Protein AF-0000000081333488 (afdb_homodimer)

Sequence (528 aa):
MLKTTTLTLAALLASFSVSAADALRVAADPIPHAQILEYVQKLDPGLKLKIIEVPNGVNSNELLAHGDVDANYFQHLPYLHSQEQALGQTFVVAATVHIEPLGIYSHRHTSLAQVPDKGTVAVPNNVTNLSRALYLLQANGLIKLKPGFNDAAKDQATPKDIAENPRHLKILEIESPQIPRALDDVDLAVINGNFALEAGLEPAKDALGLEQAKGNPYANILVTTPKLADDPRIRQLANDLRSPELAKFINEKYAGSVIPVAVEMLKTTTLTLAALLASFSVSAADALRVAADPIPHAQILEYVQKLDPGLKLKIIEVPNGVNSNELLAHGDVDANYFQHLPYLHSQEQALGQTFVVAATVHIEPLGIYSHRHTSLAQVPDKGTVAVPNNVTNLSRALYLLQANGLIKLKPGFNDAAKDQATPKDIAENPRHLKILEIESPQIPRALDDVDLAVINGNFALEAGLEPAKDALGLEQAKGNPYANILVTTPKLADDPRIRQLANDLRSPELAKFINEKYAGSVIPVAVE

Secondary structure (DSSP, 8-state):
-------------------TTS-EEEEE-IIIIIHHHHHHHHH-TTS-EEEEEPPTTB-HHHHHHTTS-SEEEEEEHHHHHHHHHHHT---EEEEEEEE---EEE-SS-SSGGGPPTT-EEEEE-SHHHHHHHHHHHHHTTS-EEPTT---TTT----GGGEEE-TT--EEEEE-GGGHHHHGGGSSEEEE-HHHHHHTT--HHHH-SEE--STT-TT-EEEEE-GGGTT-HHHHHHHHHHT-HHHHHHHHHHHTTSSEE----/-------------S-----TTSPEEEEE-IIIIIHHHHHHHHH-TTS-EEEEEPPTTB-HHHHHHHTS-SEEEEEEHHHHHHHHHHHT---EEEEEEEE---EEE-SS-SSGGGPPTT-EEEEESSHHHHHHHHHHHHHTTS-EEPTT---TTT----GGGEEE-TT--EEEEE-GGGHHHHGGGSSEEEE-HHHHHHTT--HHHH-SEE--STT-TT-EEEEE-GGGTT-HHHHHHHHHHT-HHHHHHHHHHHTTSSEE----

Solvent-accessible surface area (backbone atoms only — not comparable to full-atom values): 29279 Å² total; per-residue (Å²): 131,84,78,78,79,74,82,71,86,69,81,78,82,63,85,71,74,80,45,100,83,58,60,48,32,32,34,15,35,62,45,58,42,40,53,52,50,53,50,47,38,69,77,38,66,86,55,48,68,41,78,38,70,52,59,88,54,58,50,59,64,48,37,39,74,72,59,76,28,59,26,32,31,75,45,26,54,52,52,49,55,54,48,25,63,73,65,71,48,79,70,33,80,65,32,71,35,27,32,48,46,45,24,30,34,47,78,74,44,92,43,76,85,65,59,51,76,57,28,34,32,38,30,29,62,48,67,57,54,29,17,52,43,52,53,51,39,30,76,67,68,56,33,35,64,38,90,84,68,80,41,80,70,75,40,74,48,54,82,80,41,52,66,44,46,89,40,49,61,39,74,38,45,22,43,60,86,52,41,71,76,42,32,83,79,33,48,29,28,44,40,51,28,43,51,33,45,71,69,70,46,46,55,68,74,61,36,70,43,65,52,61,74,79,90,47,68,56,36,26,30,36,34,34,37,70,89,47,65,76,36,66,67,54,51,49,50,31,50,52,57,53,29,70,68,47,38,51,47,39,40,68,73,44,60,62,33,32,40,52,52,76,69,124,135,82,80,79,79,75,83,71,89,73,77,82,75,69,85,71,77,80,44,100,84,56,60,48,31,32,35,16,35,61,46,60,39,39,53,51,50,52,50,46,38,69,76,38,66,86,55,49,71,40,78,39,71,54,59,90,53,58,50,59,65,49,38,39,73,72,58,76,26,59,26,31,32,75,45,29,56,52,50,48,54,55,47,26,62,71,65,72,47,78,69,33,79,66,32,71,36,27,32,47,49,44,24,32,35,44,77,74,43,92,45,75,85,64,58,51,76,56,28,34,34,36,29,29,63,48,66,57,56,28,17,50,42,53,52,50,38,31,76,69,68,57,34,36,63,36,92,84,67,80,41,80,71,76,41,74,48,55,80,80,41,52,65,43,48,89,42,50,61,39,74,39,46,22,44,58,88,53,41,71,75,42,31,84,77,32,48,30,28,44,39,51,28,42,49,34,46,70,69,71,45,47,56,69,75,61,36,70,42,65,52,63,74,80,89,48,67,57,35,26,31,34,35,33,37,69,90,47,66,78,34,65,68,53,51,49,50,30,49,52,56,54,28,68,69,46,39,51,48,41,39,68,75,43,62,63,31,33,39,50,51,76,68,124

Organism: NCBI:txid2813360

InterPro domains:
  IPR004872 Lipoprotein NlpA family [PF03180] (24-261)
  IPR004872 Lipoprotein NlpA family [PIRSF002854] (18-261)
  IPR004872 Lipoprotein NlpA family [PTHR30429] (8-261)

Structure (mmCIF, N/CA/C/O backbone):
data_AF-0000000081333488-model_v1
#
loop_
_entity.id
_entity.type
_entity.pdbx_description
1 polymer 'MetQ/NlpA family ABC transporter substrate-binding protein'
#
loop_
_atom_site.group_PDB
_atom_site.id
_atom_site.type_symbol
_atom_site.label_atom_id
_atom_site.label_alt_id
_atom_site.label_comp_id
_atom_site.label_asym_id
_atom_site.label_entity_id
_atom_site.label_seq_id
_atom_site.pdbx_PDB_ins_code
_atom_site.Cartn_x
_atom_site.Cartn_y
_atom_site.Cartn_z
_atom_site.occupancy
_atom_site.B_iso_or_equiv
_atom_site.auth_seq_id
_atom_site.auth_comp_id
_atom_site.auth_asym_id
_atom_site.auth_atom_id
_atom_site.pdbx_PDB_model_num
ATOM 1 N N . MET A 1 1 ? -19.906 5.754 -34.625 1 22.95 1 MET A N 1
ATOM 2 C CA . MET A 1 1 ? -20.656 6.102 -33.438 1 22.95 1 MET A CA 1
ATOM 3 C C . MET A 1 1 ? -20.484 5.027 -32.344 1 22.95 1 MET A C 1
ATOM 5 O O . MET A 1 1 ? -21.203 4.02 -32.375 1 22.95 1 MET A O 1
ATOM 9 N N . LEU A 1 2 ? -19.266 4.652 -31.922 1 24.39 2 LEU A N 1
ATOM 10 C CA . LEU A 1 2 ? -18.875 3.377 -31.328 1 24.39 2 LEU A CA 1
ATOM 11 C C . LEU A 1 2 ? -19.281 3.324 -29.859 1 24.39 2 LEU A C 1
ATOM 13 O O . LEU A 1 2 ? -18.797 4.117 -29.047 1 24.39 2 LEU A O 1
ATOM 17 N N . LYS A 1 3 ? -20.594 2.936 -29.609 1 27.89 3 LYS A N 1
ATOM 18 C CA . LYS A 1 3 ? -21.312 2.898 -28.344 1 27.89 3 LYS A CA 1
ATOM 19 C C . LYS A 1 3 ? -20.516 2.129 -27.281 1 27.89 3 LYS A C 1
ATOM 21 O O . LYS A 1 3 ? -20.172 0.964 -27.5 1 27.89 3 LYS A O 1
ATOM 26 N N . THR A 1 4 ? -19.688 2.826 -26.438 1 30.16 4 THR A N 1
ATOM 27 C CA . THR A 1 4 ? -18.828 2.314 -25.375 1 30.16 4 THR A CA 1
ATOM 28 C C . THR A 1 4 ? -19.656 1.573 -24.328 1 30.16 4 THR A C 1
ATOM 30 O O . THR A 1 4 ? -20.578 2.148 -23.734 1 30.16 4 THR A O 1
ATOM 33 N N . THR A 1 5 ? -19.906 0.282 -24.453 1 32.53 5 THR A N 1
ATOM 34 C CA . THR A 1 5 ? -20.703 -0.63 -23.641 1 32.53 5 THR A CA 1
ATOM 35 C C . THR A 1 5 ? -20.203 -0.638 -22.188 1 32.53 5 THR A C 1
ATOM 37 O O . THR A 1 5 ? -19.047 -0.998 -21.938 1 32.53 5 THR A O 1
ATOM 40 N N . THR A 1 6 ? -20.547 0.365 -21.438 1 31.66 6 THR A N 1
ATOM 41 C CA . THR A 1 6 ? -20.266 0.447 -20 1 31.66 6 THR A CA 1
ATOM 42 C C . THR A 1 6 ? -20.766 -0.796 -19.281 1 31.66 6 THR A C 1
ATOM 44 O O . THR A 1 6 ? -21.969 -1.07 -19.266 1 31.66 6 THR A O 1
ATOM 47 N N . LEU A 1 7 ? -19.875 -1.789 -19.062 1 30.03 7 LEU A N 1
ATOM 48 C CA . LEU A 1 7 ? -20.219 -3.006 -18.344 1 30.03 7 LEU A CA 1
ATOM 49 C C . LEU A 1 7 ? -20.547 -2.695 -16.891 1 30.03 7 LEU A C 1
ATOM 51 O O . LEU A 1 7 ? -19.688 -2.227 -16.141 1 30.03 7 LEU A O 1
ATOM 55 N N . THR A 1 8 ? -21.781 -2.24 -16.656 1 31.36 8 THR A N 1
ATOM 56 C CA . THR A 1 8 ? -22.328 -1.993 -15.328 1 31.36 8 THR A CA 1
ATOM 57 C C . THR A 1 8 ? -22.234 -3.246 -14.461 1 31.36 8 THR A C 1
ATOM 59 O O . THR A 1 8 ? -22.656 -4.328 -14.883 1 31.36 8 THR A O 1
ATOM 62 N N . LEU A 1 9 ? -21.453 -3.264 -13.438 1 30.08 9 LEU A N 1
ATOM 63 C CA . LEU A 1 9 ? -21.297 -4.285 -12.414 1 30.08 9 LEU A CA 1
ATOM 64 C C . LEU A 1 9 ? -22.609 -4.531 -11.688 1 30.08 9 LEU A C 1
ATOM 66 O O . LEU A 1 9 ? -22.844 -3.971 -10.617 1 30.08 9 LEU A O 1
ATOM 70 N N . ALA A 1 10 ? -23.828 -4.582 -12.273 1 30.3 10 ALA A N 1
ATOM 71 C CA . ALA A 1 10 ? -25.062 -4.766 -11.531 1 30.3 10 ALA A CA 1
ATOM 72 C C . ALA A 1 10 ? -25.125 -6.148 -10.883 1 30.3 10 ALA A C 1
ATOM 74 O O . ALA A 1 10 ? -26.094 -6.492 -10.219 1 30.3 10 ALA A O 1
ATOM 75 N N . ALA A 1 11 ? -24.266 -7.18 -11.039 1 27.38 11 ALA A N 1
ATOM 76 C CA . ALA A 1 11 ? -24.844 -8.523 -11.07 1 27.38 11 ALA A CA 1
ATOM 77 C C . ALA A 1 11 ? -25.594 -8.828 -9.781 1 27.38 11 ALA A C 1
ATOM 79 O O . ALA A 1 11 ? -25.5 -8.078 -8.805 1 27.38 11 ALA A O 1
ATOM 80 N N . LEU A 1 12 ? -25.25 -10.133 -9.07 1 27.16 12 LEU A N 1
ATOM 81 C CA . LEU A 1 12 ? -25.75 -11.492 -8.906 1 27.16 12 LEU A CA 1
ATOM 82 C C . LEU A 1 12 ? -26.094 -11.781 -7.445 1 27.16 12 LEU A C 1
ATOM 84 O O . LEU A 1 12 ? -25.188 -12.086 -6.648 1 27.16 12 LEU A O 1
ATOM 88 N N . LEU A 1 13 ? -26.797 -10.906 -6.82 1 30.92 13 LEU A N 1
ATOM 89 C CA . LEU A 1 13 ? -27.125 -11.391 -5.48 1 30.92 13 LEU A CA 1
ATOM 90 C C . LEU A 1 13 ? -27.906 -12.688 -5.543 1 30.92 13 LEU A C 1
ATOM 92 O O . LEU A 1 13 ? -29.109 -12.711 -5.223 1 30.92 13 LEU A O 1
ATOM 96 N N . ALA A 1 14 ? -27.938 -13.555 -6.598 1 33.22 14 ALA A N 1
ATOM 97 C CA . ALA A 1 14 ? -28.781 -14.734 -6.547 1 33.22 14 ALA A CA 1
ATOM 98 C C . ALA A 1 14 ? -28.422 -15.633 -5.375 1 33.22 14 ALA A C 1
ATOM 100 O O . ALA A 1 14 ? -27.25 -15.703 -4.984 1 33.22 14 ALA A O 1
ATOM 101 N N . SER A 1 15 ? -29.188 -16.031 -4.531 1 36.44 15 SER A N 1
ATOM 102 C CA . SER A 1 15 ? -29.141 -17.172 -3.625 1 36.44 15 SER A CA 1
ATOM 103 C C . SER A 1 15 ? -28.516 -18.391 -4.305 1 36.44 15 SER A C 1
ATOM 105 O O . SER A 1 15 ? -29.109 -18.953 -5.234 1 36.44 15 SER A O 1
ATOM 107 N N . PHE A 1 16 ? -27.125 -18.531 -4.457 1 36.44 16 PHE A N 1
ATOM 108 C CA . PHE A 1 16 ? -26.312 -19.391 -5.312 1 36.44 16 PHE A CA 1
ATOM 109 C C . PHE A 1 16 ? -26.531 -20.859 -4.961 1 36.44 16 PHE A C 1
ATOM 111 O O . PHE A 1 16 ? -26.062 -21.328 -3.92 1 36.44 16 PHE A O 1
ATOM 118 N N . SER A 1 17 ? -27.703 -21.375 -5.074 1 35.5 17 SER A N 1
ATOM 119 C CA . SER A 1 17 ? -27.531 -22.797 -5.355 1 35.5 17 SER A CA 1
ATOM 120 C C . SER A 1 17 ? -26.438 -23.047 -6.383 1 35.5 17 SER A C 1
ATOM 122 O O . SER A 1 17 ? -26.562 -22.641 -7.543 1 35.5 17 SER A O 1
ATOM 124 N N . VAL A 1 18 ? -25.141 -23.078 -6 1 41.69 18 VAL A N 1
ATOM 125 C CA . VAL A 1 18 ? -23.969 -23.328 -6.836 1 41.69 18 VAL A CA 1
ATOM 126 C C . VAL A 1 18 ? -24.203 -24.547 -7.715 1 41.69 18 VAL A C 1
ATOM 128 O O . VAL A 1 18 ? -24.312 -25.672 -7.211 1 41.69 18 VAL A O 1
ATOM 131 N N . SER A 1 19 ? -25.109 -24.547 -8.586 1 45.75 19 SER A N 1
ATOM 132 C CA . SER A 1 19 ? -25.219 -25.625 -9.547 1 45.75 19 SER A CA 1
ATOM 133 C C . SER A 1 19 ? -23.984 -25.703 -10.438 1 45.75 19 SER A C 1
ATOM 135 O O . SER A 1 19 ? -23.375 -24.688 -10.742 1 45.75 19 SER A O 1
ATOM 137 N N . ALA A 1 20 ? -23.359 -26.953 -10.68 1 47.94 20 ALA A N 1
ATOM 138 C CA . ALA A 1 20 ? -22.281 -27.266 -11.609 1 47.94 20 ALA A CA 1
ATOM 139 C C . ALA A 1 20 ? -22.391 -26.422 -12.875 1 47.94 20 ALA A C 1
ATOM 141 O O . ALA A 1 20 ? -21.422 -26.297 -13.625 1 47.94 20 ALA A O 1
ATOM 142 N N . ALA A 1 21 ? -23.5 -25.656 -13.039 1 60.44 21 ALA A N 1
ATOM 143 C CA . ALA A 1 21 ? -23.844 -24.922 -14.258 1 60.44 21 ALA A CA 1
ATOM 144 C C . ALA A 1 21 ? -23.453 -23.453 -14.156 1 60.44 21 ALA A C 1
ATOM 146 O O . ALA A 1 21 ? -23.312 -22.766 -15.172 1 60.44 21 ALA A O 1
ATOM 147 N N . ASP A 1 22 ? -22.938 -23.016 -12.883 1 84.44 22 ASP A N 1
ATOM 148 C CA . ASP A 1 22 ? -22.641 -21.578 -12.789 1 84.44 22 ASP A CA 1
ATOM 149 C C . ASP A 1 22 ? -21.156 -21.312 -12.945 1 84.44 22 ASP A C 1
ATOM 151 O O . ASP A 1 22 ? -20.328 -22.141 -12.586 1 84.44 22 ASP A O 1
ATOM 155 N N . ALA A 1 23 ? -20.797 -20.234 -13.57 1 96.94 23 ALA A N 1
ATOM 156 C CA . ALA A 1 23 ? -19.406 -19.844 -13.805 1 96.94 23 ALA A CA 1
ATOM 157 C C . ALA A 1 23 ? -18.656 -19.672 -12.492 1 96.94 23 ALA A C 1
ATOM 159 O O . ALA A 1 23 ? -19.203 -19.156 -11.523 1 96.94 23 ALA A O 1
ATOM 160 N N . LEU A 1 24 ? -17.438 -20.312 -12.406 1 98.69 24 LEU A N 1
ATOM 161 C CA . LEU A 1 24 ? -16.531 -20.109 -11.289 1 98.69 24 LEU A CA 1
ATOM 162 C C . LEU A 1 24 ? -15.898 -18.719 -11.352 1 98.69 24 LEU A C 1
ATOM 164 O O . LEU A 1 24 ? -15.203 -18.391 -12.312 1 98.69 24 LEU A O 1
ATOM 168 N N . ARG A 1 25 ? -16.172 -17.875 -10.383 1 98.62 25 ARG A N 1
ATOM 169 C CA . ARG A 1 25 ? -15.625 -16.531 -10.328 1 98.62 25 ARG A CA 1
ATOM 170 C C . ARG A 1 25 ? -14.227 -16.531 -9.727 1 98.62 25 ARG A C 1
ATOM 172 O O . ARG A 1 25 ? -14.047 -16.844 -8.547 1 98.62 25 ARG A O 1
ATOM 179 N N . VAL A 1 26 ? -13.188 -16.047 -10.57 1 98.94 26 VAL A N 1
ATOM 180 C CA . VAL A 1 26 ? -11.805 -16.094 -10.109 1 98.94 26 VAL A CA 1
ATOM 181 C C . VAL A 1 26 ? -11.195 -14.688 -10.211 1 98.94 26 VAL A C 1
ATOM 183 O O . VAL A 1 26 ? -11.086 -14.133 -11.305 1 98.94 26 VAL A O 1
ATOM 186 N N . ALA A 1 27 ? -10.844 -14.102 -9.008 1 98.62 27 ALA A N 1
ATOM 187 C CA . ALA A 1 27 ? -10.078 -12.852 -8.992 1 98.62 27 ALA A CA 1
ATOM 188 C C . ALA A 1 27 ? -8.609 -13.117 -9.32 1 98.62 27 ALA A C 1
ATOM 190 O O . ALA A 1 27 ? -7.988 -14.008 -8.75 1 98.62 27 ALA A O 1
ATOM 191 N N . ALA A 1 28 ? -8.078 -12.344 -10.281 1 98.62 28 ALA A N 1
ATOM 192 C CA . ALA A 1 28 ? -6.711 -12.586 -10.719 1 98.62 28 ALA A CA 1
ATOM 193 C C . ALA A 1 28 ? -6.016 -11.281 -11.102 1 98.62 28 ALA A C 1
ATOM 195 O O . ALA A 1 28 ? -6.66 -10.344 -11.578 1 98.62 28 ALA A O 1
ATOM 196 N N . ASP A 1 29 ? -4.66 -11.219 -10.797 1 97.12 29 ASP A N 1
ATOM 197 C CA . ASP A 1 29 ? -3.873 -10.148 -11.391 1 97.12 29 ASP A CA 1
ATOM 198 C C . ASP A 1 29 ? -3.807 -10.289 -12.914 1 97.12 29 ASP A C 1
ATOM 200 O O . ASP A 1 29 ? -3.898 -11.398 -13.445 1 97.12 29 ASP A O 1
ATOM 204 N N . PRO A 1 30 ? -3.584 -9.203 -13.641 1 96.88 30 PRO A N 1
ATOM 205 C CA . PRO A 1 30 ? -3.67 -9.242 -15.102 1 96.88 30 PRO A CA 1
ATOM 206 C C . PRO A 1 30 ? -2.613 -10.148 -15.727 1 96.88 30 PRO A C 1
ATOM 208 O O . PRO A 1 30 ? -2.939 -10.984 -16.562 1 96.88 30 PRO A O 1
ATOM 211 N N . ILE A 1 31 ? -1.338 -9.969 -15.281 1 97.31 31 ILE A N 1
ATOM 212 C CA . ILE A 1 31 ? -0.23 -10.742 -15.836 1 97.31 31 ILE A CA 1
ATOM 213 C C . ILE A 1 31 ? 0.57 -11.383 -14.703 1 97.31 31 ILE A C 1
ATOM 215 O O . ILE A 1 31 ? 0.982 -10.695 -13.766 1 97.31 31 ILE A O 1
ATOM 219 N N . PRO A 1 32 ? 0.713 -12.648 -14.82 1 98.38 32 PRO A N 1
ATOM 220 C CA . PRO A 1 32 ? 0.281 -13.578 -15.859 1 98.38 32 PRO A CA 1
ATOM 221 C C . PRO A 1 32 ? -1.042 -14.266 -15.523 1 98.38 32 PRO A C 1
ATOM 223 O O . PRO A 1 32 ? -1.544 -15.07 -16.312 1 98.38 32 PRO A O 1
ATOM 226 N N . HIS A 1 33 ? -1.596 -13.945 -14.383 1 98.69 33 HIS A N 1
ATOM 227 C CA . HIS A 1 33 ? -2.625 -14.789 -13.781 1 98.69 33 HIS A CA 1
ATOM 228 C C . HIS A 1 33 ? -3.875 -14.836 -14.656 1 98.69 33 HIS A C 1
ATOM 230 O O . HIS A 1 33 ? -4.34 -15.922 -15.016 1 98.69 33 HIS A O 1
ATOM 236 N N . ALA A 1 34 ? -4.383 -13.734 -15 1 98.75 34 ALA A N 1
ATOM 237 C CA . ALA A 1 34 ? -5.57 -13.711 -15.852 1 98.75 34 ALA A CA 1
ATOM 238 C C . ALA A 1 34 ? -5.281 -14.328 -17.219 1 98.75 34 ALA A C 1
ATOM 240 O O . ALA A 1 34 ? -6.125 -15.039 -17.781 1 98.75 34 ALA A O 1
ATOM 241 N N . GLN A 1 35 ? -4.117 -14.078 -17.734 1 98.62 35 GLN A N 1
ATOM 242 C CA . GLN A 1 35 ? -3.725 -14.664 -19.016 1 98.62 35 GLN A CA 1
ATOM 243 C C . GLN A 1 35 ? -3.686 -16.188 -18.922 1 98.62 35 GLN A C 1
ATOM 245 O O . GLN A 1 35 ? -4.105 -16.875 -19.859 1 98.62 35 GLN A O 1
ATOM 250 N N . ILE A 1 36 ? -3.162 -16.688 -17.875 1 98.75 36 ILE A N 1
ATOM 251 C CA . ILE A 1 36 ? -3.094 -18.125 -17.672 1 98.75 36 ILE A CA 1
ATOM 252 C C . ILE A 1 36 ? -4.508 -18.703 -17.578 1 98.75 36 ILE A C 1
ATOM 254 O O . ILE A 1 36 ? -4.805 -19.734 -18.188 1 98.75 36 ILE A O 1
ATOM 258 N N . LEU A 1 37 ? -5.375 -18 -16.844 1 98.88 37 LEU A N 1
ATOM 259 C CA . LEU A 1 37 ? -6.754 -18.453 -16.734 1 98.88 37 LEU A CA 1
ATOM 260 C C . LEU A 1 37 ? -7.453 -18.438 -18.078 1 98.88 37 LEU A C 1
ATOM 262 O O . LEU A 1 37 ? -8.281 -19.297 -18.375 1 98.88 37 LEU A O 1
ATOM 266 N N . GLU A 1 38 ? -7.168 -17.469 -18.891 1 98.69 38 GLU A N 1
ATOM 267 C CA . GLU A 1 38 ? -7.727 -17.422 -20.234 1 98.69 38 GLU A CA 1
ATOM 268 C C . GLU A 1 38 ? -7.293 -18.625 -21.062 1 98.69 38 GLU A C 1
ATOM 270 O O . GLU A 1 38 ? -8.086 -19.188 -21.812 1 98.69 38 GLU A O 1
ATOM 275 N N . TYR A 1 39 ? -6.094 -18.969 -20.969 1 98.5 39 TYR A N 1
ATOM 276 C CA . TYR A 1 39 ? -5.613 -20.156 -21.656 1 98.5 39 TYR A CA 1
ATOM 277 C C . TYR A 1 39 ? -6.324 -21.406 -21.156 1 98.5 39 TYR A C 1
ATOM 279 O O . TYR A 1 39 ? -6.703 -22.281 -21.938 1 98.5 39 TYR A O 1
ATOM 287 N N . VA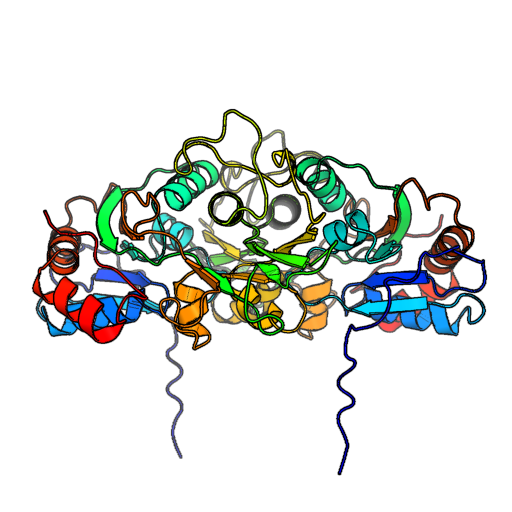L A 1 40 ? -6.484 -21.516 -19.844 1 98.25 40 VAL A N 1
ATOM 288 C CA . VAL A 1 40 ? -7.176 -22.656 -19.234 1 98.25 40 VAL A CA 1
ATOM 289 C C . VAL A 1 40 ? -8.594 -22.75 -19.797 1 98.25 40 VAL A C 1
ATOM 291 O O . VAL A 1 40 ? -9.086 -23.844 -20.078 1 98.25 40 VAL A O 1
ATOM 294 N N . GLN A 1 41 ? -9.219 -21.547 -19.875 1 97.38 41 GLN A N 1
ATOM 295 C CA . GLN A 1 41 ? -10.562 -21.531 -20.438 1 97.38 41 GLN A CA 1
ATOM 296 C C . GLN A 1 41 ? -10.586 -22.109 -21.844 1 97.38 41 GLN A C 1
ATOM 298 O O . GLN A 1 41 ? -11.547 -22.781 -22.234 1 97.38 41 GLN A O 1
ATOM 303 N N . LYS A 1 42 ? -9.609 -21.891 -22.625 1 96.94 42 LYS A N 1
ATOM 304 C CA . LYS A 1 42 ? -9.5 -22.438 -23.969 1 96.94 42 LYS A CA 1
ATOM 305 C C . LYS A 1 42 ? -9.219 -23.938 -23.922 1 96.94 42 LYS A C 1
ATOM 307 O O . LYS A 1 42 ? -9.734 -24.703 -24.75 1 96.94 42 LYS A O 1
ATOM 312 N N . LEU A 1 43 ? -8.406 -24.344 -23.047 1 95.31 43 LEU A N 1
ATOM 313 C CA . LEU A 1 43 ? -8.008 -25.734 -22.891 1 95.31 43 LEU A CA 1
ATOM 314 C C . LEU A 1 43 ? -9.188 -26.578 -22.422 1 95.31 43 LEU A C 1
ATOM 316 O O . LEU A 1 43 ? -9.312 -27.75 -22.812 1 95.31 43 LEU A O 1
ATOM 320 N N . ASP A 1 44 ? -10.008 -25.984 -21.531 1 96.12 44 ASP A N 1
ATOM 321 C CA . ASP A 1 44 ? -11.141 -26.672 -20.906 1 96.12 44 ASP A CA 1
ATOM 322 C C . ASP A 1 44 ? -12.398 -25.812 -20.953 1 96.12 44 ASP A C 1
ATOM 324 O O . ASP A 1 44 ? -12.844 -25.312 -19.906 1 96.12 44 ASP A O 1
ATOM 328 N N . PRO A 1 45 ? -13.062 -25.859 -22.078 1 94.38 45 PRO A N 1
ATOM 329 C CA . PRO A 1 45 ? -14.227 -24.984 -22.219 1 94.38 45 PRO A CA 1
ATOM 330 C C . PRO A 1 45 ? -15.422 -25.438 -21.391 1 94.38 45 PRO A C 1
ATOM 332 O O . PRO A 1 45 ? -16.375 -24.672 -21.188 1 94.38 45 PRO A O 1
ATOM 335 N N . GLY A 1 46 ? -15.422 -26.594 -20.922 1 95.44 46 GLY A N 1
ATOM 336 C CA . GLY A 1 46 ? -16.5 -27.094 -20.094 1 95.44 46 GLY A CA 1
ATOM 337 C C . GLY A 1 46 ? -16.531 -26.469 -18.719 1 95.44 46 GLY A C 1
ATOM 338 O O . GLY A 1 46 ? -17.578 -26.453 -18.062 1 95.44 46 GLY A O 1
ATOM 339 N N . LEU A 1 47 ? -15.398 -26.031 -18.297 1 96.56 47 LEU A N 1
ATOM 340 C CA . LEU A 1 47 ? -15.312 -25.266 -17.062 1 96.56 47 LEU A CA 1
ATOM 341 C C . LEU A 1 47 ? -15.547 -23.781 -17.312 1 96.56 47 LEU A C 1
ATOM 343 O O . LEU A 1 47 ? -14.672 -23.094 -17.859 1 96.56 47 LEU A O 1
ATOM 347 N N . LYS A 1 48 ? -16.672 -23.328 -16.969 1 97 48 LYS A N 1
ATOM 348 C CA . LYS A 1 48 ? -16.969 -21.906 -17.188 1 97 48 LYS A CA 1
ATOM 349 C C . LYS A 1 48 ? -16.312 -21.031 -16.125 1 97 48 LYS A C 1
ATOM 351 O O . LYS A 1 48 ? -16.562 -21.188 -14.93 1 97 48 LYS A O 1
ATOM 356 N N . LEU A 1 49 ? -15.461 -20.125 -16.609 1 98.5 49 LEU A N 1
ATOM 357 C CA . LEU A 1 49 ? -14.773 -19.188 -15.719 1 98.5 49 LEU A CA 1
ATOM 358 C C . LEU A 1 49 ? -15.266 -17.766 -15.945 1 98.5 49 LEU A C 1
ATOM 360 O O . LEU A 1 49 ? -15.508 -17.359 -17.094 1 98.5 49 LEU A O 1
ATOM 364 N N . LYS A 1 50 ? -15.516 -17.094 -14.875 1 98.5 50 LYS A N 1
ATOM 365 C CA . LYS A 1 50 ? -15.586 -15.633 -14.859 1 98.5 50 LYS A CA 1
ATOM 366 C C . LYS A 1 50 ? -14.32 -15.031 -14.258 1 98.5 50 LYS A C 1
ATOM 368 O O . LYS A 1 50 ? -14.18 -14.945 -13.039 1 98.5 50 LYS A O 1
ATOM 373 N N . ILE A 1 51 ? -13.461 -14.625 -15.156 1 98.56 51 ILE A N 1
ATOM 374 C CA . ILE A 1 51 ? -12.172 -14.086 -14.742 1 98.56 51 ILE A CA 1
ATOM 375 C C . ILE A 1 51 ? -12.32 -12.602 -14.398 1 98.56 51 ILE A C 1
ATOM 377 O O . ILE A 1 51 ? -12.703 -11.797 -15.25 1 98.56 51 ILE A O 1
ATOM 381 N N . ILE A 1 52 ? -12.008 -12.273 -13.172 1 97.31 52 ILE A N 1
ATOM 382 C CA . ILE A 1 52 ? -12.102 -10.898 -12.688 1 97.31 52 ILE A CA 1
ATOM 383 C C . ILE A 1 52 ? -10.703 -10.328 -12.477 1 97.31 52 ILE A C 1
ATOM 385 O O . ILE A 1 52 ? -10.047 -10.641 -11.484 1 97.31 52 ILE A O 1
ATOM 389 N N . GLU A 1 53 ? -10.312 -9.461 -13.414 1 96.31 53 GLU A N 1
ATOM 390 C CA . GLU A 1 53 ? -9.039 -8.773 -13.242 1 96.31 53 GLU A CA 1
ATOM 391 C C . GLU A 1 53 ? -9.133 -7.695 -12.156 1 96.31 53 GLU A C 1
ATOM 393 O O . GLU A 1 53 ? -9.93 -6.762 -12.273 1 96.31 53 GLU A O 1
ATOM 398 N N . VAL A 1 54 ? -8.297 -7.855 -11.203 1 92.75 54 VAL A N 1
ATOM 399 C CA . VAL A 1 54 ? -8.391 -6.957 -10.062 1 92.75 54 VAL A CA 1
ATOM 400 C C . VAL A 1 54 ? -7.422 -5.789 -10.242 1 92.75 54 VAL A C 1
ATOM 402 O O . VAL A 1 54 ? -6.242 -5.988 -10.531 1 92.75 54 VAL A O 1
ATOM 405 N N . PRO A 1 55 ? -7.988 -4.59 -10.023 1 85.5 55 PRO A N 1
ATOM 406 C CA . PRO A 1 55 ? -7.105 -3.424 -10.094 1 85.5 55 PRO A CA 1
ATOM 407 C C . PRO A 1 55 ? -6.035 -3.422 -9.008 1 85.5 55 PRO A C 1
ATOM 409 O O . PRO A 1 55 ? -6.254 -3.955 -7.918 1 85.5 55 PRO A O 1
ATOM 412 N N . ASN A 1 56 ? -5 -2.705 -9.367 1 83 56 ASN A N 1
ATOM 413 C CA . ASN A 1 56 ? -3.9 -2.596 -8.414 1 83 56 ASN A CA 1
ATOM 414 C C . ASN A 1 56 ? -4.352 -1.926 -7.117 1 83 56 ASN A C 1
ATOM 416 O O . ASN A 1 56 ? -5.117 -0.962 -7.148 1 83 56 ASN A O 1
ATOM 420 N N . GLY A 1 57 ? -3.99 -2.537 -6.07 1 78.94 57 GLY A N 1
ATOM 421 C CA . GLY A 1 57 ? -4.277 -1.953 -4.77 1 78.94 57 GLY A CA 1
ATOM 422 C C . GLY A 1 57 ? -5.461 -2.598 -4.074 1 78.94 57 GLY A C 1
ATOM 423 O O . GLY A 1 57 ? -5.672 -2.393 -2.877 1 78.94 57 GLY A O 1
ATOM 424 N N . VAL A 1 58 ? -6.195 -3.34 -4.801 1 87 58 VAL A N 1
ATOM 425 C CA . VAL A 1 58 ? -7.312 -4.066 -4.207 1 87 58 VAL A CA 1
ATOM 426 C C . VAL A 1 58 ? -6.832 -5.414 -3.68 1 87 58 VAL A C 1
ATOM 428 O O . VAL A 1 58 ? -6.051 -6.105 -4.34 1 87 58 VAL A O 1
ATOM 431 N N . ASN A 1 59 ? -7.352 -5.77 -2.514 1 90.19 59 ASN A N 1
ATOM 432 C CA . ASN A 1 59 ? -6.961 -7.043 -1.913 1 90.19 59 ASN A CA 1
ATOM 433 C C . ASN A 1 59 ? -7.914 -8.164 -2.314 1 90.19 59 ASN A C 1
ATOM 435 O O . ASN A 1 59 ? -9.016 -8.273 -1.78 1 90.19 59 ASN A O 1
ATOM 439 N N . SER A 1 60 ? -7.461 -9.094 -3.07 1 96.25 60 SER A N 1
ATOM 440 C CA . SER A 1 60 ? -8.289 -10.18 -3.596 1 96.25 60 SER A CA 1
ATOM 441 C C . SER A 1 60 ? -8.695 -11.148 -2.492 1 96.25 60 SER A C 1
ATOM 443 O O . SER A 1 60 ? -9.68 -11.875 -2.633 1 96.25 60 SER A O 1
ATOM 445 N N . ASN A 1 61 ? -7.973 -11.164 -1.386 1 97.38 61 ASN A N 1
ATOM 446 C CA . ASN A 1 61 ? -8.352 -12.023 -0.273 1 97.38 61 ASN A CA 1
ATOM 447 C C . ASN A 1 61 ? -9.602 -11.508 0.437 1 97.38 61 ASN A C 1
ATOM 449 O O . ASN A 1 61 ? -10.406 -12.289 0.94 1 97.38 61 ASN A O 1
ATOM 453 N N . GLU A 1 62 ? -9.742 -10.227 0.458 1 96.06 62 GLU A N 1
ATOM 454 C CA . GLU A 1 62 ? -10.953 -9.656 1.026 1 96.06 62 GLU A CA 1
ATOM 455 C C . GLU A 1 62 ? -12.172 -9.961 0.155 1 96.06 62 GLU A C 1
ATOM 457 O O . GLU A 1 62 ? -13.25 -10.266 0.669 1 96.06 62 GLU A O 1
ATOM 462 N N . LEU A 1 63 ? -11.984 -9.883 -1.167 1 96.38 63 LEU A N 1
ATOM 463 C CA . LEU A 1 63 ? -13.062 -10.25 -2.084 1 96.38 63 LEU A CA 1
ATOM 464 C C . LEU A 1 63 ? -13.5 -11.688 -1.854 1 96.38 63 LEU A C 1
ATOM 466 O O . LEU A 1 63 ? -14.695 -11.992 -1.886 1 96.38 63 LEU A O 1
ATOM 470 N N . LEU A 1 64 ? -12.523 -12.531 -1.672 1 98.31 64 LEU A N 1
ATOM 471 C CA . LEU A 1 64 ? -12.797 -13.938 -1.407 1 98.31 64 LEU A CA 1
ATOM 472 C C . LEU A 1 64 ? -13.523 -14.109 -0.074 1 98.31 64 LEU A C 1
ATOM 474 O O . LEU A 1 64 ? -14.508 -14.836 0.013 1 98.31 64 LEU A O 1
ATOM 478 N N . ALA A 1 65 ? -13.039 -13.422 0.945 1 96.75 65 ALA A N 1
ATOM 479 C CA . ALA A 1 65 ? -13.617 -13.492 2.283 1 96.75 65 ALA A CA 1
ATOM 480 C C . ALA A 1 65 ? -15.07 -13.031 2.277 1 96.75 65 ALA A C 1
ATOM 482 O O . ALA A 1 65 ? -15.906 -13.586 2.988 1 96.75 65 ALA A O 1
ATOM 483 N N . HIS A 1 66 ? -15.383 -12.039 1.419 1 95.62 66 HIS A N 1
ATOM 484 C CA . HIS A 1 66 ? -16.719 -11.445 1.378 1 95.62 66 HIS A CA 1
ATOM 485 C C . HIS A 1 66 ? -17.641 -12.234 0.455 1 95.62 66 HIS A C 1
ATOM 487 O O . HIS A 1 66 ? -18.844 -11.953 0.39 1 95.62 66 HIS A O 1
ATOM 493 N N . GLY A 1 67 ? -17.047 -13.164 -0.253 1 96.12 67 GLY A N 1
ATOM 494 C CA . GLY A 1 67 ? -17.859 -13.992 -1.134 1 96.12 67 GLY A CA 1
ATOM 495 C C . GLY A 1 67 ? -18.109 -13.352 -2.49 1 96.12 67 GLY A C 1
ATOM 496 O O . GLY A 1 67 ? -18.953 -13.812 -3.252 1 96.12 67 GLY A O 1
ATOM 497 N N . ASP A 1 68 ? -17.328 -12.352 -2.773 1 96.25 68 ASP A N 1
ATOM 498 C CA . ASP A 1 68 ? -17.469 -11.672 -4.059 1 96.25 68 ASP A CA 1
ATOM 499 C C . ASP A 1 68 ? -16.875 -12.508 -5.188 1 96.25 68 ASP A C 1
ATOM 501 O O . ASP A 1 68 ? -17.172 -12.281 -6.359 1 96.25 68 ASP A O 1
ATOM 505 N N . VAL A 1 69 ? -16.016 -13.391 -4.871 1 98.19 69 VAL A N 1
ATOM 506 C CA . VAL A 1 69 ? -15.422 -14.359 -5.789 1 98.19 69 VAL A CA 1
ATOM 507 C C . VAL A 1 69 ? -15.359 -15.734 -5.125 1 98.19 69 VAL A C 1
ATOM 509 O O . VAL A 1 69 ? -15.555 -15.852 -3.912 1 98.19 69 VAL A O 1
ATOM 512 N N . ASP A 1 70 ? -15.125 -16.719 -5.977 1 98.75 70 ASP A N 1
ATOM 513 C CA . ASP A 1 70 ? -15.094 -18.094 -5.496 1 98.75 70 ASP A CA 1
ATOM 514 C C . ASP A 1 70 ? -13.656 -18.562 -5.254 1 98.75 70 ASP A C 1
ATOM 516 O O . ASP A 1 70 ? -13.422 -19.5 -4.484 1 98.75 70 ASP A O 1
ATOM 520 N N . ALA A 1 71 ? -12.758 -17.938 -5.934 1 98.94 71 ALA A N 1
ATOM 521 C CA . ALA A 1 71 ? -11.328 -18.219 -5.824 1 98.94 71 ALA A CA 1
ATOM 522 C C . ALA A 1 71 ? -10.5 -17 -6.207 1 98.94 71 ALA A C 1
ATOM 524 O O . ALA A 1 71 ? -11.031 -16.031 -6.766 1 98.94 71 ALA A O 1
ATOM 525 N N . ASN A 1 72 ? -9.266 -17 -5.766 1 98.88 72 ASN A N 1
ATOM 526 C CA . ASN A 1 72 ? -8.336 -16 -6.301 1 98.88 72 ASN A CA 1
ATOM 527 C C . ASN A 1 72 ? -7.012 -16.641 -6.711 1 98.88 72 ASN A C 1
ATOM 529 O O . ASN A 1 72 ? -6.73 -17.797 -6.348 1 98.88 72 ASN A O 1
ATOM 533 N N . TYR A 1 73 ? -6.336 -16.047 -7.598 1 98.81 73 TYR A N 1
ATOM 534 C CA . TYR A 1 73 ? -5.07 -16.453 -8.203 1 98.81 73 TYR A CA 1
ATOM 535 C C . TYR A 1 73 ? -4.172 -15.242 -8.445 1 98.81 73 TYR A C 1
ATOM 537 O O . TYR A 1 73 ? -4.266 -14.594 -9.484 1 98.81 73 TYR A O 1
ATOM 545 N N . PHE A 1 74 ? -3.307 -14.93 -7.359 1 98.31 74 PHE A N 1
ATOM 546 C CA . PHE A 1 74 ? -2.535 -13.695 -7.477 1 98.31 74 PHE A CA 1
ATOM 547 C C . PHE A 1 74 ? -1.359 -13.695 -6.508 1 98.31 74 PHE A C 1
ATOM 549 O O . PHE A 1 74 ? -0.512 -12.805 -6.551 1 98.31 74 PHE A O 1
ATOM 556 N N . GLN A 1 75 ? -1.285 -14.633 -5.598 1 98.12 75 GLN A N 1
ATOM 557 C CA . GLN A 1 75 ? -0.42 -14.477 -4.434 1 98.12 75 GLN A CA 1
ATOM 558 C C . GLN A 1 75 ? 0.394 -15.742 -4.18 1 98.12 75 GLN A C 1
ATOM 560 O O . GLN A 1 75 ? 0.116 -16.797 -4.766 1 98.12 75 GLN A O 1
ATOM 565 N N . HIS A 1 76 ? 1.352 -15.586 -3.289 1 98.44 76 HIS A N 1
ATOM 566 C CA . HIS A 1 76 ? 2.135 -16.719 -2.807 1 98.44 76 HIS A CA 1
ATOM 567 C C . HIS A 1 76 ? 1.755 -17.078 -1.376 1 98.44 76 HIS A C 1
ATOM 569 O O . HIS A 1 76 ? 1.044 -16.328 -0.707 1 98.44 76 HIS A O 1
ATOM 575 N N . LEU A 1 77 ? 2.246 -18.203 -0.926 1 97.81 77 LEU A N 1
ATOM 576 C CA . LEU A 1 77 ? 1.784 -18.797 0.324 1 97.81 77 LEU A CA 1
ATOM 577 C C . LEU A 1 77 ? 2.146 -17.922 1.512 1 97.81 77 LEU A C 1
ATOM 579 O O . LEU A 1 77 ? 1.306 -17.656 2.373 1 97.81 77 LEU A O 1
ATOM 583 N N . PRO A 1 78 ? 3.379 -17.344 1.662 1 97.75 78 PRO A N 1
ATOM 584 C CA . PRO A 1 78 ? 3.672 -16.469 2.795 1 97.75 78 PRO A CA 1
ATOM 585 C C . PRO A 1 78 ? 2.729 -15.273 2.873 1 97.75 78 PRO A C 1
ATOM 587 O O . PRO A 1 78 ? 2.312 -14.883 3.965 1 97.75 78 PRO A O 1
ATOM 590 N N . TYR A 1 79 ? 2.385 -14.695 1.694 1 97.31 79 TYR A N 1
ATOM 591 C CA . TYR A 1 79 ? 1.45 -13.578 1.701 1 97.31 79 TYR A CA 1
ATOM 592 C C . TYR A 1 79 ? 0.075 -14.016 2.188 1 97.31 79 TYR A C 1
ATOM 594 O O . TYR A 1 79 ? -0.571 -13.312 2.967 1 97.31 79 TYR A O 1
ATOM 602 N N . LEU A 1 80 ? -0.362 -15.18 1.759 1 98.25 80 LEU A N 1
ATOM 603 C CA . LEU A 1 80 ? -1.646 -15.711 2.205 1 98.25 80 LEU A CA 1
ATOM 604 C C . LEU A 1 80 ? -1.68 -15.852 3.723 1 98.25 80 LEU A C 1
ATOM 606 O O . LEU A 1 80 ? -2.666 -15.477 4.363 1 98.25 80 LEU A O 1
ATOM 610 N N . HIS A 1 81 ? -0.657 -16.406 4.289 1 97.12 81 HIS A N 1
ATOM 611 C CA . HIS A 1 81 ? -0.607 -16.594 5.734 1 97.12 81 HIS A CA 1
ATOM 612 C C . HIS A 1 81 ? -0.691 -15.25 6.465 1 97.12 81 HIS A C 1
ATOM 614 O O . HIS A 1 81 ? -1.39 -15.133 7.473 1 97.12 81 HIS A O 1
ATOM 620 N N . SER A 1 82 ? 0.054 -14.289 5.941 1 94.31 82 SER A N 1
ATOM 621 C CA . SER A 1 82 ? -0.025 -12.945 6.512 1 94.31 82 SER A CA 1
ATOM 622 C C . SER A 1 82 ? -1.443 -12.391 6.43 1 94.31 82 SER A C 1
ATOM 624 O O . SER A 1 82 ? -1.936 -11.789 7.387 1 94.31 82 SER A O 1
ATOM 626 N N . GLN A 1 83 ? -2.094 -12.625 5.316 1 94.94 83 GLN A N 1
ATOM 627 C CA . GLN A 1 83 ? -3.455 -12.133 5.113 1 94.94 83 GLN A CA 1
ATOM 628 C C . GLN A 1 83 ? -4.441 -12.859 6.02 1 94.94 83 GLN A C 1
ATOM 630 O O . GLN A 1 83 ? -5.379 -12.25 6.543 1 94.94 83 GLN A O 1
ATOM 635 N N . GLU A 1 84 ? -4.25 -14.133 6.18 1 96.75 84 GLU A N 1
ATOM 636 C CA . GLU A 1 84 ? -5.109 -14.898 7.074 1 96.75 84 GLU A CA 1
ATOM 637 C C . GLU A 1 84 ? -5.035 -14.367 8.5 1 96.75 84 GLU A C 1
ATOM 639 O O . GLU A 1 84 ? -6.055 -14.281 9.195 1 96.75 84 GLU A O 1
ATOM 644 N N . GLN A 1 85 ? -3.879 -13.984 8.938 1 92.75 85 GLN A N 1
ATOM 645 C CA . GLN A 1 85 ? -3.709 -13.398 10.258 1 92.75 85 GLN A CA 1
ATOM 646 C C . GLN A 1 85 ? -4.426 -12.055 10.367 1 92.75 85 GLN A C 1
ATOM 648 O O . GLN A 1 85 ? -5.121 -11.789 11.344 1 92.75 85 GLN A O 1
ATOM 653 N N . ALA A 1 86 ? -4.281 -11.266 9.375 1 88.69 86 ALA A N 1
ATOM 654 C CA . ALA A 1 86 ? -4.867 -9.93 9.375 1 88.69 86 ALA A CA 1
ATOM 655 C C . ALA A 1 86 ? -6.391 -10 9.328 1 88.69 86 ALA A C 1
ATOM 657 O O . ALA A 1 86 ? -7.074 -9.211 9.977 1 88.69 86 ALA A O 1
ATOM 658 N N . LEU A 1 87 ? -6.895 -10.906 8.547 1 91.56 87 LEU A N 1
ATOM 659 C CA . LEU A 1 87 ? -8.336 -11.016 8.32 1 91.56 87 LEU A CA 1
ATOM 660 C C . LEU A 1 87 ? -8.992 -11.867 9.398 1 91.56 87 LEU A C 1
ATOM 662 O O . LEU A 1 87 ? -10.219 -11.836 9.555 1 91.56 87 LEU A O 1
ATOM 666 N N . GLY A 1 88 ? -8.242 -12.672 10.133 1 91.94 88 GLY A N 1
ATOM 667 C CA . GLY A 1 88 ? -8.781 -13.562 11.148 1 91.94 88 GLY A CA 1
ATOM 668 C C . GLY A 1 88 ? -9.562 -14.727 10.57 1 91.94 88 GLY A C 1
ATOM 669 O O . GLY A 1 88 ? -10.578 -15.141 11.133 1 91.94 88 GLY A O 1
ATOM 670 N N . GLN A 1 89 ? -9.133 -15.094 9.391 1 94.38 89 GLN A N 1
ATOM 671 C CA . GLN A 1 89 ? -9.781 -16.25 8.781 1 94.38 89 GLN A CA 1
ATOM 672 C C . GLN A 1 89 ? -8.773 -17.078 7.984 1 94.38 89 GLN A C 1
ATOM 674 O O . GLN A 1 89 ? -7.703 -16.594 7.621 1 94.38 89 GLN A O 1
ATOM 679 N N . THR A 1 90 ? -9.148 -18.344 7.766 1 97.56 90 THR A N 1
ATOM 680 C CA . THR A 1 90 ? -8.289 -19.25 7.02 1 97.56 90 THR A CA 1
ATOM 681 C C . THR A 1 90 ? -8.898 -19.578 5.66 1 97.56 90 THR A C 1
ATOM 683 O O . THR A 1 90 ? -10.125 -19.656 5.527 1 97.56 90 THR A O 1
ATOM 686 N N . PHE A 1 91 ? -8.039 -19.719 4.711 1 98.75 91 PHE A N 1
ATOM 687 C CA . PHE A 1 91 ? -8.43 -20.094 3.357 1 98.75 91 PHE A CA 1
ATOM 688 C C . PHE A 1 91 ? -7.844 -21.453 2.988 1 98.75 91 PHE A C 1
ATOM 690 O O . PHE A 1 91 ? -7.309 -22.156 3.848 1 98.75 91 PHE A O 1
ATOM 697 N N . VAL A 1 92 ? -8.156 -21.922 1.753 1 98.88 92 VAL A N 1
ATOM 698 C CA . VAL A 1 92 ? -7.676 -23.219 1.283 1 98.88 92 VAL A CA 1
ATOM 699 C C . VAL A 1 92 ? -6.859 -23.031 0.008 1 98.88 92 VAL A C 1
ATOM 701 O O . VAL A 1 92 ? -7.312 -22.391 -0.94 1 98.88 92 VAL A O 1
ATOM 704 N N . VAL A 1 93 ? -5.648 -23.547 0.048 1 98.88 93 VAL A N 1
ATOM 705 C CA . VAL A 1 93 ? -4.852 -23.609 -1.172 1 98.88 93 VAL A CA 1
ATOM 706 C C . VAL A 1 93 ? -5.309 -24.781 -2.029 1 98.88 93 VAL A C 1
ATOM 708 O O . VAL A 1 93 ? -5.207 -25.938 -1.614 1 98.88 93 VAL A O 1
ATOM 711 N N . ALA A 1 94 ? -5.762 -24.5 -3.215 1 98.69 94 ALA A N 1
ATOM 712 C CA . ALA A 1 94 ? -6.285 -25.547 -4.09 1 98.69 94 ALA A CA 1
ATOM 713 C C . ALA A 1 94 ? -5.207 -26.062 -5.039 1 98.69 94 ALA A C 1
ATOM 715 O O . ALA A 1 94 ? -5.246 -27.219 -5.469 1 98.69 94 ALA A O 1
ATOM 716 N N . ALA A 1 95 ? -4.254 -25.219 -5.391 1 98.31 95 ALA A N 1
ATOM 717 C CA . ALA A 1 95 ? -3.18 -25.594 -6.309 1 98.31 95 ALA A CA 1
ATOM 718 C C . ALA A 1 95 ? -1.98 -24.656 -6.16 1 98.31 95 ALA A C 1
ATOM 720 O O . ALA A 1 95 ? -2.141 -23.469 -5.855 1 98.31 95 ALA A O 1
ATOM 721 N N . THR A 1 96 ? -0.822 -25.141 -6.242 1 98 96 THR A N 1
ATOM 722 C CA . THR A 1 96 ? 0.417 -24.406 -6.449 1 98 96 THR A CA 1
ATOM 723 C C . THR A 1 96 ? 0.827 -24.438 -7.918 1 98 96 THR A C 1
ATOM 725 O O . THR A 1 96 ? 1 -25.516 -8.492 1 98 96 THR A O 1
ATOM 728 N N . VAL A 1 97 ? 1.068 -23.297 -8.555 1 98.25 97 VAL A N 1
ATOM 729 C CA . VAL A 1 97 ? 0.978 -23.281 -10.016 1 98.25 97 VAL A CA 1
ATOM 730 C C . VAL A 1 97 ? 2.332 -22.906 -10.617 1 98.25 97 VAL A C 1
ATOM 732 O O . VAL A 1 97 ? 2.863 -23.625 -11.461 1 98.25 97 VAL A O 1
ATOM 735 N N . HIS A 1 98 ? 2.875 -21.781 -10.227 1 98.44 98 HIS A N 1
ATOM 736 C CA . HIS A 1 98 ? 4.086 -21.281 -10.859 1 98.44 98 HIS A CA 1
ATOM 737 C C . HIS A 1 98 ? 4.848 -20.344 -9.93 1 98.44 98 HIS A C 1
ATOM 739 O O . HIS A 1 98 ? 4.297 -19.875 -8.93 1 98.44 98 HIS A O 1
ATOM 745 N N . ILE A 1 99 ? 6.117 -20.141 -10.328 1 97.94 99 ILE A N 1
ATOM 746 C CA . ILE A 1 99 ? 6.969 -19.156 -9.672 1 97.94 99 ILE A CA 1
ATOM 747 C C . ILE A 1 99 ? 7.164 -17.953 -10.594 1 97.94 99 ILE A C 1
ATOM 749 O O . ILE A 1 99 ? 7.34 -18.109 -11.805 1 97.94 99 ILE A O 1
ATOM 753 N N . GLU A 1 100 ? 6.996 -16.75 -10.094 1 98.44 100 GLU A N 1
ATOM 754 C CA . GLU A 1 100 ? 7.465 -15.5 -10.672 1 98.44 100 GLU A CA 1
ATOM 755 C C . GLU A 1 100 ? 8.711 -14.992 -9.953 1 98.44 100 GLU A C 1
ATOM 757 O O . GLU A 1 100 ? 8.617 -14.281 -8.953 1 98.44 100 GLU A O 1
ATOM 762 N N . PRO A 1 101 ? 9.859 -15.352 -10.539 1 98.25 101 PRO A N 1
ATOM 763 C CA . PRO A 1 101 ? 11.055 -14.93 -9.805 1 98.25 101 PRO A CA 1
ATOM 764 C C . PRO A 1 101 ? 11.094 -13.43 -9.539 1 98.25 101 PRO A C 1
ATOM 766 O O . PRO A 1 101 ? 10.797 -12.633 -10.43 1 98.25 101 PRO A O 1
ATOM 769 N N . LEU A 1 102 ? 11.375 -13.07 -8.242 1 98.81 102 LEU A N 1
ATOM 770 C CA . LEU A 1 102 ? 11.633 -11.672 -7.883 1 98.81 102 LEU A CA 1
ATOM 771 C C . LEU A 1 102 ? 12.953 -11.195 -8.477 1 98.81 102 LEU A C 1
ATOM 773 O O . LEU A 1 102 ? 13.938 -11.938 -8.492 1 98.81 102 LEU A O 1
ATOM 777 N N . GLY A 1 103 ? 12.969 -9.906 -8.984 1 98.88 103 GLY A N 1
ATOM 778 C CA . GLY A 1 103 ? 14.172 -9.438 -9.656 1 98.88 103 GLY A CA 1
ATOM 779 C C . GLY A 1 103 ? 14.617 -8.07 -9.195 1 98.88 103 GLY A C 1
ATOM 780 O O . GLY A 1 103 ? 13.812 -7.281 -8.688 1 98.88 103 GLY A O 1
ATOM 781 N N . ILE A 1 104 ? 15.938 -7.867 -9.305 1 98.94 104 ILE A N 1
ATOM 782 C CA . ILE A 1 104 ? 16.562 -6.559 -9.109 1 98.94 104 ILE A CA 1
ATOM 783 C C . ILE A 1 104 ? 16.781 -5.895 -10.469 1 98.94 104 ILE A C 1
ATOM 785 O O . ILE A 1 104 ? 17.359 -6.496 -11.375 1 98.94 104 ILE A O 1
ATOM 789 N N . TYR A 1 105 ? 16.344 -4.645 -10.609 1 98.94 105 TYR A N 1
ATOM 790 C CA . TYR A 1 105 ? 16.422 -3.918 -11.875 1 98.94 105 TYR A CA 1
ATOM 791 C C . TYR A 1 105 ? 17.062 -2.547 -11.68 1 98.94 105 TYR A C 1
ATOM 793 O O . TYR A 1 105 ? 17.125 -2.041 -10.555 1 98.94 105 TYR A O 1
ATOM 801 N N . SER A 1 106 ? 17.578 -1.975 -12.789 1 98.81 106 SER A N 1
ATOM 802 C CA . SER A 1 106 ? 18.078 -0.607 -12.797 1 98.81 106 SER A CA 1
ATOM 803 C C . SER A 1 106 ? 17.969 0.016 -14.18 1 98.81 106 SER A C 1
ATOM 805 O O . SER A 1 106 ? 18.188 -0.658 -15.188 1 98.81 106 SER A O 1
ATOM 807 N N . HIS A 1 107 ? 17.578 1.239 -14.219 1 98.31 107 HIS A N 1
ATOM 808 C CA . HIS A 1 107 ? 17.719 2.025 -15.438 1 98.31 107 HIS A CA 1
ATOM 809 C C . HIS A 1 107 ? 19.031 2.801 -15.453 1 98.31 107 HIS A C 1
ATOM 811 O O . HIS A 1 107 ? 19.438 3.338 -16.484 1 98.31 107 HIS A O 1
ATOM 817 N N . ARG A 1 108 ? 19.781 2.734 -14.367 1 98.06 108 ARG A N 1
ATOM 818 C CA . ARG A 1 108 ? 20.969 3.582 -14.203 1 98.06 108 ARG A CA 1
ATOM 819 C C . ARG A 1 108 ? 22.25 2.77 -14.344 1 98.06 108 ARG A C 1
ATOM 821 O O . ARG A 1 108 ? 23.281 3.301 -14.75 1 98.06 108 ARG A O 1
ATOM 828 N N . HIS A 1 109 ? 22.125 1.574 -13.961 1 98.44 109 HIS A N 1
ATOM 829 C CA . HIS A 1 109 ? 23.312 0.714 -13.906 1 98.44 109 HIS A CA 1
ATOM 830 C C . HIS A 1 109 ? 23.078 -0.581 -14.68 1 98.44 109 HIS A C 1
ATOM 832 O O . HIS A 1 109 ? 21.953 -1.079 -14.742 1 98.44 109 HIS A O 1
ATOM 838 N N . THR A 1 110 ? 24.156 -1.154 -15.203 1 97.94 110 THR A N 1
ATOM 839 C CA . THR A 1 110 ? 24.047 -2.381 -15.984 1 97.94 110 THR A CA 1
ATOM 840 C C . THR A 1 110 ? 24.531 -3.582 -15.18 1 97.94 110 THR A C 1
ATOM 842 O O . THR A 1 110 ? 24.438 -4.723 -15.625 1 97.94 110 THR A O 1
ATOM 845 N N . SER A 1 111 ? 25.141 -3.256 -14.031 1 98.25 111 SER A N 1
ATOM 846 C CA . SER A 1 111 ? 25.562 -4.312 -13.109 1 98.25 111 SER A CA 1
ATOM 847 C C . SER A 1 111 ? 25.453 -3.855 -11.656 1 98.25 111 SER A C 1
ATOM 849 O O . SER A 1 111 ? 25.469 -2.654 -11.375 1 98.25 111 SER A O 1
ATOM 851 N N . LEU A 1 112 ? 25.312 -4.797 -10.758 1 98.5 112 LEU A N 1
ATOM 852 C CA . LEU A 1 112 ? 25.172 -4.5 -9.336 1 98.5 112 LEU A CA 1
ATOM 853 C C . LEU A 1 112 ? 26.438 -3.863 -8.781 1 98.5 112 LEU A C 1
ATOM 855 O O . LEU A 1 112 ? 26.391 -3.082 -7.828 1 98.5 112 LEU A O 1
ATOM 859 N N . ALA A 1 113 ? 27.547 -4.168 -9.391 1 97.56 113 ALA A N 1
ATOM 860 C CA . ALA A 1 113 ? 28.828 -3.645 -8.945 1 97.56 113 ALA A CA 1
ATOM 861 C C . ALA A 1 113 ? 28.922 -2.135 -9.148 1 97.56 113 ALA A C 1
ATOM 863 O O . ALA A 1 113 ? 29.719 -1.456 -8.508 1 97.56 113 ALA A O 1
ATOM 864 N N . GLN A 1 114 ? 28.062 -1.604 -9.984 1 98.06 114 GLN A N 1
ATOM 865 C CA . GLN A 1 114 ? 28.125 -0.193 -10.352 1 98.06 114 GLN A CA 1
ATOM 866 C C . GLN A 1 114 ? 27.312 0.658 -9.375 1 98.06 114 GLN A C 1
ATOM 868 O O . GLN A 1 114 ? 27.375 1.889 -9.414 1 98.06 114 GLN A O 1
ATOM 873 N N . VAL A 1 115 ? 26.625 0.022 -8.531 1 98.25 115 VAL A N 1
ATOM 874 C CA . VAL A 1 115 ? 25.797 0.783 -7.605 1 98.25 115 VAL A CA 1
ATOM 875 C C . VAL A 1 115 ? 26.688 1.616 -6.684 1 98.25 115 VAL A C 1
ATOM 877 O O . VAL A 1 115 ? 27.625 1.095 -6.078 1 98.25 115 VAL A O 1
ATOM 880 N N . PRO A 1 116 ? 26.438 2.879 -6.57 1 98.31 116 PRO A N 1
ATOM 881 C CA . PRO A 1 116 ? 27.297 3.746 -5.766 1 98.31 116 PRO A CA 1
ATOM 882 C C . PRO A 1 116 ? 27.062 3.574 -4.266 1 98.31 116 PRO A C 1
ATOM 884 O O . PRO A 1 116 ? 26.062 2.979 -3.852 1 98.31 116 PRO A O 1
ATOM 887 N N . ASP A 1 117 ? 28.078 4.066 -3.516 1 98.19 117 ASP A N 1
ATOM 888 C CA . ASP A 1 117 ? 27.859 4.234 -2.082 1 98.19 117 ASP A CA 1
ATOM 889 C C . ASP A 1 117 ? 26.641 5.113 -1.815 1 98.19 117 ASP A C 1
ATOM 891 O O . ASP A 1 117 ? 26.422 6.109 -2.508 1 98.19 117 ASP A O 1
ATOM 895 N N . LYS A 1 118 ? 25.766 4.637 -0.866 1 97.94 118 LYS A N 1
ATOM 896 C CA . LYS A 1 118 ? 24.531 5.324 -0.485 1 97.94 118 LYS A CA 1
ATOM 897 C C . LYS A 1 118 ? 23.5 5.281 -1.614 1 97.94 118 LYS A C 1
ATOM 899 O O . LYS A 1 118 ? 22.641 6.152 -1.705 1 97.94 118 LYS A O 1
ATOM 904 N N . GLY A 1 119 ? 23.656 4.289 -2.535 1 98.31 119 GLY A N 1
ATOM 905 C CA . GLY A 1 119 ? 22.641 4.078 -3.555 1 98.31 119 GLY A CA 1
ATOM 906 C C . GLY A 1 119 ? 21.281 3.76 -2.98 1 98.31 119 GLY A C 1
ATOM 907 O O . GLY A 1 119 ? 21.172 3.164 -1.906 1 98.31 119 GLY A O 1
ATOM 908 N N . THR A 1 120 ? 20.234 4.125 -3.748 1 98 120 THR A N 1
ATOM 909 C CA . THR A 1 120 ? 18.859 3.906 -3.318 1 98 120 THR A CA 1
ATOM 910 C C . THR A 1 120 ? 18.297 2.631 -3.939 1 98 120 THR A C 1
ATOM 912 O O . THR A 1 120 ? 18.469 2.389 -5.137 1 98 120 THR A O 1
ATOM 915 N N . VAL A 1 121 ? 17.641 1.883 -3.09 1 98.69 121 VAL A N 1
ATOM 916 C CA . VAL A 1 121 ? 17 0.653 -3.545 1 98.69 121 VAL A CA 1
ATOM 917 C C . VAL A 1 121 ? 15.516 0.686 -3.197 1 98.69 121 VAL A C 1
ATOM 919 O O . VAL A 1 121 ? 15.141 0.664 -2.021 1 98.69 121 VAL A O 1
ATOM 922 N N . ALA A 1 122 ? 14.641 0.74 -4.238 1 98.12 122 ALA A N 1
ATOM 923 C CA . ALA A 1 122 ? 13.203 0.605 -4.023 1 98.12 122 ALA A CA 1
ATOM 924 C C . ALA A 1 122 ? 12.82 -0.85 -3.77 1 98.12 122 ALA A C 1
ATOM 926 O O . ALA A 1 122 ? 13.25 -1.747 -4.496 1 98.12 122 ALA A O 1
ATOM 927 N N . VAL A 1 123 ? 12.062 -1.065 -2.682 1 98.25 123 VAL A N 1
ATOM 928 C CA . VAL A 1 123 ? 11.594 -2.4 -2.328 1 98.25 123 VAL A CA 1
ATOM 929 C C . VAL A 1 123 ? 10.102 -2.355 -2.01 1 98.25 123 VAL A C 1
ATOM 931 O O . VAL A 1 123 ? 9.555 -1.29 -1.718 1 98.25 123 VAL A O 1
ATOM 934 N N . PRO A 1 124 ? 9.414 -3.506 -2.098 1 96.81 124 PRO A N 1
ATOM 935 C CA . PRO A 1 124 ? 7.996 -3.543 -1.722 1 96.81 124 PRO A CA 1
ATOM 936 C C . PRO A 1 124 ? 7.762 -3.141 -0.267 1 96.81 124 PRO A C 1
ATOM 938 O O . PRO A 1 124 ? 8.609 -3.396 0.592 1 96.81 124 PRO A O 1
ATOM 941 N N . ASN A 1 125 ? 6.527 -2.6 -0.019 1 92.94 125 ASN A N 1
ATOM 942 C CA . ASN A 1 125 ? 6.297 -2.059 1.315 1 92.94 125 ASN A CA 1
ATOM 943 C C . ASN A 1 125 ? 5.371 -2.957 2.131 1 92.94 125 ASN A C 1
ATOM 945 O O . ASN A 1 125 ? 4.816 -2.527 3.145 1 92.94 125 ASN A O 1
ATOM 949 N N . ASN A 1 126 ? 5.066 -4.172 1.713 1 91.19 126 ASN A N 1
ATOM 950 C CA . ASN A 1 126 ? 4.367 -5.105 2.592 1 91.19 126 ASN A CA 1
ATOM 951 C C . ASN A 1 126 ? 5.32 -6.133 3.191 1 91.19 126 ASN A C 1
ATOM 953 O O . ASN A 1 126 ? 6.379 -6.41 2.625 1 91.19 126 ASN A O 1
ATOM 957 N N . VAL A 1 127 ? 4.898 -6.73 4.176 1 92 127 VAL A N 1
ATOM 958 C CA . VAL A 1 127 ? 5.766 -7.465 5.086 1 92 127 VAL A CA 1
ATOM 959 C C . VAL A 1 127 ? 6.465 -8.602 4.336 1 92 127 VAL A C 1
ATOM 961 O O . VAL A 1 127 ? 7.695 -8.695 4.352 1 92 127 VAL A O 1
ATOM 964 N N . THR A 1 128 ? 5.762 -9.445 3.615 1 96.62 128 THR A N 1
ATOM 965 C CA . THR A 1 128 ? 6.324 -10.664 3.045 1 96.62 128 THR A CA 1
ATOM 966 C C . THR A 1 128 ? 7.18 -10.344 1.821 1 96.62 128 THR A C 1
ATOM 968 O O . THR A 1 128 ? 8.234 -10.953 1.616 1 96.62 128 THR A O 1
ATOM 971 N N . ASN A 1 129 ? 6.789 -9.383 1.02 1 97.56 129 ASN A N 1
ATOM 972 C CA . ASN A 1 129 ? 7.555 -9.039 -0.172 1 97.56 129 ASN A CA 1
ATOM 973 C C . ASN A 1 129 ? 8.758 -8.172 0.172 1 97.56 129 ASN A C 1
ATOM 975 O O . ASN A 1 129 ? 9.789 -8.234 -0.503 1 97.56 129 ASN A O 1
ATOM 979 N N . LEU A 1 130 ? 8.609 -7.359 1.25 1 97.06 130 LEU A N 1
ATOM 980 C CA . LEU A 1 130 ? 9.781 -6.664 1.768 1 97.06 130 LEU A CA 1
ATOM 981 C C . LEU A 1 130 ? 10.852 -7.656 2.205 1 97.06 130 LEU A C 1
ATOM 983 O O . LEU A 1 130 ? 12.016 -7.535 1.807 1 97.06 130 LEU A O 1
ATOM 987 N N . SER A 1 131 ? 10.453 -8.602 2.992 1 98.06 131 SER A N 1
ATOM 988 C CA . SER A 1 131 ? 11.375 -9.633 3.461 1 98.06 131 SER A CA 1
ATOM 989 C C . SER A 1 131 ? 12 -10.383 2.295 1 98.06 131 SER A C 1
ATOM 991 O O . SER A 1 131 ? 13.219 -10.594 2.264 1 98.06 131 SER A O 1
ATOM 993 N N . ARG A 1 132 ? 11.156 -10.773 1.346 1 98.44 132 ARG A N 1
ATOM 994 C CA . ARG A 1 132 ? 11.594 -11.453 0.129 1 98.44 132 ARG A CA 1
ATOM 995 C C . ARG A 1 132 ? 12.648 -10.641 -0.607 1 98.44 132 ARG A C 1
ATOM 997 O O . ARG A 1 132 ? 13.656 -11.18 -1.065 1 98.44 132 ARG A O 1
ATOM 1004 N N . ALA A 1 133 ? 12.453 -9.344 -0.664 1 98.75 133 ALA A N 1
ATOM 1005 C CA . ALA A 1 133 ? 13.391 -8.438 -1.323 1 98.75 133 ALA A CA 1
ATOM 1006 C C . ALA A 1 133 ? 14.727 -8.391 -0.586 1 98.75 133 ALA A C 1
ATOM 1008 O O . ALA A 1 133 ? 15.789 -8.406 -1.211 1 98.75 133 ALA A O 1
ATOM 1009 N N . LEU A 1 134 ? 14.664 -8.328 0.728 1 98.62 134 LEU A N 1
ATOM 1010 C CA . LEU A 1 134 ? 15.883 -8.273 1.521 1 98.62 134 LEU A CA 1
ATOM 1011 C C . LEU A 1 134 ? 16.688 -9.562 1.369 1 98.62 134 LEU A C 1
ATOM 1013 O O . LEU A 1 134 ? 17.922 -9.523 1.255 1 98.62 134 LEU A O 1
ATOM 1017 N N . TYR A 1 135 ? 16.016 -10.703 1.321 1 98.44 135 TYR A N 1
ATOM 1018 C CA . TYR A 1 135 ? 16.703 -11.969 1.08 1 98.44 135 TYR A CA 1
ATOM 1019 C C . TYR A 1 135 ? 17.359 -11.977 -0.293 1 98.44 135 TYR A C 1
ATOM 1021 O O . TYR A 1 135 ? 18.469 -12.508 -0.455 1 98.44 135 TYR A O 1
ATOM 1029 N N . LEU A 1 136 ? 16.672 -11.398 -1.284 1 98.62 136 LEU A N 1
ATOM 1030 C CA . LEU A 1 136 ? 17.25 -11.352 -2.623 1 98.62 136 LEU A CA 1
ATOM 1031 C C . LEU A 1 136 ? 18.484 -10.469 -2.65 1 98.62 136 LEU A C 1
ATOM 1033 O O . LEU A 1 136 ? 19.484 -10.805 -3.285 1 98.62 136 LEU A O 1
ATOM 1037 N N . LEU A 1 137 ? 18.391 -9.273 -1.993 1 98.75 137 LEU A N 1
ATOM 1038 C CA . LEU A 1 137 ? 19.547 -8.391 -1.907 1 98.75 137 LEU A CA 1
ATOM 1039 C C . LEU A 1 137 ? 20.719 -9.102 -1.235 1 98.75 137 LEU A C 1
ATOM 1041 O O . LEU A 1 137 ? 21.859 -8.977 -1.682 1 98.75 137 LEU A O 1
ATOM 1045 N N . GLN A 1 138 ? 20.484 -9.867 -0.207 1 98.38 138 GLN A N 1
ATOM 1046 C CA . GLN A 1 138 ? 21.516 -10.648 0.468 1 98.38 138 GLN A CA 1
ATOM 1047 C C . GLN A 1 138 ? 22.109 -11.703 -0.465 1 98.38 138 GLN A C 1
ATOM 1049 O O . GLN A 1 138 ? 23.328 -11.867 -0.531 1 98.38 138 GLN A O 1
ATOM 1054 N N . ALA A 1 139 ? 21.25 -12.422 -1.148 1 97.38 139 ALA A N 1
ATOM 1055 C CA . ALA A 1 139 ? 21.688 -13.484 -2.051 1 97.38 139 ALA A CA 1
ATOM 1056 C C . ALA A 1 139 ? 22.625 -12.93 -3.129 1 97.38 139 ALA A C 1
ATOM 1058 O O . ALA A 1 139 ? 23.422 -13.672 -3.705 1 97.38 139 ALA A O 1
ATOM 1059 N N . ASN A 1 140 ? 22.469 -11.641 -3.412 1 98.44 140 ASN A N 1
ATOM 1060 C CA . ASN A 1 140 ? 23.297 -11.016 -4.438 1 98.44 140 ASN A CA 1
ATOM 1061 C C . ASN A 1 140 ? 24.453 -10.219 -3.826 1 98.44 140 ASN A C 1
ATOM 1063 O O . ASN A 1 140 ? 25.078 -9.414 -4.508 1 98.44 140 ASN A O 1
ATOM 1067 N N . GLY A 1 141 ? 24.656 -10.297 -2.562 1 97.94 141 GLY A N 1
ATOM 1068 C CA . GLY A 1 141 ? 25.844 -9.766 -1.896 1 97.94 141 GLY A CA 1
ATOM 1069 C C . GLY A 1 141 ? 25.75 -8.281 -1.597 1 97.94 141 GLY A C 1
ATOM 1070 O O . GLY A 1 141 ? 26.75 -7.629 -1.329 1 97.94 141 GLY A O 1
ATOM 1071 N N . LEU A 1 142 ? 24.578 -7.719 -1.66 1 98.69 142 LEU A N 1
ATOM 1072 C CA . LEU A 1 142 ? 24.438 -6.281 -1.466 1 98.69 142 LEU A CA 1
ATOM 1073 C C . LEU A 1 142 ? 24.297 -5.945 0.014 1 98.69 142 LEU A C 1
ATOM 1075 O O . LEU A 1 142 ? 24.703 -4.867 0.452 1 98.69 142 LEU A O 1
ATOM 1079 N N . ILE A 1 143 ? 23.641 -6.832 0.722 1 98.75 143 ILE A N 1
ATOM 1080 C CA . ILE A 1 143 ? 23.5 -6.707 2.168 1 98.75 143 ILE A CA 1
ATOM 1081 C C . ILE A 1 143 ? 23.641 -8.078 2.82 1 98.75 143 ILE A C 1
ATOM 1083 O O . ILE A 1 143 ? 23.719 -9.094 2.129 1 98.75 143 ILE A O 1
ATOM 1087 N N . LYS A 1 144 ? 23.781 -8.094 4.141 1 98.62 144 LYS A N 1
ATOM 1088 C CA . LYS A 1 144 ? 23.688 -9.312 4.938 1 98.62 144 LYS A CA 1
ATOM 1089 C C . LYS A 1 144 ? 22.703 -9.133 6.09 1 98.62 144 LYS A C 1
ATOM 1091 O O . LYS A 1 144 ? 22.75 -8.133 6.809 1 98.62 144 LYS A O 1
ATOM 1096 N N . LEU A 1 145 ? 21.859 -10.039 6.254 1 98.5 145 LEU A N 1
ATOM 1097 C CA . LEU A 1 145 ? 20.922 -10.031 7.359 1 98.5 145 LEU A CA 1
ATOM 1098 C C . LEU A 1 145 ? 21.547 -10.602 8.625 1 98.5 145 LEU A C 1
ATOM 1100 O O . LEU A 1 145 ? 22.516 -11.352 8.555 1 98.5 145 LEU A O 1
ATOM 1104 N N . LYS A 1 146 ? 20.984 -10.188 9.695 1 97.88 146 LYS A N 1
ATOM 1105 C CA . LYS A 1 146 ? 21.422 -10.719 10.984 1 97.88 146 LYS A CA 1
ATOM 1106 C C . LYS A 1 146 ? 21.281 -12.234 11.031 1 97.88 146 LYS A C 1
ATOM 1108 O O . LYS A 1 146 ? 20.469 -12.805 10.297 1 97.88 146 LYS A O 1
ATOM 1113 N N . PRO A 1 147 ? 22.062 -12.859 11.945 1 95.88 147 PRO A N 1
ATOM 1114 C CA . PRO A 1 147 ? 21.859 -14.297 12.125 1 95.88 147 PRO A CA 1
ATOM 1115 C C . PRO A 1 147 ? 20.422 -14.656 12.508 1 95.88 147 PRO A C 1
ATOM 1117 O O . PRO A 1 147 ? 19.781 -13.906 13.25 1 95.88 147 PRO A O 1
ATOM 1120 N N . GLY A 1 148 ? 19.922 -15.742 12.023 1 94.69 148 GLY A N 1
ATOM 1121 C CA . GLY A 1 148 ? 18.578 -16.188 12.352 1 94.69 148 GLY A CA 1
ATOM 1122 C C . GLY A 1 148 ? 17.609 -16.062 11.195 1 94.69 148 GLY A C 1
ATOM 1123 O O . GLY A 1 148 ? 16.547 -16.672 11.203 1 94.69 148 GLY A O 1
ATOM 1124 N N . PHE A 1 149 ? 18 -15.227 10.266 1 94.44 149 PHE A N 1
ATOM 1125 C CA . PHE A 1 149 ? 17.188 -15.109 9.062 1 94.44 149 PHE A CA 1
ATOM 1126 C C . PHE A 1 149 ? 17.625 -16.094 7.996 1 94.44 149 PHE A C 1
ATOM 1128 O O . PHE A 1 149 ? 18.281 -15.711 7.02 1 94.44 149 PHE A O 1
ATOM 1135 N N . ASN A 1 150 ? 17.172 -17.375 8.148 1 89.81 150 ASN A N 1
ATOM 1136 C CA . ASN A 1 150 ? 17.672 -18.453 7.301 1 89.81 150 ASN A CA 1
ATOM 1137 C C . ASN A 1 150 ? 16.562 -19.062 6.453 1 89.81 150 ASN A C 1
ATOM 1139 O O . ASN A 1 150 ? 16.828 -19.797 5.496 1 89.81 150 ASN A O 1
ATOM 1143 N N . ASP A 1 151 ? 15.344 -18.766 6.781 1 93.56 151 ASP A N 1
ATOM 1144 C CA . ASP A 1 151 ? 14.188 -19.297 6.078 1 93.56 151 ASP A CA 1
ATOM 1145 C C . ASP A 1 151 ? 13.258 -18.172 5.617 1 93.56 151 ASP A C 1
ATOM 1147 O O . ASP A 1 151 ? 12.398 -17.719 6.379 1 93.56 151 ASP A O 1
ATOM 1151 N N . ALA A 1 152 ? 13.289 -17.891 4.355 1 91.44 152 ALA A N 1
ATOM 1152 C CA . ALA A 1 152 ? 12.539 -16.75 3.807 1 91.44 152 ALA A CA 1
ATOM 1153 C C . ALA A 1 152 ? 11.031 -16.984 3.924 1 91.44 152 ALA A C 1
ATOM 1155 O O . ALA A 1 152 ? 10.25 -16.031 3.953 1 91.44 152 ALA A O 1
ATOM 1156 N N . ALA A 1 153 ? 10.641 -18.234 3.982 1 90 153 ALA A N 1
ATOM 1157 C CA . ALA A 1 153 ? 9.219 -18.562 4.078 1 90 153 ALA A CA 1
ATOM 1158 C C . ALA A 1 153 ? 8.695 -18.312 5.488 1 90 153 ALA A C 1
ATOM 1160 O O . ALA A 1 153 ? 7.492 -18.125 5.688 1 90 153 ALA A O 1
ATOM 1161 N N . LYS A 1 154 ? 9.602 -18.281 6.453 1 91.12 154 LYS A N 1
ATOM 1162 C CA . LYS A 1 154 ? 9.156 -18.25 7.844 1 91.12 154 LYS A CA 1
ATOM 1163 C C . LYS A 1 154 ? 9.664 -17 8.562 1 91.12 154 LYS A C 1
ATOM 1165 O O . LYS A 1 154 ? 8.961 -16.438 9.406 1 91.12 154 LYS A O 1
ATOM 1170 N N . ASP A 1 155 ? 10.867 -16.625 8.258 1 95.25 155 ASP A N 1
ATOM 1171 C CA . ASP A 1 155 ? 11.5 -15.492 8.938 1 95.25 155 ASP A CA 1
ATOM 1172 C C . ASP A 1 155 ? 11.359 -14.211 8.125 1 95.25 155 ASP A C 1
ATOM 1174 O O . ASP A 1 155 ? 12.141 -13.961 7.207 1 95.25 155 ASP A O 1
ATOM 1178 N N . GLN A 1 156 ? 10.461 -13.391 8.586 1 95.38 156 GLN A N 1
ATOM 1179 C CA . GLN A 1 156 ? 10.234 -12.141 7.863 1 95.38 156 GLN A CA 1
ATOM 1180 C C . GLN A 1 156 ? 11.188 -11.055 8.344 1 95.38 156 GLN A C 1
ATOM 1182 O O . GLN A 1 156 ? 11.031 -10.523 9.445 1 95.38 156 GLN A O 1
ATOM 1187 N N . ALA A 1 157 ? 12.094 -10.703 7.496 1 96.88 157 ALA A N 1
ATOM 1188 C CA . ALA A 1 157 ? 13.102 -9.695 7.816 1 96.88 157 ALA A CA 1
ATOM 1189 C C . ALA A 1 157 ? 12.594 -8.289 7.5 1 96.88 157 ALA A C 1
ATOM 1191 O O . ALA A 1 157 ? 11.742 -8.109 6.625 1 96.88 157 ALA A O 1
ATOM 1192 N N . THR A 1 158 ? 13.086 -7.309 8.242 1 94.94 158 THR A N 1
ATOM 1193 C CA . THR A 1 158 ? 12.906 -5.883 7.996 1 94.94 158 THR A CA 1
ATOM 1194 C C . THR A 1 158 ? 14.25 -5.188 7.832 1 94.94 158 THR A C 1
ATOM 1196 O O . THR A 1 158 ? 15.297 -5.797 8.055 1 94.94 158 THR A O 1
ATOM 1199 N N . PRO A 1 159 ? 14.195 -3.932 7.441 1 95.38 159 PRO A N 1
ATOM 1200 C CA . PRO A 1 159 ? 15.469 -3.219 7.285 1 95.38 159 PRO A CA 1
ATOM 1201 C C . PRO A 1 159 ? 16.266 -3.131 8.586 1 95.38 159 PRO A C 1
ATOM 1203 O O . PRO A 1 159 ? 17.484 -3.051 8.562 1 95.38 159 PRO A O 1
ATOM 1206 N N . LYS A 1 160 ? 15.664 -3.221 9.703 1 93.38 160 LYS A N 1
ATOM 1207 C CA . LYS A 1 160 ? 16.344 -3.201 10.992 1 93.38 160 LYS A CA 1
ATOM 1208 C C . LYS A 1 160 ? 17.172 -4.469 11.195 1 93.38 160 LYS A C 1
ATOM 1210 O O . LYS A 1 160 ? 18.047 -4.516 12.07 1 93.38 160 LYS A O 1
ATOM 1215 N N . ASP A 1 161 ? 16.891 -5.449 10.422 1 96.62 161 ASP A N 1
ATOM 1216 C CA . ASP A 1 161 ? 17.547 -6.746 10.578 1 96.62 161 ASP A CA 1
ATOM 1217 C C . ASP A 1 161 ? 18.766 -6.863 9.664 1 96.62 161 ASP A C 1
ATOM 1219 O O . ASP A 1 161 ? 19.344 -7.938 9.539 1 96.62 161 ASP A O 1
ATOM 1223 N N . ILE A 1 162 ? 19.094 -5.793 9 1 97.75 162 ILE A N 1
ATOM 1224 C CA . ILE A 1 162 ? 20.312 -5.766 8.188 1 97.75 162 ILE A CA 1
ATOM 1225 C C . ILE A 1 162 ? 21.531 -5.641 9.094 1 97.75 162 ILE A C 1
ATOM 1227 O O . ILE A 1 162 ? 21.672 -4.664 9.828 1 97.75 162 ILE A O 1
ATOM 1231 N N . ALA A 1 163 ? 22.422 -6.582 9.016 1 98.25 163 ALA A N 1
ATOM 1232 C CA . ALA A 1 163 ? 23.641 -6.602 9.82 1 98.25 163 ALA A CA 1
ATOM 1233 C C . ALA A 1 163 ? 24.781 -5.91 9.094 1 98.25 163 ALA A C 1
ATOM 1235 O O . ALA A 1 163 ? 25.594 -5.211 9.711 1 98.25 163 ALA A O 1
ATOM 1236 N N . GLU A 1 164 ? 24.953 -6.184 7.816 1 98.62 164 GLU A N 1
ATOM 1237 C CA . GLU A 1 164 ? 26 -5.586 6.992 1 98.62 164 GLU A CA 1
ATOM 1238 C C . GLU A 1 164 ? 25.406 -4.91 5.758 1 98.62 164 GLU A C 1
ATOM 1240 O O . GLU A 1 164 ? 24.531 -5.477 5.094 1 98.62 164 GLU A O 1
ATOM 1245 N N . ASN A 1 165 ? 25.734 -3.791 5.516 1 98.5 165 ASN A N 1
ATOM 1246 C CA . ASN A 1 165 ? 25.375 -2.951 4.375 1 98.5 165 ASN A CA 1
ATOM 1247 C C . ASN A 1 165 ? 26.578 -2.139 3.885 1 98.5 165 ASN A C 1
ATOM 1249 O O . ASN A 1 165 ? 26.609 -0.92 4.066 1 98.5 165 ASN A O 1
ATOM 1253 N N . PRO A 1 166 ? 27.5 -2.824 3.268 1 98.31 166 PRO A N 1
ATOM 1254 C CA . PRO A 1 166 ? 28.812 -2.221 3.004 1 98.31 166 PRO A CA 1
ATOM 1255 C C . PRO A 1 166 ? 28.719 -0.988 2.107 1 98.31 166 PRO A C 1
ATOM 1257 O O . PRO A 1 166 ? 29.578 -0.102 2.184 1 98.31 166 PRO A O 1
ATOM 1260 N N . ARG A 1 167 ? 27.703 -0.848 1.262 1 98.19 167 ARG A N 1
ATOM 1261 C CA . ARG A 1 167 ? 27.562 0.318 0.396 1 98.19 167 ARG A CA 1
ATOM 1262 C C . ARG A 1 167 ? 26.578 1.325 0.994 1 98.19 167 ARG A C 1
ATOM 1264 O O . ARG A 1 167 ? 26.188 2.283 0.327 1 98.19 167 ARG A O 1
ATOM 1271 N N . HIS A 1 168 ? 26.141 1.054 2.191 1 97.94 168 HIS A N 1
ATOM 1272 C CA . HIS A 1 168 ? 25.219 1.94 2.891 1 97.94 168 HIS A CA 1
ATOM 1273 C C . HIS A 1 168 ? 23.984 2.229 2.041 1 97.94 168 HIS A C 1
ATOM 1275 O O . HIS A 1 168 ? 23.578 3.383 1.901 1 97.94 168 HIS A O 1
ATOM 1281 N N . LEU A 1 169 ? 23.5 1.185 1.412 1 98.69 169 LEU A N 1
ATOM 1282 C CA . LEU A 1 169 ? 22.328 1.31 0.559 1 98.69 169 LEU A CA 1
ATOM 1283 C C . LEU A 1 169 ? 21.141 1.876 1.342 1 98.69 169 LEU A C 1
ATOM 1285 O O . LEU A 1 169 ? 20.938 1.513 2.5 1 98.69 169 LEU A O 1
ATOM 1289 N N . LYS A 1 170 ? 20.391 2.77 0.709 1 97.81 170 LYS A N 1
ATOM 1290 C CA . LYS A 1 170 ? 19.156 3.336 1.258 1 97.81 170 LYS A CA 1
ATOM 1291 C C . LYS A 1 170 ? 17.938 2.549 0.794 1 97.81 170 LYS A C 1
ATOM 1293 O O . LYS A 1 170 ? 17.594 2.564 -0.39 1 97.81 170 LYS A O 1
ATOM 1298 N N . ILE A 1 171 ? 17.312 1.936 1.779 1 97.56 171 ILE A N 1
ATOM 1299 C CA . ILE A 1 171 ? 16.125 1.135 1.479 1 97.56 171 ILE A CA 1
ATOM 1300 C C . ILE A 1 171 ? 14.891 2.027 1.462 1 97.56 171 ILE A C 1
ATOM 1302 O O . ILE A 1 171 ? 14.586 2.699 2.451 1 97.56 171 ILE A O 1
ATOM 1306 N N . LEU A 1 172 ? 14.227 2.053 0.302 1 96.19 172 LEU A N 1
ATOM 1307 C CA . LEU A 1 172 ? 13.016 2.838 0.135 1 96.19 172 LEU A CA 1
ATOM 1308 C C . LEU A 1 172 ? 11.812 1.933 -0.141 1 96.19 172 LEU A C 1
ATOM 1310 O O . LEU A 1 172 ? 11.75 1.281 -1.187 1 96.19 172 LEU A O 1
ATOM 1314 N N . GLU A 1 173 ? 10.906 1.889 0.837 1 94.44 173 GLU A N 1
ATOM 1315 C CA . GLU A 1 173 ? 9.711 1.06 0.683 1 94.44 173 GLU A CA 1
ATOM 1316 C C . GLU A 1 173 ? 8.656 1.768 -0.155 1 94.44 173 GLU A C 1
ATOM 1318 O O . GLU A 1 173 ? 8.297 2.916 0.123 1 94.44 173 GLU A O 1
ATOM 1323 N N . ILE A 1 174 ? 8.195 1.098 -1.198 1 93.81 174 ILE A N 1
ATOM 1324 C CA . ILE A 1 174 ? 7.219 1.609 -2.152 1 93.81 174 ILE A CA 1
ATOM 1325 C C . ILE A 1 174 ? 6.141 0.556 -2.402 1 93.81 174 ILE A C 1
ATOM 1327 O O . ILE A 1 174 ? 6.426 -0.645 -2.387 1 93.81 174 ILE A O 1
ATOM 1331 N N . GLU A 1 175 ? 4.902 0.993 -2.619 1 92.25 175 GLU A N 1
ATOM 1332 C CA . GLU A 1 175 ? 3.863 0.054 -3.027 1 92.25 175 GLU A CA 1
ATOM 1333 C C . GLU A 1 175 ? 4.258 -0.688 -4.301 1 92.25 175 GLU A C 1
ATOM 1335 O O . GLU A 1 175 ? 4.656 -0.067 -5.289 1 92.25 175 GLU A O 1
ATOM 1340 N N . SER A 1 176 ? 4.051 -1.963 -4.32 1 94.81 176 SER A N 1
ATOM 1341 C CA . SER A 1 176 ? 4.633 -2.838 -5.332 1 94.81 176 SER A CA 1
ATOM 1342 C C . SER A 1 176 ? 4.227 -2.402 -6.738 1 94.81 176 SER A C 1
ATOM 1344 O O . SER A 1 176 ? 5.07 -2.311 -7.633 1 94.81 176 SER A O 1
ATOM 1346 N N . PRO A 1 177 ? 2.938 -2.082 -6.973 1 93.5 177 PRO A N 1
ATOM 1347 C CA . PRO A 1 177 ? 2.549 -1.718 -8.336 1 93.5 177 PRO A CA 1
ATOM 1348 C C . PRO A 1 177 ? 3.221 -0.435 -8.82 1 93.5 177 PRO A C 1
ATOM 1350 O O . PRO A 1 177 ? 3.248 -0.163 -10.023 1 93.5 177 PRO A O 1
ATOM 1353 N N . GLN A 1 178 ? 3.783 0.289 -7.871 1 92.44 178 GLN A N 1
ATOM 1354 C CA . GLN A 1 178 ? 4.363 1.582 -8.211 1 92.44 178 GLN A CA 1
ATOM 1355 C C . GLN A 1 178 ? 5.867 1.467 -8.445 1 92.44 178 GLN A C 1
ATOM 1357 O O . GLN A 1 178 ? 6.5 2.402 -8.938 1 92.44 178 GLN A O 1
ATOM 1362 N N . ILE A 1 179 ? 6.488 0.404 -8.156 1 96.75 179 ILE A N 1
ATOM 1363 C CA . ILE A 1 179 ? 7.945 0.295 -8.125 1 96.75 179 ILE A CA 1
ATOM 1364 C C . ILE A 1 179 ? 8.5 0.393 -9.539 1 96.75 179 ILE A C 1
ATOM 1366 O O . ILE A 1 179 ? 9.523 1.041 -9.773 1 96.75 179 ILE A O 1
ATOM 1370 N N . PRO A 1 180 ? 7.867 -0.191 -10.594 1 97.38 180 PRO A N 1
ATOM 1371 C CA . PRO A 1 180 ? 8.438 -0.049 -11.938 1 97.38 180 PRO A CA 1
ATOM 1372 C C . PRO A 1 180 ? 8.586 1.409 -12.359 1 97.38 180 PRO A C 1
ATOM 1374 O O . PRO A 1 180 ? 9.586 1.772 -12.984 1 97.38 180 PRO A O 1
ATOM 1377 N N . ARG A 1 181 ? 7.711 2.232 -11.992 1 94.25 181 ARG A N 1
ATOM 1378 C CA . ARG A 1 181 ? 7.789 3.643 -12.359 1 94.25 181 ARG A CA 1
ATOM 1379 C C . ARG A 1 181 ? 8.875 4.359 -11.57 1 94.25 181 ARG A C 1
ATOM 1381 O O . ARG A 1 181 ? 9.344 5.43 -11.969 1 94.25 181 ARG A O 1
ATOM 1388 N N . ALA A 1 182 ? 9.266 3.793 -10.484 1 94.81 182 ALA A N 1
ATOM 1389 C CA . ALA A 1 182 ? 10.266 4.414 -9.625 1 94.81 182 ALA A CA 1
ATOM 1390 C C . ALA A 1 182 ? 11.68 4.156 -10.156 1 94.81 182 ALA A C 1
ATOM 1392 O O . ALA A 1 182 ? 12.648 4.734 -9.664 1 94.81 182 ALA A O 1
ATOM 1393 N N . LEU A 1 183 ? 11.781 3.34 -11.188 1 97.69 183 LEU A N 1
ATOM 1394 C CA . LEU A 1 183 ? 13.086 2.926 -11.711 1 97.69 183 LEU A CA 1
ATOM 1395 C C . LEU A 1 183 ? 13.906 4.137 -12.133 1 97.69 183 LEU A C 1
ATOM 1397 O O . LEU A 1 183 ? 15.141 4.121 -12.023 1 97.69 183 LEU A O 1
ATOM 1401 N N . ASP A 1 184 ? 13.297 5.203 -12.547 1 95.75 184 ASP A N 1
ATOM 1402 C CA . ASP A 1 184 ? 14.008 6.3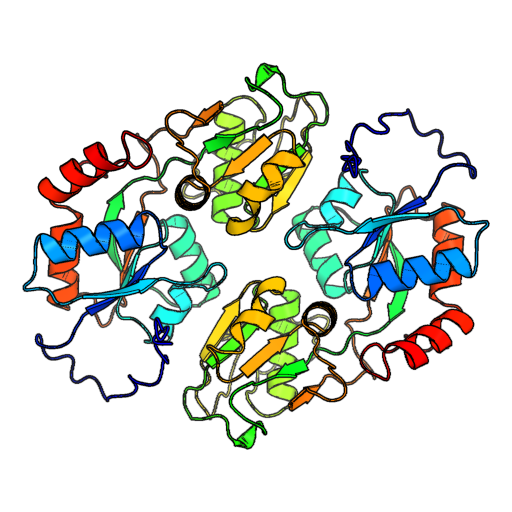83 -13.031 1 95.75 184 ASP A CA 1
ATOM 1403 C C . ASP A 1 184 ? 14.523 7.227 -11.867 1 95.75 184 ASP A C 1
ATOM 1405 O O . ASP A 1 184 ? 15.391 8.086 -12.047 1 95.75 184 ASP A O 1
ATOM 1409 N N . ASP A 1 185 ? 14.086 6.918 -10.703 1 93.5 185 ASP A N 1
ATOM 1410 C CA . ASP A 1 185 ? 14.375 7.793 -9.57 1 93.5 185 ASP A CA 1
ATOM 1411 C C . ASP A 1 185 ? 15.266 7.09 -8.547 1 93.5 185 ASP A C 1
ATOM 1413 O O . ASP A 1 185 ? 15.672 7.691 -7.555 1 93.5 185 ASP A O 1
ATOM 1417 N N . VAL A 1 186 ? 15.578 5.816 -8.797 1 97.12 186 VAL A N 1
ATOM 1418 C CA . VAL A 1 186 ? 16.375 5.059 -7.84 1 97.12 186 VAL A CA 1
ATOM 1419 C C . VAL A 1 186 ? 17.547 4.375 -8.57 1 97.12 186 VAL A C 1
ATOM 1421 O O . VAL A 1 186 ? 17.578 4.348 -9.797 1 97.12 186 VAL A O 1
ATOM 1424 N N . ASP A 1 187 ? 18.5 3.879 -7.723 1 98.62 187 ASP A N 1
ATOM 1425 C CA . ASP A 1 187 ? 19.625 3.143 -8.289 1 98.62 187 ASP A CA 1
ATOM 1426 C C . ASP A 1 187 ? 19.234 1.707 -8.625 1 98.62 187 ASP A C 1
ATOM 1428 O O . ASP A 1 187 ? 19.609 1.185 -9.68 1 98.62 187 ASP A O 1
ATOM 1432 N N . LEU A 1 188 ? 18.484 1.106 -7.73 1 98.88 188 LEU A N 1
ATOM 1433 C CA . LEU A 1 188 ? 17.969 -0.248 -7.895 1 98.88 188 LEU A CA 1
ATOM 1434 C C . LEU A 1 188 ? 16.5 -0.322 -7.5 1 98.88 188 LEU A C 1
ATOM 1436 O O . LEU A 1 188 ? 16.047 0.459 -6.664 1 98.88 188 LEU A O 1
ATOM 1440 N N . ALA A 1 189 ? 15.805 -1.232 -8.141 1 98.88 189 ALA A N 1
ATOM 1441 C CA . ALA A 1 189 ? 14.453 -1.588 -7.727 1 98.88 189 ALA A CA 1
ATOM 1442 C C . ALA A 1 189 ? 14.266 -3.102 -7.688 1 98.88 189 ALA A C 1
ATOM 1444 O O . ALA A 1 189 ? 14.672 -3.807 -8.609 1 98.88 189 ALA A O 1
ATOM 1445 N N . VAL A 1 190 ? 13.727 -3.543 -6.539 1 98.94 190 VAL A N 1
ATOM 1446 C CA . VAL A 1 190 ? 13.281 -4.934 -6.449 1 98.94 190 VAL A CA 1
ATOM 1447 C C . VAL A 1 190 ? 11.805 -5.031 -6.816 1 98.94 190 VAL A C 1
ATOM 1449 O O . VAL A 1 190 ? 10.945 -4.492 -6.109 1 98.94 190 VAL A O 1
ATOM 1452 N N . ILE A 1 191 ? 11.492 -5.703 -7.938 1 98.81 191 ILE A N 1
ATOM 1453 C CA . ILE A 1 191 ? 10.156 -5.668 -8.516 1 98.81 191 ILE A CA 1
ATOM 1454 C C . ILE A 1 191 ? 9.602 -7.086 -8.625 1 98.81 191 ILE A C 1
ATOM 1456 O O . ILE A 1 191 ? 10.273 -7.988 -9.125 1 98.81 191 ILE A O 1
ATOM 1460 N N . ASN A 1 192 ? 8.414 -7.273 -8.125 1 98.62 192 ASN A N 1
ATOM 1461 C CA . ASN A 1 192 ? 7.695 -8.531 -8.32 1 98.62 192 ASN A CA 1
ATOM 1462 C C . ASN A 1 192 ? 7.547 -8.867 -9.797 1 98.62 192 ASN A C 1
ATOM 1464 O O . ASN A 1 192 ? 7.328 -7.973 -10.625 1 98.62 192 ASN A O 1
ATOM 1468 N N . GLY A 1 193 ? 7.582 -10.18 -10.023 1 98.38 193 GLY A N 1
ATOM 1469 C CA . GLY A 1 193 ? 7.539 -10.633 -11.406 1 98.38 193 GLY A CA 1
ATOM 1470 C C . GLY A 1 193 ? 6.316 -10.141 -12.156 1 98.38 193 GLY A C 1
ATOM 1471 O O . GLY A 1 193 ? 6.418 -9.711 -13.305 1 98.38 193 GLY A O 1
ATOM 1472 N N . ASN A 1 194 ? 5.133 -10.156 -11.539 1 97.69 194 ASN A N 1
ATOM 1473 C CA . ASN A 1 194 ? 3.898 -9.758 -12.203 1 97.69 194 ASN A CA 1
ATOM 1474 C C . ASN A 1 194 ? 3.914 -8.273 -12.562 1 97.69 194 ASN A C 1
ATOM 1476 O O . ASN A 1 194 ? 3.479 -7.887 -13.648 1 97.69 194 ASN A O 1
ATOM 1480 N N . PHE A 1 195 ? 4.457 -7.461 -11.688 1 97.44 195 PHE A N 1
ATOM 1481 C CA . PHE A 1 195 ? 4.516 -6.027 -11.961 1 97.44 195 PHE A CA 1
ATOM 1482 C C . PHE A 1 195 ? 5.621 -5.711 -12.961 1 97.44 195 PHE A C 1
ATOM 1484 O O . PHE A 1 195 ? 5.496 -4.777 -13.758 1 97.44 195 PHE A O 1
ATOM 1491 N N . ALA A 1 196 ? 6.719 -6.488 -12.93 1 98.56 196 ALA A N 1
ATOM 1492 C CA . ALA A 1 196 ? 7.75 -6.355 -13.961 1 98.56 196 ALA A CA 1
ATOM 1493 C C . ALA A 1 196 ? 7.18 -6.652 -15.344 1 98.56 196 ALA A C 1
ATOM 1495 O O . ALA A 1 196 ? 7.352 -5.863 -16.281 1 98.56 196 ALA A O 1
ATOM 1496 N N . LEU A 1 197 ? 6.477 -7.742 -15.453 1 98.31 197 LEU A N 1
ATOM 1497 C CA . LEU A 1 197 ? 5.867 -8.133 -16.719 1 98.31 197 LEU A CA 1
ATOM 1498 C C . LEU A 1 197 ? 4.867 -7.074 -17.188 1 98.31 197 LEU A C 1
ATOM 1500 O O . LEU A 1 197 ? 4.863 -6.699 -18.359 1 98.31 197 LEU A O 1
ATOM 1504 N N . GLU A 1 198 ? 4.066 -6.578 -16.297 1 96.94 198 GLU A N 1
ATOM 1505 C CA . GLU A 1 198 ? 3.084 -5.559 -16.641 1 96.94 198 GLU A CA 1
ATOM 1506 C C . GLU A 1 198 ? 3.76 -4.289 -17.141 1 96.94 198 GLU A C 1
ATOM 1508 O O . GLU A 1 198 ? 3.213 -3.586 -18 1 96.94 198 GLU A O 1
ATOM 1513 N N . ALA A 1 199 ? 4.918 -4.055 -16.625 1 97.44 199 ALA A N 1
ATOM 1514 C CA . ALA A 1 199 ? 5.645 -2.846 -17 1 97.44 199 ALA A CA 1
ATOM 1515 C C . ALA A 1 199 ? 6.473 -3.066 -18.266 1 97.44 199 ALA A C 1
ATOM 1517 O O . ALA A 1 199 ? 7.219 -2.18 -18.688 1 97.44 199 ALA A O 1
ATOM 1518 N N . GLY A 1 200 ? 6.387 -4.238 -18.844 1 97.5 200 GLY A N 1
ATOM 1519 C CA . GLY A 1 200 ? 7.078 -4.523 -20.078 1 97.5 200 GLY A CA 1
ATOM 1520 C C . GLY A 1 200 ? 8.492 -5.047 -19.875 1 97.5 200 GLY A C 1
ATOM 1521 O O . GLY A 1 200 ? 9.258 -5.164 -20.828 1 97.5 200 GLY A O 1
ATOM 1522 N N . LEU A 1 201 ? 8.867 -5.332 -18.672 1 98.06 201 LEU A N 1
ATOM 1523 C CA . LEU A 1 201 ? 10.156 -5.945 -18.391 1 98.06 201 LEU A CA 1
ATOM 1524 C C . LEU A 1 201 ? 10.102 -7.453 -18.594 1 98.06 201 LEU A C 1
ATOM 1526 O O . LEU A 1 201 ? 9.039 -8.062 -18.484 1 98.06 201 LEU A O 1
ATOM 1530 N N . GLU A 1 202 ? 11.227 -7.938 -18.953 1 97.69 202 GLU A N 1
ATOM 1531 C CA . GLU A 1 202 ? 11.438 -9.383 -19.031 1 97.69 202 GLU A CA 1
ATOM 1532 C C . GLU A 1 202 ? 12.398 -9.852 -17.938 1 97.69 202 GLU A C 1
ATOM 1534 O O . GLU A 1 202 ? 13.617 -9.844 -18.141 1 97.69 202 GLU A O 1
ATOM 1539 N N . PRO A 1 203 ? 11.891 -10.391 -16.906 1 98 203 PRO A N 1
ATOM 1540 C CA . PRO A 1 203 ? 12.727 -10.719 -15.75 1 98 203 PRO A CA 1
ATOM 1541 C C . PRO A 1 203 ? 13.922 -11.594 -16.125 1 98 203 PRO A C 1
ATOM 1543 O O . PRO A 1 203 ? 15.047 -11.336 -15.68 1 98 203 PRO A O 1
ATOM 1546 N N . ALA A 1 204 ? 13.742 -12.539 -16.953 1 96 204 ALA A N 1
ATOM 1547 C CA . ALA A 1 204 ? 14.797 -13.477 -17.312 1 96 204 ALA A CA 1
ATOM 1548 C C . ALA A 1 204 ? 15.922 -12.766 -18.078 1 96 204 ALA A C 1
ATOM 1550 O O . ALA A 1 204 ? 17.062 -13.242 -18.094 1 96 204 ALA A O 1
ATOM 1551 N N . LYS A 1 205 ? 15.648 -11.594 -18.641 1 96.56 205 LYS A N 1
ATOM 1552 C CA . LYS A 1 205 ? 16.609 -10.891 -19.469 1 96.56 205 LYS A CA 1
ATOM 1553 C C . LYS A 1 205 ? 17.078 -9.594 -18.812 1 96.56 205 LYS A C 1
ATOM 1555 O O . LYS A 1 205 ? 18.25 -9.25 -18.859 1 96.56 205 LYS A O 1
ATOM 1560 N N . ASP A 1 206 ? 16.156 -8.969 -18.141 1 98.19 206 ASP A N 1
ATOM 1561 C CA . ASP A 1 206 ? 16.375 -7.578 -17.766 1 98.19 206 ASP A CA 1
ATOM 1562 C C . ASP A 1 206 ? 16.891 -7.477 -16.328 1 98.19 206 ASP A C 1
ATOM 1564 O O . ASP A 1 206 ? 17.438 -6.445 -15.93 1 98.19 206 ASP A O 1
ATOM 1568 N N . ALA A 1 207 ? 16.734 -8.484 -15.562 1 98.62 207 ALA A N 1
ATOM 1569 C CA . ALA A 1 207 ? 17.094 -8.406 -14.148 1 98.62 207 ALA A CA 1
ATOM 1570 C C . ALA A 1 207 ? 18.609 -8.453 -13.969 1 98.62 207 ALA A C 1
ATOM 1572 O O . ALA A 1 207 ? 19.297 -9.219 -14.648 1 98.62 207 ALA A O 1
ATOM 1573 N N . LEU A 1 208 ? 19.125 -7.633 -13.039 1 98.81 208 LEU A N 1
ATOM 1574 C CA . LEU A 1 208 ? 20.516 -7.668 -12.641 1 98.81 208 LEU A CA 1
ATOM 1575 C C . LEU A 1 208 ? 20.766 -8.789 -11.633 1 98.81 208 LEU A C 1
ATOM 1577 O O . LEU A 1 208 ? 21.906 -9.25 -11.484 1 98.81 208 LEU A O 1
ATOM 1581 N N . GLY A 1 209 ? 19.812 -9.156 -10.914 1 98.5 209 GLY A N 1
ATOM 1582 C CA . GLY A 1 209 ? 19.688 -10.273 -9.992 1 98.5 209 GLY A CA 1
ATOM 1583 C C . GLY A 1 209 ? 18.297 -10.875 -9.969 1 98.5 209 GLY A C 1
ATOM 1584 O O . GLY A 1 209 ? 17.297 -10.141 -9.961 1 98.5 209 GLY A O 1
ATOM 1585 N N . LEU A 1 210 ? 18.219 -12.172 -10.039 1 98.19 210 LEU A N 1
ATOM 1586 C CA . LEU A 1 210 ? 16.938 -12.859 -10.141 1 98.19 210 LEU A CA 1
ATOM 1587 C C . LEU A 1 210 ? 16.891 -14.055 -9.188 1 98.19 210 LEU A C 1
ATOM 1589 O O . LEU A 1 210 ? 17.859 -14.789 -9.055 1 98.19 210 LEU A O 1
ATOM 1593 N N . GLU A 1 211 ? 15.773 -14.211 -8.578 1 97.81 211 GLU A N 1
ATOM 1594 C CA . GLU A 1 211 ? 15.578 -15.359 -7.703 1 97.81 211 GLU A CA 1
ATOM 1595 C C . GLU A 1 211 ? 15.727 -16.672 -8.477 1 97.81 211 GLU A C 1
ATOM 1597 O O . GLU A 1 211 ? 15.406 -16.734 -9.664 1 97.81 211 GLU A O 1
ATOM 1602 N N . GLN A 1 212 ? 16.141 -17.594 -7.703 1 93.12 212 GLN A N 1
ATOM 1603 C CA . GLN A 1 212 ? 16.156 -18.938 -8.258 1 93.12 212 GLN A CA 1
ATOM 1604 C C . GLN A 1 212 ? 14.82 -19.641 -8.055 1 93.12 212 GLN A C 1
ATOM 1606 O O . GLN A 1 212 ? 14.141 -19.422 -7.051 1 93.12 212 GLN A O 1
ATOM 1611 N N . ALA A 1 213 ? 14.523 -20.453 -9.055 1 90.81 213 ALA A N 1
ATOM 1612 C CA . ALA A 1 213 ? 13.266 -21.188 -8.969 1 90.81 213 ALA A CA 1
ATOM 1613 C C . ALA A 1 213 ? 13.352 -22.297 -7.922 1 90.81 213 ALA A C 1
ATOM 1615 O O . ALA A 1 213 ? 12.383 -22.547 -7.199 1 90.81 213 ALA A O 1
ATOM 1616 N N . LYS A 1 214 ? 14.5 -22.938 -7.898 1 90.12 214 LYS A N 1
ATOM 1617 C CA . LYS A 1 214 ? 14.672 -24.078 -7 1 90.12 214 LYS A CA 1
ATOM 1618 C C . LYS A 1 214 ? 14.57 -23.656 -5.539 1 90.12 214 LYS A C 1
ATOM 1620 O O . LYS A 1 214 ? 15.258 -22.734 -5.105 1 90.12 214 LYS A O 1
ATOM 1625 N N . GLY A 1 215 ? 13.68 -24.359 -4.836 1 89.81 215 GLY A N 1
ATOM 1626 C CA . GLY A 1 215 ? 13.539 -24.094 -3.412 1 89.81 215 GLY A CA 1
ATOM 1627 C C . GLY A 1 215 ? 12.859 -22.766 -3.125 1 89.81 215 GLY A C 1
ATOM 1628 O O . GLY A 1 215 ? 12.945 -22.234 -2.012 1 89.81 215 GLY A O 1
ATOM 1629 N N . ASN A 1 216 ? 12.219 -22.219 -4.09 1 95.06 216 ASN A N 1
ATOM 1630 C CA . ASN A 1 216 ? 11.57 -20.922 -3.943 1 95.06 216 ASN A CA 1
ATOM 1631 C C . ASN A 1 216 ? 10.234 -21.062 -3.223 1 95.06 216 ASN A C 1
ATOM 1633 O O . ASN A 1 216 ? 9.312 -21.703 -3.719 1 95.06 216 ASN A O 1
ATOM 1637 N N . PRO A 1 217 ? 10.094 -20.453 -2.055 1 96.44 217 PRO A N 1
ATOM 1638 C CA . PRO A 1 217 ? 8.867 -20.641 -1.278 1 96.44 217 PRO A CA 1
ATOM 1639 C C . PRO A 1 217 ? 7.734 -19.719 -1.741 1 96.44 217 PRO A C 1
ATOM 1641 O O . PRO A 1 217 ? 6.691 -19.641 -1.087 1 96.44 217 PRO A O 1
ATOM 1644 N N . TYR A 1 218 ? 7.906 -19.078 -2.885 1 97.88 218 TYR A N 1
ATOM 1645 C CA . TYR A 1 218 ? 6.965 -18.031 -3.281 1 97.88 218 TYR A CA 1
ATOM 1646 C C . TYR A 1 218 ? 6.199 -18.438 -4.535 1 97.88 218 TYR A C 1
ATOM 1648 O O . TYR A 1 218 ? 5.863 -17.594 -5.367 1 97.88 218 TYR A O 1
ATOM 1656 N N . ALA A 1 219 ? 5.934 -19.719 -4.68 1 97.88 219 ALA A N 1
ATOM 1657 C CA . ALA A 1 219 ? 5.066 -20.141 -5.777 1 97.88 219 ALA A CA 1
ATOM 1658 C C . ALA A 1 219 ? 3.67 -19.547 -5.633 1 97.88 219 ALA A C 1
ATOM 1660 O O . ALA A 1 219 ? 3.139 -19.453 -4.523 1 97.88 219 ALA A O 1
ATOM 1661 N N . ASN A 1 220 ? 3.131 -19.203 -6.793 1 98.62 220 ASN A N 1
ATOM 1662 C CA . ASN A 1 220 ? 1.775 -18.656 -6.789 1 98.62 220 ASN A CA 1
ATOM 1663 C C . ASN A 1 220 ? 0.73 -19.766 -6.738 1 98.62 220 ASN A C 1
ATOM 1665 O O . ASN A 1 220 ? 0.926 -20.844 -7.316 1 98.62 220 ASN A O 1
ATOM 1669 N N . ILE A 1 221 ? -0.357 -19.391 -6.117 1 98.81 221 ILE A N 1
ATOM 1670 C CA . ILE A 1 221 ? -1.299 -20.422 -5.723 1 98.81 221 ILE A CA 1
ATOM 1671 C C . ILE A 1 221 ? -2.715 -20.016 -6.117 1 98.81 221 ILE A C 1
ATOM 1673 O O . ILE A 1 221 ? -3.021 -18.828 -6.215 1 98.81 221 ILE A O 1
ATOM 1677 N N . LEU A 1 222 ? -3.555 -21.016 -6.406 1 98.94 222 LEU A N 1
ATOM 1678 C CA . LEU A 1 222 ? -5.008 -20.875 -6.43 1 98.94 222 LEU A CA 1
ATOM 1679 C C . LEU A 1 222 ? -5.59 -21.031 -5.031 1 98.94 222 LEU A C 1
ATOM 1681 O O . LEU A 1 222 ? -5.336 -22.031 -4.355 1 98.94 222 LEU A O 1
ATOM 1685 N N . VAL A 1 223 ? -6.344 -20.016 -4.605 1 98.94 223 VAL A N 1
ATOM 1686 C CA . VAL A 1 223 ? -6.859 -20.016 -3.238 1 98.94 223 VAL A CA 1
ATOM 1687 C C . VAL A 1 223 ? -8.383 -19.953 -3.262 1 98.94 223 VAL A C 1
ATOM 1689 O O . VAL A 1 223 ? -8.969 -19.234 -4.074 1 98.94 223 VAL A O 1
ATOM 1692 N N . THR A 1 224 ? -9.039 -20.734 -2.436 1 98.94 224 THR A N 1
ATOM 1693 C CA . THR A 1 224 ? -10.492 -20.719 -2.26 1 98.94 224 THR A CA 1
ATOM 1694 C C . THR A 1 224 ? -10.859 -20.734 -0.779 1 98.94 224 THR A C 1
ATOM 1696 O O . THR A 1 224 ? -10.016 -20.453 0.079 1 98.94 224 THR A O 1
ATOM 1699 N N . THR A 1 225 ? -12.156 -20.922 -0.484 1 98.69 225 THR A N 1
ATOM 1700 C CA . THR A 1 225 ? -12.633 -20.938 0.894 1 98.69 225 THR A CA 1
ATOM 1701 C C . THR A 1 225 ? -12.852 -22.375 1.364 1 98.69 225 THR A C 1
ATOM 1703 O O . THR A 1 225 ? -13.008 -23.281 0.547 1 98.69 225 THR A O 1
ATOM 1706 N N . PRO A 1 226 ? -12.828 -22.594 2.705 1 98.38 226 PRO A N 1
ATOM 1707 C CA . PRO A 1 226 ? -13.133 -23.922 3.221 1 98.38 226 PRO A CA 1
ATOM 1708 C C . PRO A 1 226 ? -14.469 -24.469 2.715 1 98.38 226 PRO A C 1
ATOM 1710 O O . PRO A 1 226 ? -14.594 -25.656 2.414 1 98.38 226 PRO A O 1
ATOM 1713 N N . LYS A 1 227 ? -15.438 -23.625 2.514 1 97.56 227 LYS A N 1
ATOM 1714 C CA . LYS A 1 227 ? -16.766 -24.016 2.045 1 97.56 227 LYS A CA 1
ATOM 1715 C C . LYS A 1 227 ? -16.703 -24.562 0.625 1 97.56 227 LYS A C 1
ATOM 1717 O O . 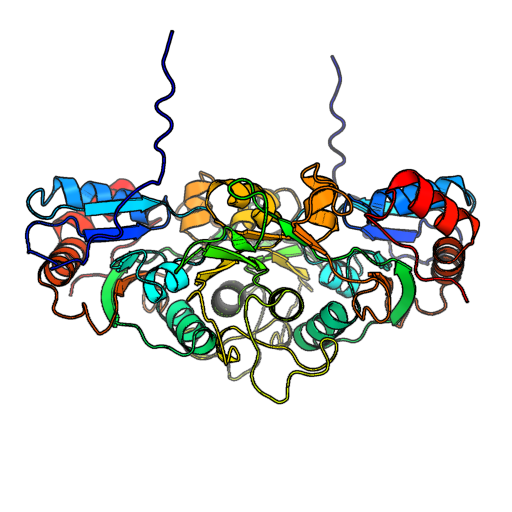LYS A 1 227 ? -17.469 -25.469 0.273 1 97.56 227 LYS A O 1
ATOM 1722 N N . LEU A 1 228 ? -15.789 -24.016 -0.144 1 98.12 228 LEU A N 1
ATOM 1723 C CA . LEU A 1 228 ? -15.742 -24.391 -1.555 1 98.12 228 LEU A CA 1
ATOM 1724 C C . LEU A 1 228 ? -14.578 -25.344 -1.827 1 98.12 228 LEU A C 1
ATOM 1726 O O . LEU A 1 228 ? -14.266 -25.625 -2.984 1 98.12 228 LEU A O 1
ATOM 1730 N N . ALA A 1 229 ? -13.992 -25.891 -0.795 1 97.88 229 ALA A N 1
ATOM 1731 C CA . ALA A 1 229 ? -12.789 -26.703 -0.937 1 97.88 229 ALA A CA 1
ATOM 1732 C C . ALA A 1 229 ? -13.047 -27.938 -1.795 1 97.88 229 ALA A C 1
ATOM 1734 O O . ALA A 1 229 ? -12.164 -28.391 -2.533 1 97.88 229 ALA A O 1
ATOM 1735 N N . ASP A 1 230 ? -14.32 -28.469 -1.795 1 97.31 230 ASP A N 1
ATOM 1736 C CA . ASP A 1 230 ? -14.641 -29.688 -2.52 1 97.31 230 ASP A CA 1
ATOM 1737 C C . ASP A 1 230 ? -15.508 -29.391 -3.742 1 97.31 230 ASP A C 1
ATOM 1739 O O . ASP A 1 230 ? -16.062 -30.312 -4.359 1 97.31 230 ASP A O 1
ATOM 1743 N N . ASP A 1 231 ? -15.648 -28.156 -3.977 1 97.81 231 ASP A N 1
ATOM 1744 C CA . ASP A 1 231 ? -16.375 -27.766 -5.18 1 97.81 231 ASP A CA 1
ATOM 1745 C C . ASP A 1 231 ? -15.742 -28.375 -6.426 1 97.81 231 ASP A C 1
ATOM 1747 O O . ASP A 1 231 ? -14.539 -28.203 -6.664 1 97.81 231 ASP A O 1
ATOM 1751 N N . PRO A 1 232 ? -16.562 -29.078 -7.23 1 97.62 232 PRO A N 1
ATOM 1752 C CA . PRO A 1 232 ? -15.977 -29.75 -8.398 1 97.62 232 PRO A CA 1
ATOM 1753 C C . PRO A 1 232 ? -15.336 -28.766 -9.383 1 97.62 232 PRO A C 1
ATOM 1755 O O . PRO A 1 232 ? -14.367 -29.109 -10.055 1 97.62 232 PRO A O 1
ATOM 1758 N N . ARG A 1 233 ? -15.836 -27.547 -9.492 1 98.06 233 ARG A N 1
ATOM 1759 C CA . ARG A 1 233 ? -15.242 -26.547 -10.383 1 98.06 233 ARG A CA 1
ATOM 1760 C C . ARG A 1 233 ? -13.844 -26.156 -9.914 1 98.06 233 ARG A C 1
ATOM 1762 O O . ARG A 1 233 ? -12.93 -26.016 -10.727 1 98.06 233 ARG A O 1
ATOM 1769 N N . ILE A 1 234 ? -13.695 -26 -8.602 1 98.75 234 ILE A N 1
ATOM 1770 C CA . ILE A 1 234 ? -12.406 -25.672 -8.016 1 98.75 234 ILE A CA 1
ATOM 1771 C C . ILE A 1 234 ? -11.414 -26.797 -8.25 1 98.75 234 ILE A C 1
ATOM 1773 O O . ILE A 1 234 ? -10.273 -26.562 -8.641 1 98.75 234 ILE A O 1
ATOM 1777 N N . ARG A 1 235 ? -11.844 -28.047 -8.039 1 98.12 235 ARG A N 1
ATOM 1778 C CA . ARG A 1 235 ? -10.984 -29.203 -8.234 1 98.12 235 ARG A CA 1
ATOM 1779 C C . ARG A 1 235 ? -10.539 -29.312 -9.695 1 98.12 235 ARG A C 1
ATOM 1781 O O . ARG A 1 235 ? -9.383 -29.609 -9.969 1 98.12 235 ARG A O 1
ATOM 1788 N N . GLN A 1 236 ? -11.477 -29.078 -10.555 1 98 236 GLN A N 1
ATOM 1789 C CA . GLN A 1 236 ? -11.148 -29.141 -11.977 1 98 236 GLN A CA 1
ATOM 1790 C C . GLN A 1 236 ? -10.148 -28.047 -12.367 1 98 236 GLN A C 1
ATOM 1792 O O . GLN A 1 236 ? -9.195 -28.312 -13.094 1 98 236 GLN A O 1
ATOM 1797 N N . LEU A 1 237 ? -10.383 -26.812 -11.914 1 98.5 237 LEU A N 1
ATOM 1798 C CA . LEU A 1 237 ? -9.453 -25.734 -12.195 1 98.5 237 LEU A CA 1
ATOM 1799 C C . LEU A 1 237 ? -8.062 -26.047 -11.656 1 98.5 237 LEU A C 1
ATOM 1801 O O . LEU A 1 237 ? -7.059 -25.781 -12.32 1 98.5 237 LEU A O 1
ATOM 1805 N N . ALA A 1 238 ? -8.016 -26.578 -10.445 1 98.38 238 ALA A N 1
ATOM 1806 C CA . ALA A 1 238 ? -6.746 -26.969 -9.844 1 98.38 238 ALA A CA 1
ATOM 1807 C C . ALA A 1 238 ? -6.004 -27.969 -10.719 1 98.38 238 ALA A C 1
ATOM 1809 O O . ALA A 1 238 ? -4.797 -27.844 -10.938 1 98.38 238 ALA A O 1
ATOM 1810 N N . ASN A 1 239 ? -6.746 -28.906 -11.219 1 97.62 239 ASN A N 1
ATOM 1811 C CA . ASN A 1 239 ? -6.156 -29.906 -12.109 1 97.62 239 ASN A CA 1
ATOM 1812 C C . ASN A 1 239 ? -5.641 -29.266 -13.398 1 97.62 239 ASN A C 1
ATOM 1814 O O . ASN A 1 239 ? -4.547 -29.594 -13.859 1 97.62 239 ASN A O 1
ATOM 1818 N N . ASP A 1 240 ? -6.418 -28.391 -13.953 1 98 240 ASP A N 1
ATOM 1819 C CA . ASP A 1 240 ? -6.031 -27.719 -15.195 1 98 240 ASP A CA 1
ATOM 1820 C C . ASP A 1 240 ? -4.773 -26.875 -14.992 1 98 240 ASP A C 1
ATOM 1822 O O . ASP A 1 240 ? -3.893 -26.844 -15.852 1 98 240 ASP A O 1
ATOM 1826 N N . LEU A 1 241 ? -4.652 -26.219 -1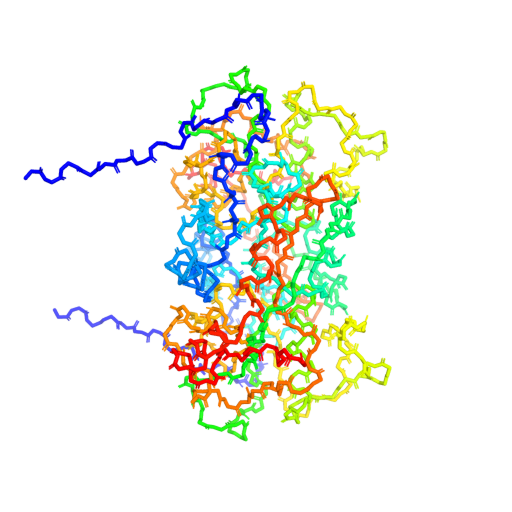3.828 1 98.5 241 LEU A N 1
ATOM 1827 C CA . LEU A 1 241 ? -3.539 -25.328 -13.523 1 98.5 241 LEU A CA 1
ATOM 1828 C C . LEU A 1 241 ? -2.27 -26.125 -13.234 1 98.5 241 LEU A C 1
ATOM 1830 O O . LEU A 1 241 ? -1.174 -25.562 -13.203 1 98.5 241 LEU A O 1
ATOM 1834 N N . ARG A 1 242 ? -2.43 -27.422 -13.086 1 97.25 242 ARG A N 1
ATOM 1835 C CA . ARG A 1 242 ? -1.281 -28.281 -12.812 1 97.25 242 ARG A CA 1
ATOM 1836 C C . ARG A 1 242 ? -0.991 -29.188 -13.992 1 97.25 242 ARG A C 1
ATOM 1838 O O . ARG A 1 242 ? -0.193 -30.125 -13.883 1 97.25 242 ARG A O 1
ATOM 1845 N N . SER A 1 243 ? -1.593 -28.984 -15.109 1 96.56 243 SER A N 1
ATOM 1846 C CA . SER A 1 243 ? -1.468 -29.875 -16.25 1 96.56 243 SER A CA 1
ATOM 1847 C C . SER A 1 243 ? -0.147 -29.641 -16.984 1 96.56 243 SER A C 1
ATOM 1849 O O . SER A 1 243 ? 0.374 -28.531 -17.016 1 96.56 243 SER A O 1
ATOM 1851 N N . PRO A 1 244 ? 0.344 -30.688 -17.609 1 96.56 244 PRO A N 1
ATOM 1852 C CA . PRO A 1 244 ? 1.538 -30.531 -18.438 1 96.56 244 PRO A CA 1
ATOM 1853 C C . PRO A 1 244 ? 1.323 -29.562 -19.594 1 96.56 244 PRO A C 1
ATOM 1855 O O . PRO A 1 244 ? 2.258 -28.859 -20.016 1 96.56 244 PRO A O 1
ATOM 1858 N N . GLU A 1 245 ? 0.142 -29.547 -20.125 1 96.56 245 GLU A N 1
ATOM 1859 C CA . GLU A 1 245 ? -0.179 -28.641 -21.219 1 96.56 245 GLU A CA 1
ATOM 1860 C C . GLU A 1 245 ? -0.023 -27.188 -20.781 1 96.56 245 GLU A C 1
ATOM 1862 O O . GLU A 1 245 ? 0.53 -26.359 -21.516 1 96.56 245 GLU A O 1
ATOM 1867 N N . LEU A 1 246 ? -0.53 -26.844 -19.594 1 97.5 246 LEU A N 1
ATOM 1868 C CA . LEU A 1 246 ? -0.376 -25.484 -19.109 1 97.5 246 LEU A CA 1
ATOM 1869 C C . LEU A 1 246 ? 1.09 -25.156 -18.844 1 97.5 246 LEU A C 1
ATOM 1871 O O . LEU A 1 246 ? 1.555 -24.062 -19.125 1 97.5 246 LEU A O 1
ATOM 1875 N N . ALA A 1 247 ? 1.761 -26.094 -18.234 1 97.25 247 ALA A N 1
ATOM 1876 C CA . ALA A 1 247 ? 3.184 -25.891 -17.969 1 97.25 247 ALA A CA 1
ATOM 1877 C C . ALA A 1 247 ? 3.936 -25.547 -19.25 1 97.25 247 ALA A C 1
ATOM 1879 O O . ALA A 1 247 ? 4.777 -24.641 -19.25 1 97.25 247 ALA A O 1
ATOM 1880 N N . LYS A 1 248 ? 3.664 -26.297 -20.328 1 96.88 248 LYS A N 1
ATOM 1881 C CA . LYS A 1 248 ? 4.281 -26.031 -21.625 1 96.88 248 LYS A CA 1
ATOM 1882 C C . LYS A 1 248 ? 3.939 -24.625 -22.125 1 96.88 248 LYS A C 1
ATOM 1884 O O . LYS A 1 248 ? 4.809 -23.906 -22.609 1 96.88 248 LYS A O 1
ATOM 1889 N N . PHE A 1 249 ? 2.703 -24.266 -22 1 97.69 249 PHE A N 1
ATOM 1890 C CA . PHE A 1 249 ? 2.262 -22.938 -22.391 1 97.69 249 PHE A CA 1
ATOM 1891 C C . PHE A 1 249 ? 3.045 -21.859 -21.641 1 97.69 249 PHE A C 1
ATOM 1893 O O . PHE A 1 249 ? 3.527 -20.906 -22.25 1 97.69 249 PHE A O 1
ATOM 1900 N N . ILE A 1 250 ? 3.133 -21.969 -20.281 1 98.12 250 ILE A N 1
ATOM 1901 C CA . ILE A 1 250 ? 3.814 -20.984 -19.453 1 98.12 250 ILE A CA 1
ATOM 1902 C C . ILE A 1 250 ? 5.27 -20.859 -19.891 1 98.12 250 ILE A C 1
ATOM 1904 O O . ILE A 1 250 ? 5.766 -19.734 -20.078 1 98.12 250 ILE A O 1
ATOM 1908 N N . ASN A 1 251 ? 5.941 -21.969 -20.094 1 96.62 251 ASN A N 1
ATOM 1909 C CA . ASN A 1 251 ? 7.336 -21.953 -20.531 1 96.62 251 ASN A CA 1
ATOM 1910 C C . ASN A 1 251 ? 7.504 -21.234 -21.859 1 96.62 251 ASN A C 1
ATOM 1912 O O . ASN A 1 251 ? 8.414 -20.422 -22.031 1 96.62 251 ASN A O 1
ATOM 1916 N N . GLU A 1 252 ? 6.656 -21.547 -22.797 1 97.12 252 GLU A N 1
ATOM 1917 C CA . GLU A 1 252 ? 6.762 -20.984 -24.141 1 97.12 252 GLU A CA 1
ATOM 1918 C C . GLU A 1 252 ? 6.402 -19.5 -24.141 1 97.12 252 GLU A C 1
ATOM 1920 O O . GLU A 1 252 ? 7.055 -18.688 -24.797 1 97.12 252 GLU A O 1
ATOM 1925 N N . LYS A 1 253 ? 5.402 -19.156 -23.406 1 97.38 253 LYS A N 1
ATOM 1926 C CA . LYS A 1 253 ? 4.867 -17.797 -23.453 1 97.38 253 LYS A CA 1
ATOM 1927 C C . LYS A 1 253 ? 5.773 -16.828 -22.703 1 97.38 253 LYS A C 1
ATOM 1929 O O . LYS A 1 253 ? 5.988 -15.695 -23.141 1 97.38 253 LYS A O 1
ATOM 1934 N N . TYR A 1 254 ? 6.289 -17.219 -21.516 1 97.38 254 TYR A N 1
ATOM 1935 C CA . TYR A 1 254 ? 6.953 -16.266 -20.641 1 97.38 254 TYR A CA 1
ATOM 1936 C C . TYR A 1 254 ? 8.453 -16.5 -20.609 1 97.38 254 TYR A C 1
ATOM 1938 O O . TYR A 1 254 ? 9.195 -15.75 -19.969 1 97.38 254 TYR A O 1
ATOM 1946 N N . ALA A 1 255 ? 8.93 -17.547 -21.234 1 93.06 255 ALA A N 1
ATOM 1947 C CA . ALA A 1 255 ? 10.336 -17.766 -21.547 1 93.06 255 ALA A CA 1
ATOM 1948 C C . ALA A 1 255 ? 11.219 -17.547 -20.328 1 93.06 255 ALA A C 1
ATOM 1950 O O . ALA A 1 255 ? 12.172 -16.781 -20.375 1 93.06 255 ALA A O 1
ATOM 1951 N N . GLY A 1 256 ? 10.875 -18.156 -19.219 1 93.88 256 GLY A N 1
ATOM 1952 C CA . GLY A 1 256 ? 11.719 -18.141 -18.031 1 93.88 256 GLY A CA 1
ATOM 1953 C C . GLY A 1 256 ? 11.352 -17.031 -17.062 1 93.88 256 GLY A C 1
ATOM 1954 O O . GLY A 1 256 ? 11.781 -17.062 -15.906 1 93.88 256 GLY A O 1
ATOM 1955 N N . SER A 1 257 ? 10.492 -16.094 -17.438 1 97 257 SER A N 1
ATOM 1956 C CA . SER A 1 257 ? 10.023 -15.039 -16.547 1 97 257 SER A CA 1
ATOM 1957 C C . SER A 1 257 ? 8.93 -15.539 -15.617 1 97 257 SER A C 1
ATOM 1959 O O . SER A 1 257 ? 8.648 -14.922 -14.594 1 97 257 SER A O 1
ATOM 1961 N N . VAL A 1 258 ? 8.273 -16.5 -16 1 98.06 258 VAL A N 1
ATOM 1962 C CA . VAL A 1 258 ? 7.355 -17.312 -15.219 1 98.06 258 VAL A CA 1
ATOM 1963 C C . VAL A 1 258 ? 7.727 -18.781 -15.359 1 98.06 258 VAL A C 1
ATOM 1965 O O . VAL A 1 258 ? 8.016 -19.266 -16.453 1 98.06 258 VAL A O 1
ATOM 1968 N N . ILE A 1 259 ? 7.781 -19.5 -14.227 1 97.56 259 ILE A N 1
ATOM 1969 C CA . ILE A 1 259 ? 8.281 -20.875 -14.242 1 97.56 259 ILE A CA 1
ATOM 1970 C C . ILE A 1 259 ? 7.258 -21.797 -13.586 1 97.56 259 ILE A C 1
ATOM 1972 O O . ILE A 1 259 ? 6.973 -21.672 -12.391 1 97.56 259 ILE A O 1
ATOM 1976 N N . PRO A 1 260 ? 6.664 -22.688 -14.367 1 97.19 260 PRO A N 1
ATOM 1977 C CA . PRO A 1 260 ? 5.723 -23.625 -13.75 1 97.19 260 PRO A CA 1
ATOM 1978 C C . PRO A 1 260 ? 6.367 -24.469 -12.648 1 97.19 260 PRO A C 1
ATOM 1980 O O . PRO A 1 260 ? 7.551 -24.797 -12.734 1 97.19 260 PRO A O 1
ATOM 1983 N N . VAL A 1 261 ? 5.574 -24.672 -11.516 1 91.56 261 VAL A N 1
ATOM 1984 C CA . VAL A 1 261 ? 6.078 -25.562 -10.477 1 91.56 261 VAL A CA 1
ATOM 1985 C C . VAL A 1 261 ? 6.074 -27 -10.992 1 91.56 261 VAL A C 1
ATOM 1987 O O . VAL A 1 261 ? 5.164 -27.406 -11.719 1 91.56 261 VAL A O 1
ATOM 1990 N N . ALA A 1 262 ? 7.191 -27.562 -11.273 1 65.38 262 ALA A N 1
ATOM 1991 C CA . ALA A 1 262 ? 7.336 -28.906 -11.859 1 65.38 262 ALA A CA 1
ATOM 1992 C C . ALA A 1 262 ? 6.32 -29.875 -11.266 1 65.38 262 ALA A C 1
ATOM 1994 O O . ALA A 1 262 ? 6.039 -29.828 -10.062 1 65.38 262 ALA A O 1
ATOM 1995 N N . VAL A 1 263 ? 5.23 -30.062 -12.016 1 52.91 263 VAL A N 1
ATOM 1996 C CA . VAL A 1 263 ? 4.402 -31.203 -11.625 1 52.91 263 VAL A CA 1
ATOM 1997 C C . VAL A 1 263 ? 5.273 -32.438 -11.461 1 52.91 263 VAL A C 1
ATOM 1999 O O . VAL A 1 263 ? 6.09 -32.75 -12.336 1 52.91 263 VAL A O 1
ATOM 2002 N N . GLU A 1 264 ? 5.789 -32.656 -10.211 1 40.53 264 GLU A N 1
ATOM 2003 C CA . GLU A 1 264 ? 6.305 -34 -10.094 1 40.53 264 GLU A CA 1
ATOM 2004 C C . GLU A 1 264 ? 5.371 -35 -10.766 1 40.53 264 GLU A C 1
ATOM 2006 O O . GLU A 1 264 ? 4.152 -34.812 -10.781 1 40.53 264 GLU A O 1
ATOM 2011 N N . MET B 1 1 ? 7.977 24.641 -29.328 1 23.38 1 MET B N 1
ATOM 2012 C CA . MET B 1 1 ? 9.102 23.734 -29.125 1 23.38 1 MET B CA 1
ATOM 2013 C C . MET B 1 1 ? 9.438 23.609 -27.641 1 23.38 1 MET B C 1
ATOM 2015 O O . MET B 1 1 ? 10.273 24.359 -27.125 1 23.38 1 MET B O 1
ATOM 2019 N N . LEU B 1 2 ? 8.453 23.406 -26.719 1 25.05 2 LEU B N 1
ATOM 2020 C CA . LEU B 1 2 ? 8.484 23.688 -25.297 1 25.05 2 LEU B CA 1
ATOM 2021 C C . LEU B 1 2 ? 9.234 22.609 -24.531 1 25.05 2 LEU B C 1
ATOM 2023 O O . LEU B 1 2 ? 8.812 21.453 -24.516 1 25.05 2 LEU B O 1
ATOM 2027 N N . LYS B 1 3 ? 10.633 22.766 -24.562 1 27.81 3 LYS B N 1
ATOM 2028 C CA . LYS B 1 3 ? 11.617 21.828 -24.016 1 27.81 3 LYS B CA 1
ATOM 2029 C C . LYS B 1 3 ? 11.305 21.516 -22.547 1 27.81 3 LYS B C 1
ATOM 2031 O O . LYS B 1 3 ? 11.242 22.422 -21.719 1 27.81 3 LYS B O 1
ATOM 2036 N N . THR B 1 4 ? 10.594 20.391 -22.281 1 29.89 4 THR B N 1
ATOM 2037 C CA . THR B 1 4 ? 10.211 19.891 -20.969 1 29.89 4 THR B CA 1
ATOM 2038 C C . THR B 1 4 ? 11.445 19.562 -20.125 1 29.89 4 THR B C 1
ATOM 2040 O O . THR B 1 4 ? 12.273 18.734 -20.516 1 29.89 4 THR B O 1
ATOM 2043 N N . THR B 1 5 ? 12 20.5 -19.344 1 33.5 5 THR B N 1
ATOM 2044 C CA . THR B 1 5 ? 13.18 20.453 -18.484 1 33.5 5 THR B CA 1
ATOM 2045 C C . THR B 1 5 ? 13.055 19.344 -17.453 1 33.5 5 THR B C 1
ATOM 2047 O O . THR B 1 5 ? 12.133 19.328 -16.641 1 33.5 5 THR B O 1
ATOM 2050 N N . THR B 1 6 ? 13.359 18.125 -17.844 1 33.09 6 THR B N 1
ATOM 2051 C CA . THR B 1 6 ? 13.453 16.984 -16.953 1 33.09 6 THR B CA 1
ATOM 2052 C C . THR B 1 6 ? 14.422 17.266 -15.805 1 33.09 6 THR B C 1
ATOM 2054 O O . THR B 1 6 ? 15.617 17.484 -16.031 1 33.09 6 THR B O 1
ATOM 2057 N N . LEU B 1 7 ? 13.93 17.734 -14.664 1 30.8 7 LEU B N 1
ATOM 2058 C CA . LEU B 1 7 ? 14.742 17.984 -13.477 1 30.8 7 LEU B CA 1
ATOM 2059 C C . LEU B 1 7 ? 15.359 16.703 -12.945 1 30.8 7 LEU B C 1
ATOM 2061 O O . LEU B 1 7 ? 14.641 15.789 -12.531 1 30.8 7 LEU B O 1
ATOM 2065 N N . THR B 1 8 ? 16.469 16.312 -13.547 1 33.25 8 THR B N 1
ATOM 2066 C CA . THR B 1 8 ? 17.281 15.188 -13.102 1 33.25 8 THR B CA 1
ATOM 2067 C C . THR B 1 8 ? 17.672 15.336 -11.633 1 33.25 8 THR B C 1
ATOM 2069 O O . THR B 1 8 ? 18.156 16.391 -11.227 1 33.25 8 THR B O 1
ATOM 2072 N N . LEU B 1 9 ? 17.25 14.453 -10.758 1 33.06 9 LEU B N 1
ATOM 2073 C CA . LEU B 1 9 ? 17.609 14.336 -9.352 1 33.06 9 LEU B CA 1
ATOM 2074 C C . LEU B 1 9 ? 19.094 14.102 -9.172 1 33.06 9 LEU B C 1
ATOM 2076 O O . LEU B 1 9 ? 19.547 12.961 -9.016 1 33.06 9 LEU B O 1
ATOM 2080 N N . ALA B 1 10 ? 20.078 14.672 -9.93 1 30.75 10 ALA B N 1
ATOM 2081 C CA . ALA B 1 10 ? 21.5 14.328 -9.797 1 30.75 10 ALA B CA 1
ATOM 2082 C C . ALA B 1 10 ? 22.031 14.727 -8.422 1 30.75 10 ALA B C 1
ATOM 2084 O O . ALA B 1 10 ? 22.984 14.133 -7.922 1 30.75 10 ALA B O 1
ATOM 2085 N N . ALA B 1 11 ? 21.766 15.938 -7.793 1 28.81 11 ALA B N 1
ATOM 2086 C CA . ALA B 1 11 ? 22.812 16.812 -7.258 1 28.81 11 ALA B CA 1
ATOM 2087 C C . ALA B 1 11 ? 23.438 16.203 -6.004 1 28.81 11 ALA B C 1
ATOM 2089 O O . ALA B 1 11 ? 24.641 16.344 -5.785 1 28.81 11 ALA B O 1
ATOM 2090 N N . LEU B 1 12 ? 22.75 15.867 -4.734 1 28.28 12 LEU B N 1
ATOM 2091 C CA . LEU B 1 12 ? 23.047 16.656 -3.549 1 28.28 12 LEU B CA 1
ATOM 2092 C C . LEU B 1 12 ? 24.078 15.945 -2.674 1 28.28 12 LEU B C 1
ATOM 2094 O O . LEU B 1 12 ? 23.75 15.477 -1.582 1 28.28 12 LEU B O 1
ATOM 2098 N N . LEU B 1 13 ? 24.938 15.141 -3.232 1 31.3 13 LEU B N 1
ATOM 2099 C CA . LEU B 1 13 ? 25.703 14.5 -2.168 1 31.3 13 LEU B CA 1
ATOM 2100 C C . LEU B 1 13 ? 26.641 15.508 -1.499 1 31.3 13 LEU B C 1
ATOM 2102 O O . LEU B 1 13 ? 27.688 15.125 -0.966 1 31.3 13 LEU B O 1
ATOM 2106 N N . ALA B 1 14 ? 26.562 16.828 -1.539 1 33.25 14 ALA B N 1
ATOM 2107 C CA . ALA B 1 14 ? 27.625 17.641 -0.933 1 33.25 14 ALA B CA 1
ATOM 2108 C C . ALA B 1 14 ? 27.688 17.406 0.573 1 33.25 14 ALA B C 1
ATOM 2110 O O . ALA B 1 14 ? 26.672 17.141 1.216 1 33.25 14 ALA B O 1
ATOM 2111 N N . SER B 1 15 ? 28.719 17.125 1.223 1 36.56 15 SER B N 1
ATOM 2112 C CA . SER B 1 15 ? 29.078 17.203 2.635 1 36.56 15 SER B CA 1
ATOM 2113 C C . SER B 1 15 ? 28.562 18.484 3.271 1 36.56 15 SER B C 1
ATOM 2115 O O . SER B 1 15 ? 29.016 19.578 2.922 1 36.56 15 SER B O 1
ATOM 2117 N N . PHE B 1 16 ? 27.203 18.641 3.719 1 36.5 16 PHE B N 1
ATOM 2118 C CA . PHE B 1 16 ? 26.422 19.828 4.051 1 36.5 16 PHE B CA 1
ATOM 2119 C C . PHE B 1 16 ? 26.953 20.5 5.301 1 36.5 16 PHE B C 1
ATOM 2121 O O . PHE B 1 16 ? 26.844 19.969 6.406 1 36.5 16 PHE B O 1
ATOM 2128 N N . SER B 1 17 ? 28.125 21 5.293 1 35.72 17 SER B N 1
ATOM 2129 C CA . SER B 1 17 ? 28.156 22.094 6.254 1 35.72 17 SER B CA 1
ATOM 2130 C C . SER B 1 17 ? 26.906 22.969 6.148 1 35.72 17 SER B C 1
ATOM 2132 O O . SER B 1 17 ? 26.703 23.641 5.145 1 35.72 17 SER B O 1
ATOM 2134 N N . VAL B 1 18 ? 25.75 22.578 6.793 1 41.88 18 VAL B N 1
ATOM 2135 C CA . VAL B 1 18 ? 24.469 23.266 6.805 1 41.88 18 VAL B CA 1
ATOM 2136 C C . VAL B 1 18 ? 24.672 24.734 7.168 1 41.88 18 VAL B C 1
ATOM 2138 O O . VAL B 1 18 ? 25.062 25.062 8.297 1 41.88 18 VAL B O 1
ATOM 2141 N N . SER B 1 19 ? 25.297 25.5 6.434 1 45.62 19 SER B N 1
ATOM 2142 C CA . SER B 1 19 ? 25.297 26.953 6.668 1 45.62 19 SER B CA 1
ATOM 2143 C C . SER B 1 19 ? 23.906 27.531 6.512 1 45.62 19 SER B C 1
ATOM 2145 O O . SER B 1 19 ? 23.094 27.047 5.719 1 45.62 19 SER B O 1
ATOM 2147 N N . ALA B 1 20 ? 23.406 28.453 7.496 1 47.78 20 ALA B N 1
ATOM 2148 C CA . ALA B 1 20 ? 22.172 29.219 7.453 1 47.78 20 ALA B CA 1
ATOM 2149 C C . ALA B 1 20 ? 21.844 29.656 6.027 1 47.78 20 ALA B C 1
ATOM 2151 O O . ALA B 1 20 ? 20.703 30.031 5.73 1 47.78 20 ALA B O 1
ATOM 2152 N N . ALA B 1 21 ? 22.766 29.406 5.059 1 60.59 21 ALA B N 1
ATOM 2153 C CA . ALA B 1 21 ? 22.688 29.891 3.684 1 60.59 21 ALA B CA 1
ATOM 2154 C C . ALA B 1 21 ? 22.156 28.812 2.748 1 60.59 21 ALA B C 1
ATOM 2156 O O . ALA B 1 21 ? 21.688 29.109 1.648 1 60.59 21 ALA B O 1
ATOM 2157 N N . ASP B 1 22 ? 21.938 27.5 3.336 1 84.44 22 ASP B N 1
ATOM 2158 C CA . ASP B 1 22 ? 21.5 26.469 2.404 1 84.44 22 ASP B CA 1
ATOM 2159 C C . ASP B 1 22 ? 20 26.234 2.486 1 84.44 22 ASP B C 1
ATOM 2161 O O . ASP B 1 22 ? 19.391 26.406 3.547 1 84.44 22 ASP B O 1
ATOM 2165 N N . ALA B 1 23 ? 19.375 25.953 1.412 1 96.88 23 ALA B N 1
ATOM 2166 C CA . ALA B 1 23 ? 17.938 25.719 1.326 1 96.88 23 ALA B CA 1
ATOM 2167 C C . ALA B 1 23 ? 17.531 24.531 2.197 1 96.88 23 ALA B C 1
ATOM 2169 O O . ALA B 1 23 ? 18.234 23.531 2.26 1 96.88 23 ALA B O 1
ATOM 2170 N N . LEU B 1 24 ? 16.469 24.75 3.041 1 98.69 24 LEU B N 1
ATOM 2171 C CA . LEU B 1 24 ? 15.852 23.672 3.805 1 98.69 24 LEU B CA 1
ATOM 2172 C C . LEU B 1 24 ? 15.07 22.734 2.891 1 98.69 24 LEU B C 1
ATOM 2174 O O . LEU B 1 24 ? 14.117 23.156 2.232 1 98.69 24 LEU B O 1
ATOM 2178 N N . ARG B 1 25 ? 15.477 21.484 2.789 1 98.62 25 ARG B N 1
ATOM 2179 C CA . ARG B 1 25 ? 14.805 20.5 1.95 1 98.62 25 ARG B CA 1
ATOM 2180 C C . ARG B 1 25 ? 13.617 19.875 2.678 1 98.62 25 ARG B C 1
ATOM 2182 O O . ARG B 1 25 ? 13.789 19.203 3.691 1 98.62 25 ARG B O 1
ATOM 2189 N N . VAL B 1 26 ? 12.352 20.078 2.072 1 98.94 26 VAL B N 1
ATOM 2190 C CA . VAL B 1 26 ? 11.148 19.594 2.732 1 98.94 26 VAL B CA 1
ATOM 2191 C C . VAL B 1 26 ? 10.367 18.688 1.786 1 98.94 26 VAL B C 1
ATOM 2193 O O . VAL B 1 26 ? 9.914 19.125 0.726 1 98.94 26 VAL B O 1
ATOM 2196 N N . ALA 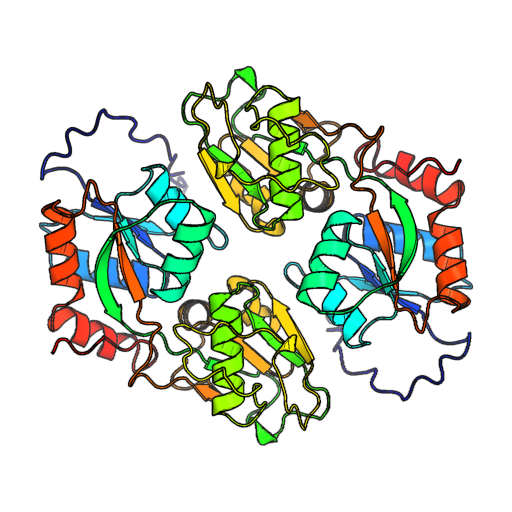B 1 27 ? 10.273 17.344 2.18 1 98.62 27 ALA B N 1
ATOM 2197 C CA . ALA B 1 27 ? 9.391 16.438 1.455 1 98.62 27 ALA B CA 1
ATOM 2198 C C . ALA B 1 27 ? 7.93 16.688 1.819 1 98.62 27 ALA B C 1
ATOM 2200 O O . ALA B 1 27 ? 7.586 16.781 3 1 98.62 27 ALA B O 1
ATOM 2201 N N . ALA B 1 28 ? 7.09 16.828 0.79 1 98.62 28 ALA B N 1
ATOM 2202 C CA . ALA B 1 28 ? 5.688 17.156 1.055 1 98.62 28 ALA B CA 1
ATOM 2203 C C . ALA B 1 28 ? 4.773 16.5 0.024 1 98.62 28 ALA B C 1
ATOM 2205 O O . ALA B 1 28 ? 5.16 16.312 -1.133 1 98.62 28 ALA B O 1
ATOM 2206 N N . ASP B 1 29 ? 3.535 16.078 0.509 1 97.12 29 ASP B N 1
ATOM 2207 C CA . ASP B 1 29 ? 2.5 15.727 -0.457 1 97.12 29 ASP B CA 1
ATOM 2208 C C . ASP B 1 29 ? 2.062 16.938 -1.265 1 97.12 29 ASP B C 1
ATOM 2210 O O . ASP B 1 29 ? 2.143 18.078 -0.783 1 97.12 29 ASP B O 1
ATOM 2214 N N . PRO B 1 30 ? 1.54 16.734 -2.469 1 96.88 30 PRO B N 1
ATOM 2215 C CA . PRO B 1 30 ? 1.25 17.859 -3.357 1 96.88 30 PRO B CA 1
ATOM 2216 C C . PRO B 1 30 ? 0.183 18.797 -2.795 1 96.88 30 PRO B C 1
ATOM 2218 O O . PRO B 1 30 ? 0.376 20.016 -2.77 1 96.88 30 PRO B O 1
ATOM 2221 N N . ILE B 1 31 ? -0.945 18.203 -2.32 1 97.25 31 ILE B N 1
ATOM 2222 C CA . ILE B 1 31 ? -2.059 19 -1.796 1 97.25 31 ILE B CA 1
ATOM 2223 C C . ILE B 1 31 ? -2.457 18.469 -0.42 1 97.25 31 ILE B C 1
ATOM 2225 O O . ILE B 1 31 ? -2.691 17.266 -0.251 1 97.25 31 ILE B O 1
ATOM 2229 N N . PRO B 1 32 ? -2.477 19.359 0.492 1 98.38 32 PRO B N 1
ATOM 2230 C CA . PRO B 1 32 ? -2.219 20.812 0.444 1 98.38 32 PRO B CA 1
ATOM 2231 C C . PRO B 1 32 ? -0.782 21.156 0.82 1 98.38 32 PRO B C 1
ATOM 2233 O O . PRO B 1 32 ? -0.407 22.328 0.799 1 98.38 32 PRO B O 1
ATOM 2236 N N . HIS B 1 33 ? 0.007 20.156 1.135 1 98.69 33 HIS B N 1
ATOM 2237 C CA . HIS B 1 33 ? 1.247 20.391 1.869 1 98.69 33 HIS B CA 1
ATOM 2238 C C . HIS B 1 33 ? 2.229 21.219 1.051 1 98.69 33 HIS B C 1
ATOM 2240 O O . HIS B 1 33 ? 2.707 22.25 1.516 1 98.69 33 HIS B O 1
ATOM 2246 N N . ALA B 1 34 ? 2.496 20.812 -0.115 1 98.69 34 ALA B N 1
ATOM 2247 C CA . ALA B 1 34 ? 3.412 21.578 -0.96 1 98.69 34 ALA B CA 1
ATOM 2248 C C . ALA B 1 34 ? 2.855 22.969 -1.261 1 98.69 34 ALA B C 1
ATOM 2250 O O . ALA B 1 34 ? 3.604 23.953 -1.292 1 98.69 34 ALA B O 1
ATOM 2251 N N . GLN B 1 35 ? 1.583 23.047 -1.463 1 98.62 35 GLN B N 1
ATOM 2252 C CA . GLN B 1 35 ? 0.946 24.344 -1.706 1 98.62 35 GLN B CA 1
ATOM 2253 C C . GLN B 1 35 ? 1.11 25.266 -0.507 1 98.62 35 GLN B C 1
ATOM 2255 O O . GLN B 1 35 ? 1.351 26.469 -0.672 1 98.62 35 GLN B O 1
ATOM 2260 N N . ILE B 1 36 ? 0.935 24.766 0.64 1 98.75 36 ILE B N 1
ATOM 2261 C CA . ILE B 1 36 ? 1.095 25.531 1.864 1 98.75 36 ILE B CA 1
ATOM 2262 C C . ILE B 1 36 ? 2.541 26.016 1.989 1 98.75 36 ILE B C 1
ATOM 2264 O O . ILE B 1 36 ? 2.793 27.172 2.307 1 98.75 36 ILE B O 1
ATOM 2268 N N . LEU B 1 37 ? 3.473 25.109 1.685 1 98.88 37 LEU B N 1
ATOM 2269 C CA . LEU B 1 37 ? 4.883 25.484 1.739 1 98.88 37 LEU B CA 1
ATOM 2270 C C . LEU B 1 37 ? 5.199 26.562 0.709 1 98.88 37 LEU B C 1
ATOM 2272 O O . LEU B 1 37 ? 6.02 27.453 0.962 1 98.88 37 LEU B O 1
ATOM 2276 N N . GLU B 1 38 ? 4.609 26.5 -0.418 1 98.62 38 GLU B N 1
ATOM 2277 C CA . GLU B 1 38 ? 4.789 27.531 -1.43 1 98.62 38 GLU B CA 1
ATOM 2278 C C . GLU B 1 38 ? 4.301 28.891 -0.927 1 98.62 38 GLU B C 1
ATOM 2280 O O . GLU B 1 38 ? 4.938 29.922 -1.176 1 98.62 38 GLU B O 1
ATOM 2285 N N . TYR B 1 39 ? 3.225 28.906 -0.3 1 98.44 39 TYR B N 1
ATOM 2286 C CA . TYR B 1 39 ? 2.729 30.156 0.289 1 98.44 39 TYR B CA 1
ATOM 2287 C C . TYR B 1 39 ? 3.691 30.672 1.348 1 98.44 39 TYR B C 1
ATOM 2289 O O . TYR B 1 39 ? 3.955 31.875 1.414 1 98.44 39 TYR B O 1
ATOM 2297 N N . VAL B 1 40 ? 4.191 29.781 2.191 1 98.25 40 VAL B N 1
ATOM 2298 C CA . VAL B 1 40 ? 5.141 30.156 3.23 1 98.25 40 VAL B CA 1
ATOM 2299 C C . VAL B 1 40 ? 6.367 30.797 2.598 1 98.25 40 VAL B C 1
ATOM 2301 O O . VAL B 1 40 ? 6.898 31.781 3.121 1 98.25 40 VAL B O 1
ATOM 2304 N N . GLN B 1 41 ? 6.797 30.156 1.493 1 97.31 41 GLN B N 1
ATOM 2305 C CA . GLN B 1 41 ? 7.945 30.719 0.792 1 97.31 41 GLN B CA 1
ATOM 2306 C C . GLN B 1 41 ? 7.672 32.156 0.348 1 97.31 41 GLN B C 1
ATOM 2308 O O . GLN B 1 41 ? 8.57 33 0.362 1 97.31 41 GLN B O 1
ATOM 2313 N N . LYS B 1 42 ? 6.52 32.469 -0.037 1 96.88 42 LYS B N 1
ATOM 2314 C CA . LYS B 1 42 ? 6.141 33.844 -0.419 1 96.88 42 LYS B CA 1
ATOM 2315 C C . LYS B 1 42 ? 6.062 34.75 0.802 1 96.88 42 LYS B C 1
ATOM 2317 O O . LYS B 1 42 ? 6.43 35.938 0.729 1 96.88 42 LYS B O 1
ATOM 2322 N N . LEU B 1 43 ? 5.543 34.25 1.84 1 95.25 43 LEU B N 1
ATOM 2323 C CA . LEU B 1 43 ? 5.375 35 3.08 1 95.25 43 LEU B CA 1
ATOM 2324 C C . LEU B 1 43 ? 6.727 35.344 3.697 1 95.25 43 LEU B C 1
ATOM 2326 O O . LEU B 1 43 ? 6.887 36.406 4.293 1 95.25 43 LEU B O 1
ATOM 2330 N N . ASP B 1 44 ? 7.676 34.375 3.582 1 96 44 ASP B N 1
ATOM 2331 C CA . ASP B 1 44 ? 9 34.5 4.188 1 96 44 ASP B CA 1
ATOM 2332 C C . ASP B 1 44 ? 10.094 34.125 3.197 1 96 44 ASP B C 1
ATOM 2334 O O . ASP B 1 44 ? 10.727 33.062 3.346 1 96 44 ASP B O 1
ATOM 2338 N N . PRO B 1 45 ? 10.438 35.062 2.357 1 94.25 45 PRO B N 1
ATOM 2339 C CA . PRO B 1 45 ? 11.414 34.75 1.311 1 94.25 45 PRO B CA 1
ATOM 2340 C C . PRO B 1 45 ? 12.828 34.562 1.854 1 94.25 45 PRO B C 1
ATOM 2342 O O . PRO B 1 45 ? 13.695 34.031 1.158 1 94.25 45 PRO B O 1
ATOM 2345 N N . GLY B 1 46 ? 13.094 34.969 3.002 1 95.38 46 GLY B N 1
ATOM 2346 C CA . GLY B 1 46 ? 14.406 34.812 3.607 1 95.38 46 GLY B CA 1
ATOM 2347 C C . GLY B 1 46 ? 14.711 33.375 3.982 1 95.38 46 GLY B C 1
ATOM 2348 O O . GLY B 1 46 ? 15.875 33 4.094 1 95.38 46 GLY B O 1
ATOM 2349 N N . LEU B 1 47 ? 13.672 32.656 4.203 1 96.5 47 LEU B N 1
ATOM 2350 C CA . LEU B 1 47 ? 13.82 31.203 4.418 1 96.5 47 LEU B CA 1
ATOM 2351 C C . LEU B 1 47 ? 13.797 30.453 3.088 1 96.5 47 LEU B C 1
ATOM 2353 O O . LEU B 1 47 ? 12.742 30.297 2.473 1 96.5 47 LEU B O 1
ATOM 2357 N N . LYS B 1 48 ? 14.922 30.031 2.684 1 96.94 48 LYS B N 1
ATOM 2358 C CA . LYS B 1 48 ? 14.984 29.297 1.419 1 96.94 48 LYS B CA 1
ATOM 2359 C C . LYS B 1 48 ? 14.508 27.859 1.587 1 96.94 48 LYS B C 1
ATOM 2361 O O . LYS B 1 48 ? 15.078 27.094 2.375 1 96.94 48 LYS B O 1
ATOM 2366 N N . LEU B 1 49 ? 13.469 27.516 0.819 1 98.5 49 LEU B N 1
ATOM 2367 C CA . LEU B 1 49 ? 12.922 26.156 0.838 1 98.5 49 LEU B CA 1
ATOM 2368 C C . LEU B 1 49 ? 13.172 25.453 -0.491 1 98.5 49 LEU B C 1
ATOM 2370 O O . LEU B 1 49 ? 13.062 26.062 -1.555 1 98.5 49 LEU B O 1
ATOM 2374 N N . LYS B 1 50 ? 13.617 24.25 -0.395 1 98.5 50 LYS B N 1
ATOM 2375 C CA . LYS B 1 50 ? 13.516 23.281 -1.492 1 98.5 50 LYS B CA 1
ATOM 2376 C C . LYS B 1 50 ? 12.375 22.297 -1.252 1 98.5 50 LYS B C 1
ATOM 2378 O O . LYS B 1 50 ? 12.547 21.312 -0.532 1 98.5 50 LYS B O 1
ATOM 2383 N N . ILE B 1 51 ? 11.273 22.594 -1.882 1 98.56 51 ILE B N 1
ATOM 2384 C CA . ILE B 1 51 ? 10.078 21.781 -1.703 1 98.56 51 ILE B CA 1
ATOM 2385 C C . ILE B 1 51 ? 10.133 20.578 -2.635 1 98.56 51 ILE B C 1
ATOM 2387 O O . ILE B 1 51 ? 10.18 20.719 -3.857 1 98.56 51 ILE B O 1
ATOM 2391 N N . ILE B 1 52 ? 10.102 19.406 -2.035 1 97.31 52 ILE B N 1
ATOM 2392 C CA . ILE B 1 52 ? 10.156 18.156 -2.789 1 97.31 52 ILE B CA 1
ATOM 2393 C C . ILE B 1 52 ? 8.805 17.453 -2.727 1 97.31 52 ILE B C 1
ATOM 2395 O O . ILE B 1 52 ? 8.461 16.844 -1.713 1 97.31 52 ILE B O 1
ATOM 2399 N N . GLU B 1 53 ? 8.078 17.547 -3.855 1 96.25 53 GLU B N 1
ATOM 2400 C CA . GLU B 1 53 ? 6.824 16.812 -3.932 1 96.25 53 GLU B CA 1
ATOM 2401 C C . GLU B 1 53 ? 7.07 15.32 -4.098 1 96.25 53 GLU B C 1
ATOM 2403 O O . GLU B 1 53 ? 7.691 14.891 -5.074 1 96.25 53 GLU B O 1
ATOM 2408 N N . VAL B 1 54 ? 6.535 14.602 -3.182 1 92.62 54 VAL B N 1
ATOM 2409 C CA . VAL B 1 54 ? 6.816 13.164 -3.174 1 92.62 54 VAL B CA 1
ATOM 2410 C C . VAL B 1 54 ? 5.703 12.422 -3.908 1 92.62 54 VAL B C 1
ATOM 2412 O O . VAL B 1 54 ? 4.52 12.633 -3.635 1 92.62 54 VAL B O 1
ATOM 2415 N N . PRO B 1 55 ? 6.16 11.547 -4.812 1 85.44 55 PRO B N 1
ATOM 2416 C CA . PRO B 1 55 ? 5.152 10.727 -5.5 1 85.44 55 PRO B CA 1
ATOM 2417 C C . PRO B 1 55 ? 4.406 9.789 -4.551 1 85.44 55 PRO B C 1
ATOM 2419 O O . PRO B 1 55 ? 4.969 9.352 -3.545 1 85.44 55 PRO B O 1
ATOM 2422 N N . ASN B 1 56 ? 3.227 9.477 -5.039 1 83.12 56 ASN B N 1
ATOM 2423 C CA . ASN B 1 56 ? 2.412 8.555 -4.246 1 83.12 56 ASN B CA 1
ATOM 2424 C C . ASN B 1 56 ? 3.098 7.203 -4.078 1 83.12 56 ASN B C 1
ATOM 2426 O O . ASN B 1 56 ? 3.703 6.691 -5.016 1 83.12 56 ASN B O 1
ATOM 2430 N N . GLY B 1 57 ? 3.109 6.773 -2.887 1 78.81 57 GLY B N 1
ATOM 2431 C CA . GLY B 1 57 ? 3.656 5.453 -2.607 1 78.81 57 GLY B CA 1
ATOM 2432 C C . GLY B 1 57 ? 5.047 5.5 -2.002 1 78.81 57 GLY B C 1
ATOM 2433 O O . GLY B 1 57 ? 5.531 4.5 -1.467 1 78.81 57 GLY B O 1
ATOM 2434 N N . VAL B 1 58 ? 5.645 6.609 -2.09 1 86.94 58 VAL B N 1
ATOM 2435 C CA . VAL B 1 58 ? 6.953 6.777 -1.467 1 86.94 58 VAL B CA 1
ATOM 2436 C C . VAL B 1 58 ? 6.781 7.211 -0.013 1 86.94 58 VAL B C 1
ATOM 2438 O O . VAL B 1 58 ? 5.945 8.062 0.292 1 86.94 58 VAL B O 1
ATOM 2441 N N . ASN B 1 59 ? 7.613 6.633 0.839 1 90.06 59 ASN B N 1
ATOM 2442 C CA . ASN B 1 59 ? 7.539 6.973 2.256 1 90.06 59 ASN B CA 1
ATOM 2443 C C . ASN B 1 59 ? 8.477 8.125 2.607 1 90.06 59 ASN B C 1
ATOM 2445 O O . ASN B 1 59 ? 9.688 7.922 2.732 1 90.06 59 ASN B O 1
ATOM 2449 N N . SER B 1 60 ? 7.969 9.242 2.953 1 96.19 60 SER B N 1
ATOM 2450 C CA . SER B 1 60 ? 8.758 10.438 3.229 1 96.19 60 SER B CA 1
ATOM 2451 C C . SER B 1 60 ? 9.547 10.297 4.523 1 96.19 60 SER B C 1
ATOM 2453 O O . SER B 1 60 ? 10.539 11 4.734 1 96.19 60 SER B O 1
ATOM 2455 N N . ASN B 1 61 ? 9.133 9.391 5.402 1 97.31 61 ASN B N 1
ATOM 2456 C CA . ASN B 1 61 ? 9.883 9.164 6.629 1 97.31 61 ASN B CA 1
ATOM 2457 C C . ASN B 1 61 ? 11.203 8.445 6.359 1 97.31 61 ASN B C 1
ATOM 2459 O O . ASN B 1 61 ? 12.195 8.672 7.051 1 97.31 61 ASN B O 1
ATOM 2463 N N . GLU B 1 62 ? 11.188 7.625 5.387 1 96 62 GLU B N 1
ATOM 2464 C CA . GLU B 1 62 ? 12.438 6.969 4.992 1 96 62 GLU B CA 1
ATOM 2465 C C . GLU B 1 62 ? 13.414 7.965 4.375 1 96 62 GLU B C 1
ATOM 2467 O O . GLU B 1 62 ? 14.617 7.91 4.641 1 96 62 GLU B O 1
ATOM 2472 N N . LEU B 1 63 ? 12.891 8.875 3.547 1 96.31 63 LEU B N 1
ATOM 2473 C CA . LEU B 1 63 ? 13.727 9.93 2.984 1 96.31 63 LEU B CA 1
ATOM 2474 C C . LEU B 1 63 ? 14.375 10.758 4.09 1 96.31 63 LEU B C 1
ATOM 2476 O O . LEU B 1 63 ? 15.547 11.117 3.988 1 96.31 63 LEU B O 1
ATOM 2480 N N . LEU B 1 64 ? 13.578 11.047 5.078 1 98.31 64 LEU B N 1
ATOM 2481 C CA . LEU B 1 64 ? 14.086 11.805 6.219 1 98.31 64 LEU B CA 1
ATOM 2482 C C . LEU B 1 64 ? 15.141 11.008 6.98 1 98.31 64 LEU B C 1
ATOM 2484 O O . LEU B 1 64 ? 16.203 11.539 7.324 1 98.31 64 LEU B O 1
ATOM 2488 N N . ALA B 1 65 ? 14.859 9.742 7.215 1 96.69 65 ALA B N 1
ATOM 2489 C CA . ALA B 1 65 ? 15.766 8.859 7.941 1 96.69 65 ALA B CA 1
ATOM 2490 C C . ALA B 1 65 ? 17.109 8.734 7.219 1 96.69 65 ALA B C 1
ATOM 2492 O O . ALA B 1 65 ? 18.156 8.664 7.855 1 96.69 65 ALA B O 1
ATOM 2493 N N . HIS B 1 66 ? 17.078 8.758 5.867 1 95.56 66 HIS B N 1
ATOM 2494 C CA . HIS B 1 66 ? 18.281 8.562 5.059 1 95.56 66 HIS B CA 1
ATOM 2495 C C . HIS B 1 66 ? 19.016 9.883 4.844 1 95.56 66 HIS B C 1
ATOM 2497 O O . HIS B 1 66 ? 20.125 9.891 4.293 1 95.56 66 HIS B O 1
ATOM 2503 N N . GLY B 1 67 ? 18.375 10.945 5.254 1 96.06 67 GLY B N 1
ATOM 2504 C CA . GLY B 1 67 ? 19.016 12.242 5.121 1 96.06 67 GLY B CA 1
ATOM 2505 C C . GLY B 1 67 ? 18.828 12.867 3.75 1 96.06 67 GLY B C 1
ATOM 2506 O O . GLY B 1 67 ? 19.5 13.836 3.404 1 96.06 67 GLY B O 1
ATOM 2507 N N . ASP B 1 68 ? 17.891 12.328 3.029 1 96.12 68 ASP B N 1
ATOM 2508 C CA . ASP B 1 68 ? 17.609 12.859 1.698 1 96.12 68 ASP B CA 1
ATOM 2509 C C . ASP B 1 68 ? 16.844 14.172 1.779 1 96.12 68 ASP B C 1
ATOM 2511 O O . ASP B 1 68 ? 16.797 14.938 0.811 1 96.12 68 ASP B O 1
ATOM 2515 N N . VAL B 1 69 ? 16.203 14.414 2.854 1 98.19 69 VAL B N 1
ATOM 2516 C CA . VAL B 1 69 ? 15.516 15.664 3.164 1 98.19 69 VAL B CA 1
ATOM 2517 C C . VAL B 1 69 ? 15.789 16.062 4.613 1 98.19 69 VAL B C 1
ATOM 2519 O O . VAL B 1 69 ? 16.312 15.258 5.395 1 98.19 69 VAL B O 1
ATOM 2522 N N . ASP B 1 70 ? 15.469 17.312 4.891 1 98.75 70 ASP B N 1
ATOM 2523 C CA . ASP B 1 70 ? 15.727 17.859 6.223 1 98.75 70 ASP B CA 1
ATOM 2524 C C . ASP B 1 70 ? 14.469 17.812 7.09 1 98.75 70 ASP B C 1
ATOM 2526 O O . ASP B 1 70 ? 14.555 17.828 8.32 1 98.75 70 ASP B O 1
ATOM 2530 N N . ALA B 1 71 ? 13.352 17.797 6.434 1 98.88 71 ALA B N 1
ATOM 2531 C CA . ALA B 1 71 ? 12.047 17.734 7.078 1 98.88 71 ALA B CA 1
ATOM 2532 C C . ALA B 1 71 ? 11.008 17.109 6.141 1 98.88 71 ALA B C 1
ATOM 2534 O O . ALA B 1 71 ? 11.258 16.953 4.945 1 98.88 71 ALA B O 1
ATOM 2535 N N . ASN B 1 72 ? 9.938 16.625 6.734 1 98.88 72 ASN B N 1
ATOM 2536 C CA . ASN B 1 72 ? 8.789 16.266 5.91 1 98.88 72 ASN B CA 1
ATOM 2537 C C . ASN B 1 72 ? 7.492 16.844 6.477 1 98.88 72 ASN B C 1
ATOM 2539 O O . ASN B 1 72 ? 7.453 17.281 7.629 1 98.88 72 ASN B O 1
ATOM 2543 N N . TYR B 1 73 ? 6.547 17.047 5.668 1 98.81 73 TYR B N 1
ATOM 2544 C CA . TYR B 1 73 ? 5.227 17.609 5.926 1 98.81 73 TYR B CA 1
ATOM 2545 C C . TYR B 1 73 ? 4.16 16.891 5.105 1 98.81 73 TYR B C 1
ATOM 2547 O O . TYR B 1 73 ? 3.902 17.266 3.957 1 98.81 73 TYR B O 1
ATOM 2555 N N . PHE B 1 74 ? 3.568 15.773 5.75 1 98.25 74 PHE B N 1
ATOM 2556 C CA . PHE B 1 74 ? 2.652 14.969 4.953 1 98.25 74 PHE B CA 1
ATOM 2557 C C . PHE B 1 74 ? 1.773 14.102 5.852 1 98.25 74 PHE B C 1
ATOM 2559 O O . PHE B 1 74 ? 0.848 13.445 5.375 1 98.25 74 PHE B O 1
ATOM 2566 N N . GLN B 1 75 ? 2.037 14.031 7.125 1 98.12 75 GLN B N 1
ATOM 2567 C CA . GLN B 1 75 ? 1.491 12.953 7.945 1 98.12 75 GLN B CA 1
ATOM 2568 C C . GLN B 1 75 ? 0.927 13.492 9.258 1 98.12 75 GLN B C 1
ATOM 2570 O O . GLN B 1 75 ? 1.162 14.648 9.609 1 98.12 75 GLN B O 1
ATOM 2575 N N . HIS B 1 76 ? 0.231 12.609 9.93 1 98.44 76 HIS B N 1
ATOM 2576 C CA . HIS B 1 76 ? -0.261 12.891 11.273 1 98.44 76 HIS B CA 1
ATOM 2577 C C . HIS B 1 76 ? 0.515 12.102 12.32 1 98.44 76 HIS B C 1
ATOM 2579 O O . HIS B 1 76 ? 1.271 11.188 11.984 1 98.44 76 HIS B O 1
ATOM 2585 N N . LEU B 1 77 ? 0.294 12.453 13.578 1 97.81 77 LEU B N 1
ATOM 2586 C CA . LEU B 1 77 ? 1.129 11.961 14.664 1 97.81 77 LEU B CA 1
ATOM 2587 C C . LEU B 1 77 ? 0.979 10.445 14.82 1 97.81 77 LEU B C 1
ATOM 2589 O O . LEU B 1 77 ? 1.976 9.727 14.938 1 97.81 77 LEU B O 1
ATOM 2593 N N . PRO B 1 78 ? -0.233 9.82 14.812 1 97.69 78 PRO B N 1
ATOM 2594 C CA . PRO B 1 78 ? -0.329 8.359 14.93 1 97.69 78 PRO B CA 1
ATOM 2595 C C . PRO B 1 78 ? 0.452 7.633 13.836 1 97.69 78 PRO B C 1
ATOM 2597 O O . PRO B 1 78 ? 1.087 6.609 14.102 1 97.69 78 PRO B O 1
ATOM 2600 N N . TYR B 1 79 ? 0.407 8.164 12.586 1 97.31 79 TYR B N 1
ATOM 2601 C CA . TYR B 1 79 ? 1.173 7.539 11.516 1 97.31 79 TYR B CA 1
ATOM 2602 C C . TYR B 1 79 ? 2.67 7.629 11.789 1 97.31 79 TYR B C 1
ATOM 2604 O O . TYR B 1 79 ? 3.406 6.664 11.57 1 97.31 79 TYR B O 1
ATOM 2612 N N . LEU B 1 80 ? 3.121 8.773 12.281 1 98.25 80 LEU B N 1
ATOM 2613 C CA . LEU B 1 80 ? 4.531 8.938 12.617 1 98.25 80 LEU B CA 1
ATOM 2614 C C . LEU B 1 80 ? 4.969 7.898 13.641 1 98.25 80 LEU B C 1
ATOM 2616 O O . LEU B 1 80 ? 6.035 7.293 13.5 1 98.25 80 LEU B O 1
ATOM 2620 N N . HIS B 1 81 ? 4.195 7.719 14.672 1 97.06 81 HIS B N 1
ATOM 2621 C CA . HIS B 1 81 ? 4.543 6.754 15.711 1 97.06 81 HIS B CA 1
ATOM 2622 C C . HIS B 1 81 ? 4.656 5.344 15.141 1 97.06 81 HIS B C 1
ATOM 2624 O O . HIS B 1 81 ? 5.57 4.598 15.484 1 97.06 81 HIS B O 1
ATOM 2630 N N . SER B 1 82 ? 3.695 5.012 14.289 1 94.25 82 SER B N 1
ATOM 2631 C CA . SER B 1 82 ? 3.762 3.715 13.617 1 94.25 82 SER B CA 1
ATOM 2632 C C . SER B 1 82 ? 5.035 3.584 12.789 1 94.25 82 SER B C 1
ATOM 2634 O O . SER B 1 82 ? 5.68 2.533 12.797 1 94.25 82 SER B O 1
ATOM 2636 N N . GLN B 1 83 ? 5.402 4.648 12.102 1 94.88 83 GLN B N 1
ATOM 2637 C CA . GLN B 1 83 ? 6.594 4.641 11.266 1 94.88 83 GLN B CA 1
ATOM 2638 C C . GLN B 1 83 ? 7.863 4.559 12.109 1 94.88 83 GLN B C 1
ATOM 2640 O O . GLN B 1 83 ? 8.82 3.883 11.734 1 94.88 83 GLN B O 1
ATOM 2645 N N . GLU B 1 84 ? 7.871 5.25 13.211 1 96.75 84 GLU B N 1
ATOM 2646 C CA . GLU B 1 84 ? 9.016 5.184 14.109 1 96.75 84 GLU B CA 1
ATOM 2647 C C . GLU B 1 84 ? 9.25 3.758 14.602 1 96.75 84 GLU B C 1
ATOM 2649 O O . GLU B 1 84 ? 10.398 3.311 14.703 1 96.75 84 GLU B O 1
ATOM 2654 N N . GLN B 1 85 ? 8.211 3.045 14.875 1 92.69 85 GLN B N 1
ATOM 2655 C CA . GLN B 1 85 ? 8.32 1.653 15.297 1 92.69 85 GLN B CA 1
ATOM 2656 C C . GLN B 1 85 ? 8.875 0.78 14.172 1 92.69 85 GLN B C 1
ATOM 2658 O O . GLN B 1 85 ? 9.766 -0.042 14.398 1 92.69 85 GLN B O 1
ATOM 2663 N N . ALA B 1 86 ? 8.383 0.983 13.016 1 88.56 86 ALA B N 1
ATOM 2664 C CA . ALA B 1 86 ? 8.781 0.176 11.867 1 88.56 86 ALA B CA 1
ATOM 2665 C C . ALA B 1 86 ? 10.242 0.44 11.5 1 88.56 86 ALA B C 1
ATOM 2667 O O . ALA B 1 86 ? 10.969 -0.484 11.133 1 88.56 86 ALA B O 1
ATOM 2668 N N . LEU B 1 87 ? 10.641 1.68 11.57 1 91.44 87 LEU B N 1
ATOM 2669 C CA . LEU B 1 87 ? 11.969 2.088 11.141 1 91.44 87 LEU B CA 1
ATOM 2670 C C . LEU B 1 87 ? 12.984 1.921 12.273 1 91.44 87 LEU B C 1
ATOM 2672 O O . LEU B 1 87 ? 14.195 1.933 12.031 1 91.44 87 LEU B O 1
ATOM 2676 N N . GLY B 1 88 ? 12.539 1.805 13.516 1 91.81 88 GLY B N 1
ATOM 2677 C CA . GLY B 1 88 ? 13.422 1.694 14.664 1 91.81 88 GLY B CA 1
ATOM 2678 C C . GLY B 1 88 ? 14.164 2.982 14.977 1 91.81 88 GLY B C 1
ATOM 2679 O O . GLY B 1 88 ? 15.328 2.953 15.375 1 91.81 88 GLY B O 1
ATOM 2680 N N . GLN B 1 89 ? 13.5 4.055 14.641 1 94.38 89 GLN B N 1
ATOM 2681 C CA . GLN B 1 89 ? 14.094 5.344 14.961 1 94.38 89 GLN B CA 1
ATOM 2682 C C . GLN B 1 89 ? 13.031 6.363 15.359 1 94.38 89 GLN B C 1
ATOM 2684 O O . GLN B 1 89 ? 11.852 6.18 15.062 1 94.38 89 GLN B O 1
ATOM 2689 N N . THR B 1 90 ? 13.477 7.391 16.062 1 97.56 90 THR B N 1
ATOM 2690 C CA . THR B 1 90 ? 12.57 8.445 16.516 1 97.56 90 THR B CA 1
ATOM 2691 C C . THR B 1 90 ? 12.852 9.75 15.766 1 97.56 90 THR B C 1
ATOM 2693 O O . THR B 1 90 ? 13.992 10.031 15.406 1 97.56 90 THR B O 1
ATOM 2696 N N . PHE B 1 91 ? 11.797 10.453 15.508 1 98.75 91 PHE B N 1
ATOM 2697 C CA . PHE B 1 91 ? 11.859 11.758 14.867 1 98.75 91 PHE B CA 1
ATOM 2698 C C . PHE B 1 91 ? 11.367 12.852 15.805 1 98.75 91 PHE B C 1
ATOM 2700 O O . PHE B 1 91 ? 11.172 12.617 17 1 98.75 91 PHE B O 1
ATOM 2707 N N . VAL B 1 92 ? 11.398 14.117 15.32 1 98.88 92 VAL B N 1
ATOM 2708 C CA . VAL B 1 92 ? 10.969 15.258 16.125 1 98.88 92 VAL B CA 1
ATOM 2709 C C . VAL B 1 92 ? 9.836 15.992 15.414 1 98.88 92 VAL B C 1
ATOM 2711 O O . VAL B 1 92 ? 9.945 16.328 14.234 1 98.88 92 VAL B O 1
ATOM 2714 N N . VAL B 1 93 ? 8.742 16.156 16.125 1 98.81 93 VAL B N 1
ATOM 2715 C CA . VAL B 1 93 ? 7.672 17.016 15.633 1 98.81 93 VAL B CA 1
ATOM 2716 C C . VAL B 1 93 ? 8.031 18.469 15.867 1 98.81 93 VAL B C 1
ATOM 2718 O O . VAL B 1 93 ? 8.172 18.906 17.016 1 98.81 93 VAL B O 1
ATOM 2721 N N . ALA B 1 94 ? 8.133 19.234 14.805 1 98.75 94 ALA B N 1
ATOM 2722 C CA . ALA B 1 94 ? 8.531 20.625 14.914 1 98.75 94 ALA B CA 1
ATOM 2723 C C . ALA B 1 94 ? 7.312 21.547 15 1 98.75 94 ALA B C 1
ATOM 2725 O O . ALA B 1 94 ? 7.375 22.625 15.586 1 98.75 94 ALA B O 1
ATOM 2726 N N . ALA B 1 95 ? 6.203 21.141 14.398 1 98.31 95 ALA B N 1
ATOM 2727 C CA . ALA B 1 95 ? 4.984 21.938 14.391 1 98.31 95 ALA B CA 1
ATOM 2728 C C . ALA B 1 95 ? 3.762 21.078 14.094 1 98.31 95 ALA B C 1
ATOM 2730 O O . ALA B 1 95 ? 3.854 20.094 13.359 1 98.31 95 ALA B O 1
ATOM 2731 N N . THR B 1 96 ? 2.682 21.312 14.711 1 98 96 THR B N 1
ATOM 2732 C CA . THR B 1 96 ? 1.351 20.844 14.344 1 98 96 THR B CA 1
ATOM 2733 C C . THR B 1 96 ? 0.585 21.922 13.578 1 98 96 THR B C 1
ATOM 2735 O O . THR B 1 96 ? 0.401 23.031 14.07 1 98 96 THR B O 1
ATOM 2738 N N . VAL B 1 97 ? 0.054 21.609 12.383 1 98.31 97 VAL B N 1
ATOM 2739 C CA . VAL B 1 97 ? -0.236 22.703 11.461 1 98.31 97 VAL B CA 1
ATOM 2740 C C . VAL B 1 97 ? -1.733 22.75 11.164 1 98.31 97 VAL B C 1
ATOM 2742 O O . VAL B 1 97 ? -2.375 23.781 11.312 1 98.31 97 VAL B O 1
ATOM 2745 N N . HIS B 1 98 ? -2.285 21.656 10.703 1 98.44 98 HIS B N 1
ATOM 2746 C CA . HIS B 1 98 ? -3.67 21.656 10.25 1 98.44 98 HIS B CA 1
ATOM 2747 C C . HIS B 1 98 ? -4.273 20.25 10.312 1 98.44 98 HIS B C 1
ATOM 2749 O O . HIS B 1 98 ? -3.545 19.266 10.445 1 98.44 98 HIS B O 1
ATOM 2755 N N . ILE B 1 99 ? -5.625 20.281 10.242 1 97.94 99 ILE B N 1
ATOM 2756 C CA . ILE B 1 99 ? -6.391 19.047 10.125 1 97.94 99 ILE B CA 1
ATOM 2757 C C . ILE B 1 99 ? -6.957 18.922 8.711 1 97.94 99 ILE B C 1
ATOM 2759 O O . ILE B 1 99 ? -7.418 19.906 8.133 1 97.94 99 ILE B O 1
ATOM 2763 N N . GLU B 1 100 ? -6.805 17.781 8.086 1 98.44 100 GLU B N 1
ATOM 2764 C CA . GLU B 1 100 ? -7.551 17.344 6.914 1 98.44 100 GLU B CA 1
ATOM 2765 C C . GLU B 1 100 ? -8.617 16.328 7.297 1 98.44 100 GLU B C 1
ATOM 2767 O O . GLU B 1 100 ? -8.352 15.117 7.359 1 98.44 100 GLU B O 1
ATOM 2772 N N . PRO B 1 101 ? -9.828 16.859 7.492 1 98.25 101 PRO B N 1
ATOM 2773 C CA . PRO B 1 101 ? -10.836 15.891 7.945 1 98.25 101 PRO B CA 1
ATOM 2774 C C . PRO B 1 101 ? -10.977 14.703 6.996 1 98.25 101 PRO B C 1
ATOM 2776 O O . PRO B 1 101 ? -11.023 14.891 5.773 1 98.25 101 PRO B O 1
ATOM 2779 N N . LEU B 1 102 ? -10.969 13.461 7.582 1 98.81 102 LEU B N 1
ATOM 2780 C CA . LEU B 1 102 ? -11.289 12.25 6.828 1 98.81 102 LEU B CA 1
ATOM 2781 C C . LEU B 1 102 ? -12.766 12.227 6.449 1 98.81 102 LEU B C 1
ATOM 2783 O O . LEU B 1 102 ? -13.625 12.602 7.25 1 98.81 102 LEU B O 1
ATOM 2787 N N . GLY B 1 103 ? -13.055 11.773 5.176 1 98.88 103 GLY B N 1
ATOM 2788 C CA . GLY B 1 103 ? -14.438 11.82 4.73 1 98.88 103 GLY B CA 1
ATOM 2789 C C . GLY B 1 103 ? -14.914 10.523 4.109 1 98.88 103 GLY B C 1
ATOM 2790 O O . GLY B 1 103 ? -14.102 9.734 3.621 1 98.88 103 GLY B O 1
ATOM 2791 N N . ILE B 1 104 ? -16.234 10.312 4.23 1 98.94 104 ILE B N 1
ATOM 2792 C CA . ILE B 1 104 ? -16.938 9.234 3.531 1 98.94 104 ILE B CA 1
ATOM 2793 C C . ILE B 1 104 ? -17.578 9.789 2.26 1 98.94 104 ILE B C 1
ATOM 2795 O O . ILE B 1 104 ? -18.297 10.789 2.303 1 98.94 104 ILE B O 1
ATOM 2799 N N . TYR B 1 105 ? -17.344 9.125 1.124 1 98.94 105 TYR B N 1
ATOM 2800 C CA . TYR B 1 105 ? -17.828 9.586 -0.172 1 98.94 105 TYR B CA 1
ATOM 2801 C C . TYR B 1 105 ? -18.547 8.469 -0.915 1 98.94 105 TYR B C 1
ATOM 2803 O O . TYR B 1 105 ? -18.391 7.289 -0.583 1 98.94 105 TYR B O 1
ATOM 2811 N N . SER B 1 106 ? -19.391 8.859 -1.889 1 98.88 106 SER B N 1
ATOM 2812 C CA . SER B 1 106 ? -20.047 7.91 -2.785 1 98.88 106 SER B CA 1
ATOM 2813 C C . SER B 1 106 ? -20.359 8.555 -4.133 1 98.88 106 SER B C 1
ATOM 2815 O O . SER B 1 1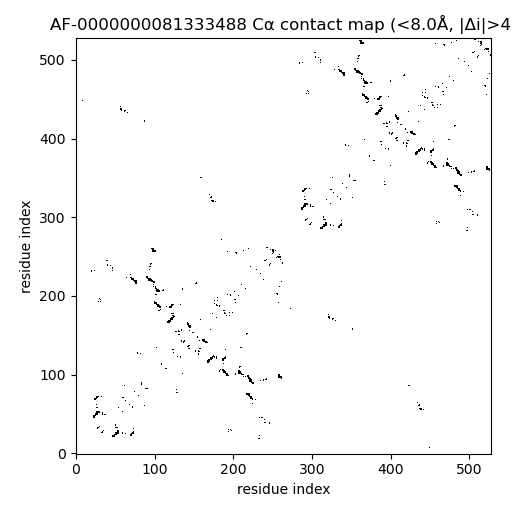06 ? -20.75 9.719 -4.195 1 98.88 106 SER B O 1
ATOM 2817 N N . HIS B 1 107 ? -20.141 7.816 -5.176 1 98.31 107 HIS B N 1
ATOM 2818 C CA . HIS B 1 107 ? -20.688 8.195 -6.477 1 98.31 107 HIS B CA 1
ATOM 2819 C C . HIS B 1 107 ? -22.031 7.539 -6.727 1 98.31 107 HIS B C 1
ATOM 2821 O O . HIS B 1 107 ? -22.75 7.914 -7.664 1 98.31 107 HIS B O 1
ATOM 2827 N N . ARG B 1 108 ? -22.484 6.691 -5.812 1 98.06 108 ARG B N 1
ATOM 2828 C CA . ARG B 1 108 ? -23.672 5.875 -6.043 1 98.06 108 ARG B CA 1
ATOM 2829 C C . ARG B 1 108 ? -24.844 6.355 -5.195 1 98.06 108 ARG B C 1
ATOM 2831 O O . ARG B 1 108 ? -26 6.188 -5.574 1 98.06 108 ARG B O 1
ATOM 2838 N N . HIS B 1 109 ? -24.484 6.867 -4.094 1 98.38 109 HIS B N 1
ATOM 2839 C CA . HIS B 1 109 ? -25.5 7.246 -3.113 1 98.38 109 HIS B CA 1
ATOM 2840 C C . HIS B 1 109 ? -25.328 8.703 -2.682 1 98.38 109 HIS B C 1
ATOM 2842 O O . HIS B 1 109 ? -24.203 9.211 -2.645 1 98.38 109 HIS B O 1
ATOM 2848 N N . THR B 1 110 ? -26.422 9.328 -2.293 1 97.94 110 THR B N 1
ATOM 2849 C CA . THR B 1 110 ? -26.375 10.727 -1.886 1 97.94 110 THR B CA 1
ATOM 2850 C C . THR B 1 110 ? -26.484 10.859 -0.37 1 97.94 110 THR B C 1
ATOM 2852 O O . THR B 1 110 ? -26.375 11.953 0.178 1 97.94 110 THR B O 1
ATOM 2855 N N . SER B 1 111 ? -26.828 9.719 0.256 1 98.25 111 SER B N 1
ATOM 2856 C CA . SER B 1 111 ? -26.859 9.672 1.715 1 98.25 111 SER B CA 1
ATOM 2857 C C . SER B 1 111 ? -26.438 8.305 2.236 1 98.25 111 SER B C 1
ATOM 2859 O O . SER B 1 111 ? -26.516 7.305 1.515 1 98.25 111 SER B O 1
ATOM 2861 N N . LEU B 1 112 ? -25.953 8.266 3.453 1 98.56 112 LEU B N 1
ATOM 2862 C CA . LEU B 1 112 ? -25.5 7.023 4.066 1 98.56 112 LEU B CA 1
ATOM 2863 C C . LEU B 1 112 ? -26.641 6.047 4.258 1 98.56 112 LEU B C 1
ATOM 2865 O O . LEU B 1 112 ? -26.453 4.828 4.238 1 98.56 112 LEU B O 1
ATOM 2869 N N . ALA B 1 113 ? -27.828 6.57 4.402 1 97.56 113 ALA B N 1
ATOM 2870 C CA . ALA B 1 113 ? -29.016 5.742 4.617 1 97.56 113 ALA B CA 1
ATOM 2871 C C . ALA B 1 113 ? -29.312 4.898 3.383 1 97.56 113 ALA B C 1
ATOM 2873 O O . ALA B 1 113 ? -30 3.879 3.479 1 97.56 113 ALA B O 1
ATOM 2874 N N . GLN B 1 114 ? -28.781 5.277 2.264 1 98.06 114 GLN B N 1
ATOM 2875 C CA . GLN B 1 114 ? -29.094 4.621 0.999 1 98.06 114 GLN B CA 1
ATOM 2876 C C . GLN B 1 114 ? -28.172 3.432 0.753 1 98.06 114 GLN B C 1
ATOM 2878 O O . GLN B 1 114 ? -28.391 2.645 -0.169 1 98.06 114 GLN B O 1
ATOM 2883 N N . VAL B 1 115 ? -27.219 3.293 1.555 1 98.25 115 VAL B N 1
ATOM 2884 C CA . VAL B 1 115 ? -26.281 2.201 1.343 1 98.25 115 VAL B CA 1
ATOM 2885 C C . VAL B 1 115 ? -27 0.861 1.513 1 98.25 115 VAL B C 1
ATOM 2887 O O . VAL B 1 115 ? -27.672 0.638 2.514 1 98.25 115 VAL B O 1
ATOM 2890 N N . PRO B 1 116 ? -26.875 -0.016 0.581 1 98.31 116 PRO B N 1
ATOM 2891 C CA . PRO B 1 116 ? -27.594 -1.288 0.647 1 98.31 116 PRO B CA 1
ATOM 2892 C C . PRO B 1 116 ? -26.984 -2.27 1.639 1 98.31 116 PRO B C 1
ATOM 2894 O O . PRO B 1 116 ? -25.844 -2.07 2.08 1 98.31 116 PRO B O 1
ATOM 2897 N N . ASP B 1 117 ? -27.812 -3.268 1.99 1 98.25 117 ASP B N 1
ATOM 2898 C CA . ASP B 1 117 ? -27.25 -4.422 2.688 1 98.25 117 ASP B CA 1
ATOM 2899 C C . ASP B 1 117 ? -26.109 -5.051 1.885 1 98.25 117 ASP B C 1
ATOM 2901 O O . ASP B 1 117 ? -26.203 -5.16 0.66 1 98.25 117 ASP B O 1
ATOM 2905 N N . LYS B 1 118 ? -24.953 -5.336 2.596 1 98 118 LYS B N 1
ATOM 2906 C CA . LYS B 1 118 ? -23.766 -5.922 2.002 1 98 118 LYS B CA 1
ATOM 2907 C C . LYS B 1 118 ? -23.062 -4.93 1.077 1 98 118 LYS B C 1
ATOM 2909 O O . LYS B 1 118 ? -22.359 -5.328 0.144 1 98 118 LYS B O 1
ATOM 2914 N N . GLY B 1 119 ? -23.344 -3.615 1.291 1 98.38 119 GLY B N 1
ATOM 2915 C CA . GLY B 1 119 ? -22.609 -2.594 0.563 1 98.38 119 GLY B CA 1
ATOM 2916 C C . GLY B 1 119 ? -21.109 -2.652 0.803 1 98.38 119 GLY B C 1
ATOM 2917 O O . GLY B 1 119 ? -20.656 -3.051 1.882 1 98.38 119 GLY B O 1
ATOM 2918 N N . THR B 1 120 ? -20.344 -2.209 -0.215 1 98 120 THR B N 1
ATOM 2919 C CA . THR B 1 120 ? -18.891 -2.227 -0.141 1 98 120 THR B CA 1
ATOM 2920 C C . THR B 1 120 ? -18.344 -0.862 0.279 1 98 120 THR B C 1
ATOM 2922 O O . THR B 1 120 ? -18.781 0.168 -0.24 1 98 120 THR B O 1
ATOM 2925 N N . VAL B 1 121 ? -17.422 -0.917 1.201 1 98.69 121 VAL B N 1
ATOM 2926 C CA . VAL B 1 121 ? -16.781 0.304 1.674 1 98.69 121 VAL B CA 1
ATOM 2927 C C . VAL B 1 121 ? -15.273 0.202 1.48 1 98.69 121 VAL B C 1
ATOM 2929 O O . VAL B 1 121 ? -14.609 -0.62 2.121 1 98.69 121 VAL B O 1
ATOM 2932 N N . ALA B 1 122 ? -14.711 1.049 0.574 1 98.12 122 ALA B N 1
ATOM 2933 C CA . ALA B 1 122 ? -13.258 1.146 0.437 1 98.12 122 ALA B CA 1
ATOM 2934 C C . ALA B 1 122 ? -12.648 1.954 1.58 1 98.12 122 ALA B C 1
ATOM 2936 O O . ALA B 1 122 ? -13.148 3.033 1.916 1 98.12 122 ALA B O 1
ATOM 2937 N N . VAL B 1 123 ? -11.617 1.374 2.217 1 98.31 123 VAL B N 1
ATOM 2938 C CA . VAL B 1 123 ? -10.914 2.041 3.309 1 98.31 123 VAL B CA 1
ATOM 2939 C C . VAL B 1 123 ? -9.406 1.95 3.086 1 98.31 123 VAL B C 1
ATOM 2941 O O . VAL B 1 123 ? -8.938 1.1 2.328 1 98.31 123 VAL B O 1
ATOM 2944 N N . PRO B 1 124 ? -8.633 2.846 3.709 1 96.88 124 PRO B N 1
ATOM 2945 C CA . PRO B 1 124 ? -7.176 2.758 3.602 1 96.88 124 PRO B CA 1
ATOM 2946 C C . PRO B 1 124 ? -6.621 1.437 4.133 1 96.88 124 PRO B C 1
ATOM 2948 O O . PRO B 1 124 ? -7.176 0.866 5.074 1 96.88 124 PRO B O 1
ATOM 2951 N N . ASN B 1 125 ? -5.441 1.04 3.559 1 93 125 ASN B N 1
ATOM 2952 C CA . ASN B 1 125 ? -4.938 -0.281 3.914 1 93 125 ASN B CA 1
ATOM 2953 C C . ASN B 1 125 ? -3.729 -0.188 4.844 1 93 125 ASN B C 1
ATOM 2955 O O . ASN B 1 125 ? -2.973 -1.152 4.984 1 93 125 ASN B O 1
ATOM 2959 N N . ASN B 1 126 ? -3.416 0.952 5.441 1 91.12 126 ASN B N 1
ATOM 2960 C CA . ASN B 1 126 ? -2.408 0.994 6.496 1 91.12 126 ASN B CA 1
ATOM 2961 C C . ASN B 1 126 ? -3.045 1.105 7.875 1 91.12 126 ASN B C 1
ATOM 2963 O O . ASN B 1 126 ? -4.172 1.584 8.008 1 91.12 126 ASN B O 1
ATOM 2967 N N . VAL B 1 127 ? -2.326 0.814 8.812 1 91.94 127 VAL B N 1
ATOM 2968 C CA . VAL B 1 127 ? -2.842 0.506 10.141 1 91.94 127 VAL B CA 1
ATOM 2969 C C . VAL B 1 127 ? -3.568 1.724 10.711 1 91.94 127 VAL B C 1
ATOM 2971 O O . VAL B 1 127 ? -4.734 1.631 11.102 1 91.94 127 VAL B O 1
ATOM 2974 N N . THR B 1 128 ? -2.969 2.902 10.719 1 96.62 128 THR B N 1
ATOM 2975 C CA . THR B 1 128 ? -3.51 4.059 11.43 1 96.62 128 THR B CA 1
ATOM 2976 C C . THR B 1 128 ? -4.68 4.664 10.656 1 96.62 128 THR B C 1
ATOM 2978 O O . THR B 1 128 ? -5.672 5.086 11.258 1 96.62 128 THR B O 1
ATOM 2981 N N . ASN B 1 129 ? -4.625 4.684 9.352 1 97.56 129 ASN B N 1
ATOM 2982 C CA . ASN B 1 129 ? -5.711 5.258 8.555 1 97.56 129 ASN B CA 1
ATOM 2983 C C . ASN B 1 129 ? -6.883 4.289 8.43 1 97.56 129 ASN B C 1
ATOM 2985 O O . ASN B 1 129 ? -8.031 4.715 8.328 1 97.56 129 ASN B O 1
ATOM 2989 N N . LEU B 1 130 ? -6.551 2.969 8.445 1 97.12 130 LEU B N 1
ATOM 2990 C CA . LEU B 1 130 ? -7.625 1.988 8.539 1 97.12 130 LEU B CA 1
ATOM 2991 C C . LEU B 1 130 ? -8.422 2.184 9.828 1 97.12 130 LEU B C 1
ATOM 2993 O O . LEU B 1 130 ? -9.656 2.264 9.789 1 97.12 130 LEU B O 1
ATOM 2997 N N . SER B 1 131 ? -7.723 2.264 10.914 1 98.06 131 SER B N 1
ATOM 2998 C CA . SER B 1 131 ? -8.367 2.477 12.203 1 98.06 131 SER B CA 1
ATOM 2999 C C . SER B 1 131 ? -9.18 3.768 12.219 1 98.06 131 SER B C 1
ATOM 3001 O O . SER B 1 131 ? -10.328 3.781 12.664 1 98.06 131 SER B O 1
ATOM 3003 N N . ARG B 1 132 ? -8.562 4.832 11.711 1 98.44 132 ARG B N 1
ATOM 3004 C CA . ARG B 1 132 ? -9.211 6.133 11.578 1 98.44 132 ARG B CA 1
ATOM 3005 C C . ARG B 1 132 ? -10.508 6.023 10.789 1 98.44 132 ARG B C 1
ATOM 3007 O O . ARG B 1 132 ? -11.523 6.605 11.18 1 98.44 132 ARG B O 1
ATOM 3014 N N . ALA B 1 133 ? -10.492 5.242 9.742 1 98.75 133 ALA B N 1
ATOM 3015 C CA . ALA B 1 133 ? -11.664 5.027 8.898 1 98.75 133 ALA B CA 1
ATOM 3016 C C . ALA B 1 133 ? -12.758 4.285 9.664 1 98.75 133 ALA B C 1
ATOM 3018 O O . ALA B 1 133 ? -13.938 4.641 9.57 1 98.75 133 ALA B O 1
ATOM 3019 N N . LEU B 1 134 ? -12.375 3.273 10.406 1 98.62 134 LEU B N 1
ATOM 3020 C CA . LEU B 1 134 ? -13.352 2.502 11.164 1 98.62 134 LEU B CA 1
ATOM 3021 C C . LEU B 1 134 ? -14.008 3.363 12.242 1 98.62 134 LEU B C 1
ATOM 3023 O O . LEU B 1 134 ? -15.219 3.275 12.453 1 98.62 134 LEU B O 1
ATOM 3027 N N . TYR B 1 135 ? -13.242 4.223 12.891 1 98.38 135 TYR B N 1
ATOM 3028 C CA . TYR B 1 135 ? -13.805 5.152 13.867 1 98.38 135 TYR B CA 1
ATOM 3029 C C . TYR B 1 135 ? -14.789 6.105 13.203 1 98.38 135 TYR B C 1
ATOM 3031 O O . TYR B 1 135 ? -15.828 6.438 13.781 1 98.38 135 TYR B O 1
ATOM 3039 N N . LEU B 1 136 ? -14.438 6.555 11.984 1 98.62 136 LEU B N 1
ATOM 3040 C CA . LEU B 1 136 ? -15.344 7.453 11.281 1 98.62 136 LEU B CA 1
ATOM 3041 C C . LEU B 1 136 ? -16.641 6.742 10.914 1 98.62 136 LEU B C 1
ATOM 3043 O O . LEU B 1 136 ? -17.734 7.32 11.039 1 98.62 136 LEU B O 1
ATOM 3047 N N . LEU B 1 137 ? -16.531 5.48 10.406 1 98.75 137 LEU B N 1
ATOM 3048 C CA . LEU B 1 137 ? -17.719 4.699 10.102 1 98.75 137 LEU B CA 1
ATOM 3049 C C . LEU B 1 137 ? -18.594 4.523 11.336 1 98.75 137 LEU B C 1
ATOM 3051 O O . LEU B 1 137 ? -19.812 4.637 11.266 1 98.75 137 LEU B O 1
ATOM 3055 N N . GLN B 1 138 ? -18 4.293 12.477 1 98.31 138 GLN B N 1
ATOM 3056 C CA . GLN B 1 138 ? -18.734 4.176 13.742 1 98.31 138 GLN B CA 1
ATOM 3057 C C . GLN B 1 138 ? -19.406 5.492 14.109 1 98.31 138 GLN B C 1
ATOM 3059 O O . GLN B 1 138 ? -20.578 5.5 14.5 1 98.31 138 GLN B O 1
ATOM 3064 N N . ALA B 1 139 ? -18.688 6.574 14 1 97.38 139 ALA B N 1
ATOM 3065 C CA . ALA B 1 139 ? -19.219 7.887 14.352 1 97.38 139 ALA B CA 1
ATOM 3066 C C . ALA B 1 139 ? -20.453 8.219 13.523 1 97.38 139 ALA B C 1
ATOM 3068 O O . ALA B 1 139 ? -21.281 9.039 13.93 1 97.38 139 ALA B O 1
ATOM 3069 N N . ASN B 1 140 ? -20.531 7.605 12.359 1 98.44 140 ASN B N 1
ATOM 3070 C CA . ASN B 1 140 ? -21.656 7.863 11.469 1 98.44 140 ASN B CA 1
ATOM 3071 C C . ASN B 1 140 ? -22.703 6.75 11.547 1 98.44 140 ASN B C 1
ATOM 3073 O O . ASN B 1 140 ? -23.578 6.656 10.695 1 98.44 140 ASN B O 1
ATOM 3077 N N . GLY B 1 141 ? -22.578 5.832 12.43 1 97.94 141 GLY B N 1
ATOM 3078 C CA . GLY B 1 141 ? -23.594 4.848 12.75 1 97.94 141 GLY B CA 1
ATOM 3079 C C . GLY B 1 141 ? -23.609 3.666 11.797 1 97.94 141 GLY B C 1
ATOM 3080 O O . GLY B 1 141 ? -24.594 2.924 11.727 1 97.94 141 GLY B O 1
ATOM 3081 N N . LEU B 1 142 ? -22.578 3.48 11.031 1 98.69 142 LEU B N 1
ATOM 3082 C CA . LEU B 1 142 ? -22.547 2.414 10.039 1 98.69 142 LEU B CA 1
ATOM 3083 C C . LEU B 1 142 ? -22.078 1.104 10.656 1 98.69 142 LEU B C 1
ATOM 3085 O O . LEU B 1 142 ? -22.484 0.023 10.219 1 98.69 142 LEU B O 1
ATOM 3089 N N . ILE B 1 143 ? -21.172 1.23 11.594 1 98.75 143 ILE B N 1
ATOM 3090 C CA . ILE B 1 143 ? -20.688 0.083 12.352 1 98.75 143 ILE B CA 1
ATOM 3091 C C . ILE B 1 143 ? -20.484 0.477 13.812 1 98.75 143 ILE B C 1
ATOM 3093 O O . ILE B 1 143 ? -20.625 1.649 14.172 1 98.75 143 ILE B O 1
ATOM 3097 N N . LYS B 1 144 ? -20.281 -0.513 14.664 1 98.62 144 LYS B N 1
ATOM 3098 C CA . LYS B 1 144 ? -19.828 -0.3 16.031 1 98.62 144 LYS B CA 1
ATOM 3099 C C . LYS B 1 144 ? -18.609 -1.157 16.359 1 98.62 144 LYS B C 1
ATOM 3101 O O . LYS B 1 144 ? -18.594 -2.354 16.062 1 98.62 144 LYS B O 1
ATOM 3106 N N . LEU B 1 145 ? -17.656 -0.588 16.922 1 98.5 145 LEU B N 1
ATOM 3107 C CA . LEU B 1 145 ? -16.469 -1.307 17.344 1 98.5 145 LEU B CA 1
ATOM 3108 C C . LEU B 1 145 ? -16.672 -1.955 18.703 1 98.5 145 LEU B C 1
ATOM 3110 O O . LEU B 1 145 ? -17.547 -1.528 19.469 1 98.5 145 LEU B O 1
ATOM 3114 N N . LYS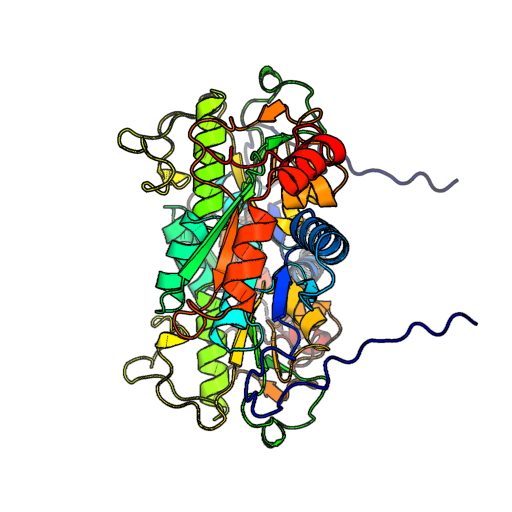 B 1 146 ? -15.914 -2.953 18.906 1 97.88 146 LYS B N 1
ATOM 3115 C CA . LYS B 1 146 ? -15.938 -3.621 20.203 1 97.88 146 LYS B CA 1
ATOM 3116 C C . LYS B 1 146 ? -15.609 -2.646 21.328 1 97.88 146 LYS B C 1
ATOM 3118 O O . LYS B 1 146 ? -14.953 -1.628 21.109 1 97.88 146 LYS B O 1
ATOM 3123 N N . PRO B 1 147 ? -16.047 -3.006 22.562 1 95.94 147 PRO B N 1
ATOM 3124 C CA . PRO B 1 147 ? -15.641 -2.174 23.703 1 95.94 147 PRO B CA 1
ATOM 3125 C C . PRO B 1 147 ? -14.125 -2.055 23.844 1 95.94 147 PRO B C 1
ATOM 3127 O O . PRO B 1 147 ? -13.398 -3.018 23.578 1 95.94 147 PRO B O 1
ATOM 3130 N N . GLY B 1 148 ? -13.641 -0.912 24.219 1 94.62 148 GLY B N 1
ATOM 3131 C CA . GLY B 1 148 ? -12.211 -0.7 24.406 1 94.62 148 GLY B CA 1
ATOM 3132 C C . GLY B 1 148 ? -11.594 0.195 23.344 1 94.62 148 GLY B C 1
ATOM 3133 O O . GLY B 1 148 ? -10.5 0.729 23.547 1 94.62 148 GLY B O 1
ATOM 3134 N N . PHE B 1 149 ? -12.305 0.287 22.266 1 94.31 149 PHE B N 1
ATOM 3135 C CA . PHE B 1 149 ? -11.844 1.197 21.219 1 94.31 149 PHE B CA 1
ATOM 3136 C C . PHE B 1 149 ? -12.43 2.588 21.406 1 94.31 149 PHE B C 1
ATOM 3138 O O . PHE B 1 149 ? -13.344 2.99 20.688 1 94.31 149 PHE B O 1
ATOM 3145 N N . ASN B 1 150 ? -11.797 3.379 22.359 1 89.75 150 ASN B N 1
ATOM 3146 C CA . ASN B 1 150 ? -12.367 4.656 22.781 1 89.75 150 ASN B CA 1
ATOM 3147 C C . ASN B 1 150 ? -11.438 5.82 22.422 1 89.75 150 ASN B C 1
ATOM 3149 O O . ASN B 1 150 ? -11.852 6.98 22.438 1 89.75 150 ASN B O 1
ATOM 3153 N N . ASP B 1 151 ? -10.234 5.516 22.078 1 93.44 151 ASP B N 1
ATOM 3154 C CA . ASP B 1 151 ? -9.234 6.523 21.75 1 93.44 151 ASP B CA 1
ATOM 3155 C C . ASP B 1 151 ? -8.594 6.238 20.391 1 93.44 151 ASP B C 1
ATOM 3157 O O . ASP B 1 151 ? -7.633 5.473 20.297 1 93.44 151 ASP B O 1
ATOM 3161 N N . ALA B 1 152 ? -8.984 6.98 19.406 1 91.38 152 ALA B N 1
ATOM 3162 C CA . ALA B 1 152 ? -8.539 6.738 18.031 1 91.38 152 ALA B CA 1
ATOM 3163 C C . ALA B 1 152 ? -7.039 6.977 17.891 1 91.38 152 ALA B C 1
ATOM 3165 O O . ALA B 1 152 ? -6.398 6.414 17 1 91.38 152 ALA B O 1
ATOM 3166 N N . ALA B 1 153 ? -6.496 7.793 18.75 1 90 153 ALA B N 1
ATOM 3167 C CA . ALA B 1 153 ? -5.07 8.102 18.688 1 90 153 ALA B CA 1
ATOM 3168 C C . ALA B 1 153 ? -4.234 6.949 19.234 1 90 153 ALA B C 1
ATOM 3170 O O . ALA B 1 153 ? -3.057 6.812 18.891 1 90 153 ALA B O 1
ATOM 3171 N N . LYS B 1 154 ? -4.863 6.109 20.047 1 91.06 154 LYS B N 1
ATOM 3172 C CA . LYS B 1 154 ? -4.082 5.109 20.766 1 91.06 154 LYS B CA 1
ATOM 3173 C C . LYS B 1 154 ? -4.535 3.697 20.422 1 91.06 154 LYS B C 1
ATOM 3175 O O . LYS B 1 154 ? -3.717 2.779 20.328 1 91.06 154 LYS B O 1
ATOM 3180 N N . ASP B 1 155 ? -5.805 3.521 20.234 1 95.19 155 ASP B N 1
ATOM 3181 C CA . ASP B 1 155 ? -6.371 2.201 19.984 1 95.19 155 ASP B CA 1
ATOM 3182 C C . ASP B 1 155 ? -6.602 1.979 18.484 1 95.19 155 ASP B C 1
ATOM 3184 O O . ASP B 1 155 ? -7.625 2.393 17.938 1 95.19 155 ASP B O 1
ATOM 3188 N N . GLN B 1 156 ? -5.711 1.225 17.922 1 95.38 156 GLN B N 1
ATOM 3189 C CA . GLN B 1 156 ? -5.832 0.972 16.5 1 95.38 156 GLN B CA 1
ATOM 3190 C C . GLN B 1 156 ? -6.75 -0.215 16.219 1 95.38 156 GLN B C 1
ATOM 3192 O O . GLN B 1 156 ? -6.375 -1.365 16.453 1 95.38 156 GLN B O 1
ATOM 3197 N N . 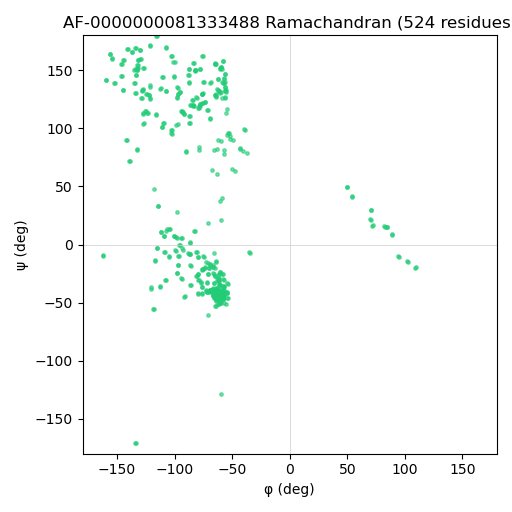ALA B 1 157 ? -7.879 0.077 15.664 1 96.94 157 ALA B N 1
ATOM 3198 C CA . ALA B 1 157 ? -8.883 -0.943 15.367 1 96.94 157 ALA B CA 1
ATOM 3199 C C . ALA B 1 157 ? -8.641 -1.565 14 1 96.94 157 ALA B C 1
ATOM 3201 O O . ALA B 1 157 ? -8.07 -0.928 13.109 1 96.94 157 ALA B O 1
ATOM 3202 N N . THR B 1 158 ? -9.039 -2.82 13.844 1 94.94 158 THR B N 1
ATOM 3203 C CA . THR B 1 158 ? -9.102 -3.551 12.586 1 94.94 158 THR B CA 1
ATOM 3204 C C . THR B 1 158 ? -10.523 -4.043 12.312 1 94.94 158 THR B C 1
ATOM 3206 O O . THR B 1 158 ? -11.398 -3.934 13.172 1 94.94 158 THR B O 1
ATOM 3209 N N . PRO B 1 159 ? -10.727 -4.562 11.109 1 95.38 159 PRO B N 1
ATOM 3210 C CA . PRO B 1 159 ? -12.07 -5.062 10.812 1 95.38 159 PRO B CA 1
ATOM 3211 C C . PRO B 1 159 ? -12.508 -6.184 11.75 1 95.38 159 PRO B C 1
ATOM 3213 O O . PRO B 1 159 ? -13.703 -6.363 11.992 1 95.38 159 PRO B O 1
ATOM 3216 N N . LYS B 1 160 ? -11.641 -6.887 12.352 1 93.38 160 LYS B N 1
ATOM 3217 C CA . LYS B 1 160 ? -11.969 -7.945 13.305 1 93.38 160 LYS B CA 1
ATOM 3218 C C . LYS B 1 160 ? -12.562 -7.367 14.586 1 93.38 160 LYS B C 1
ATOM 3220 O O . LYS B 1 160 ? -13.156 -8.094 15.391 1 93.38 160 LYS B O 1
ATOM 3225 N N . ASP B 1 161 ? -12.359 -6.121 14.781 1 96.69 161 ASP B N 1
ATOM 3226 C CA . ASP B 1 161 ? -12.789 -5.465 16.016 1 96.69 161 ASP B CA 1
ATOM 3227 C C . ASP B 1 161 ? -14.18 -4.852 15.852 1 96.69 161 ASP B C 1
ATOM 3229 O O . ASP B 1 161 ? -14.648 -4.121 16.734 1 96.69 161 ASP B O 1
ATOM 3233 N N . ILE B 1 162 ? -14.797 -5.102 14.727 1 97.81 162 ILE B N 1
ATOM 3234 C CA . ILE B 1 162 ? -16.172 -4.652 14.516 1 97.81 162 ILE B CA 1
ATOM 3235 C C . ILE B 1 162 ? -17.125 -5.559 15.289 1 97.81 162 ILE B C 1
ATOM 3237 O O . ILE B 1 162 ? -17.188 -6.766 15.047 1 97.81 162 ILE B O 1
ATOM 3241 N N . ALA B 1 163 ? -17.891 -4.988 16.172 1 98.25 163 ALA B N 1
ATOM 3242 C CA . ALA B 1 163 ? -18.844 -5.723 17 1 98.25 163 ALA B CA 1
ATOM 3243 C C . ALA B 1 163 ? -20.219 -5.762 16.328 1 98.25 163 ALA B C 1
ATOM 3245 O O . ALA B 1 163 ? -20.906 -6.781 16.391 1 98.25 163 ALA B O 1
ATOM 3246 N N . GLU B 1 164 ? -20.688 -4.652 15.805 1 98.62 164 GLU B N 1
ATOM 3247 C CA . GLU B 1 164 ? -21.969 -4.551 15.117 1 98.62 164 GLU B CA 1
ATOM 3248 C C . GLU B 1 164 ? -21.797 -4 13.703 1 98.62 164 GLU B C 1
ATOM 3250 O O . GLU B 1 164 ? -21.062 -3.033 13.492 1 98.62 164 GLU B O 1
ATOM 3255 N N . ASN B 1 165 ? -22.297 -4.594 12.797 1 98.5 165 ASN B N 1
ATOM 3256 C CA . ASN B 1 165 ? -22.344 -4.254 11.383 1 98.5 165 ASN B CA 1
ATOM 3257 C C . ASN B 1 165 ? -23.719 -4.559 10.781 1 98.5 165 ASN B C 1
ATOM 3259 O O . ASN B 1 165 ? -23.859 -5.5 9.992 1 98.5 165 ASN B O 1
ATOM 3263 N N . PRO B 1 166 ? -24.688 -3.758 11.156 1 98.38 166 PRO B N 1
ATOM 3264 C CA . PRO B 1 166 ? -26.078 -4.109 10.875 1 98.38 166 PRO B CA 1
ATOM 3265 C C . PRO B 1 166 ? -26.375 -4.238 9.383 1 98.38 166 PRO B C 1
ATOM 3267 O O . PRO B 1 166 ? -27.281 -4.977 8.992 1 98.38 166 PRO B O 1
ATOM 3270 N N . ARG B 1 167 ? -25.641 -3.58 8.508 1 98.19 167 ARG B N 1
ATOM 3271 C CA . ARG B 1 167 ? -25.859 -3.678 7.066 1 98.19 167 ARG B CA 1
ATOM 3272 C C . ARG B 1 167 ? -24.891 -4.664 6.43 1 98.19 167 ARG B C 1
ATOM 3274 O O . ARG B 1 167 ? -24.797 -4.738 5.203 1 98.19 167 ARG B O 1
ATOM 3281 N N . HIS B 1 168 ? -24.125 -5.336 7.254 1 98 168 HIS B N 1
ATOM 3282 C CA . HIS B 1 168 ? -23.172 -6.328 6.781 1 98 168 HIS B CA 1
ATOM 3283 C C . HIS B 1 168 ? -22.234 -5.73 5.727 1 98 168 HIS B C 1
ATOM 3285 O O . HIS B 1 168 ? -22.016 -6.332 4.676 1 98 168 HIS B O 1
ATOM 3291 N N . LEU B 1 169 ? -21.812 -4.516 5.988 1 98.69 169 LEU B N 1
ATOM 3292 C CA . LEU B 1 169 ? -20.922 -3.818 5.07 1 98.69 169 LEU B CA 1
ATOM 3293 C C . LEU B 1 169 ? -19.656 -4.633 4.824 1 98.69 169 LEU B C 1
ATOM 3295 O O . LEU B 1 169 ? -19.109 -5.234 5.75 1 98.69 169 LEU B O 1
ATOM 3299 N N . LYS B 1 170 ? -19.188 -4.656 3.582 1 97.88 170 LYS B N 1
ATOM 3300 C CA . LYS B 1 170 ? -17.938 -5.289 3.18 1 97.88 170 LYS B CA 1
ATOM 3301 C C . LYS B 1 170 ? -16.797 -4.281 3.168 1 97.88 170 LYS B C 1
ATOM 3303 O O . LYS B 1 170 ? -16.766 -3.365 2.344 1 97.88 170 LYS B O 1
ATOM 3308 N N . ILE B 1 171 ? -15.859 -4.543 4.066 1 97.62 171 ILE B N 1
ATOM 3309 C CA . ILE B 1 171 ? -14.703 -3.652 4.172 1 97.62 171 ILE B CA 1
ATOM 3310 C C . ILE B 1 171 ? -13.633 -4.082 3.176 1 97.62 171 ILE B C 1
ATOM 3312 O O . ILE B 1 171 ? -13.172 -5.223 3.203 1 97.62 171 ILE B O 1
ATOM 3316 N N . LEU B 1 172 ? -13.305 -3.154 2.279 1 96.31 172 LEU B N 1
ATOM 3317 C CA . LEU B 1 172 ? -12.273 -3.402 1.273 1 96.31 172 LEU B CA 1
ATOM 3318 C C . LEU B 1 172 ? -11.086 -2.461 1.467 1 96.31 172 LEU B C 1
ATOM 3320 O O . LEU B 1 172 ? -11.219 -1.248 1.294 1 96.31 172 LEU B O 1
ATOM 3324 N N . GLU B 1 173 ? -9.953 -3.051 1.864 1 94.62 173 GLU B N 1
ATOM 3325 C CA . GLU B 1 173 ? -8.758 -2.25 2.082 1 94.62 173 GLU B CA 1
ATOM 3326 C C . GLU B 1 173 ? -8.039 -1.963 0.767 1 94.62 173 GLU B C 1
ATOM 3328 O O . GLU B 1 173 ? -7.766 -2.881 -0.011 1 94.62 173 GLU B O 1
ATOM 3333 N N . ILE B 1 174 ? -7.785 -0.695 0.506 1 93.94 174 ILE B N 1
ATOM 3334 C CA . ILE B 1 174 ? -7.152 -0.201 -0.711 1 93.94 174 ILE B CA 1
ATOM 3335 C C . ILE B 1 174 ? -6.059 0.801 -0.354 1 93.94 174 ILE B C 1
ATOM 3337 O O . ILE B 1 174 ? -6.18 1.54 0.626 1 93.94 174 ILE B O 1
ATOM 3341 N N . GLU B 1 175 ? -4.977 0.823 -1.127 1 92.31 175 GLU B N 1
ATOM 3342 C CA . GLU B 1 175 ? -3.975 1.866 -0.941 1 92.31 175 GLU B CA 1
ATOM 3343 C C . GLU B 1 175 ? -4.594 3.256 -1.063 1 92.31 175 GLU B C 1
ATOM 3345 O O . GLU B 1 175 ? -5.301 3.543 -2.031 1 92.31 175 GLU B O 1
ATOM 3350 N N . SER B 1 176 ? -4.246 4.129 -0.187 1 94.81 176 SER B N 1
ATOM 3351 C CA . SER B 1 176 ? -4.961 5.387 -0.003 1 94.81 176 SER B CA 1
ATOM 3352 C C . SER B 1 176 ? -4.984 6.199 -1.291 1 94.81 176 SER B C 1
ATOM 3354 O O . SER B 1 176 ? -6.035 6.707 -1.692 1 94.81 176 SER B O 1
ATOM 3356 N N . PRO B 1 177 ? -3.846 6.328 -2.002 1 93.5 177 PRO B N 1
ATOM 3357 C CA . PRO B 1 177 ? -3.867 7.156 -3.209 1 93.5 177 PRO B CA 1
ATOM 3358 C C . PRO B 1 177 ? -4.789 6.602 -4.293 1 93.5 177 PRO B C 1
ATOM 3360 O O . PRO B 1 177 ? -5.156 7.32 -5.223 1 93.5 177 PRO B O 1
ATOM 3363 N N . GLN B 1 178 ? -5.168 5.348 -4.105 1 92.62 178 GLN B N 1
ATOM 3364 C CA . GLN B 1 178 ? -5.969 4.691 -5.133 1 92.62 178 GLN B CA 1
ATOM 3365 C C . GLN B 1 178 ? -7.457 4.754 -4.801 1 92.62 178 GLN B C 1
ATOM 3367 O O . GLN B 1 178 ? -8.305 4.441 -5.641 1 92.62 178 GLN B O 1
ATOM 3372 N N . ILE B 1 179 ? -7.855 5.156 -3.676 1 96.81 179 ILE B N 1
ATOM 3373 C CA . ILE B 1 179 ? -9.227 5.027 -3.201 1 96.81 179 ILE B CA 1
ATOM 3374 C C . ILE B 1 179 ? -10.141 5.953 -4 1 96.81 179 ILE B C 1
ATOM 3376 O O . ILE B 1 179 ? -11.258 5.578 -4.363 1 96.81 179 ILE B O 1
ATOM 3380 N N . PRO B 1 180 ? -9.742 7.203 -4.363 1 97.44 180 PRO B N 1
ATOM 3381 C CA . PRO B 1 180 ? -10.648 8.047 -5.148 1 97.44 180 PRO B CA 1
ATOM 3382 C C . PRO B 1 180 ? -11.078 7.387 -6.457 1 97.44 180 PRO B C 1
ATOM 3384 O O . PRO B 1 180 ? -12.242 7.492 -6.848 1 97.44 180 PRO B O 1
ATOM 3387 N N . ARG B 1 181 ? -10.234 6.672 -7.074 1 94.38 181 ARG B N 1
ATOM 3388 C CA . ARG B 1 181 ? -10.578 6.016 -8.328 1 94.38 181 ARG B CA 1
ATOM 3389 C C . ARG B 1 181 ? -11.5 4.824 -8.094 1 94.38 181 ARG B C 1
ATOM 3391 O O . ARG B 1 181 ? -12.188 4.371 -9.016 1 94.38 181 ARG B O 1
ATOM 3398 N N . ALA B 1 182 ? -11.523 4.336 -6.914 1 94.94 182 ALA B N 1
ATOM 3399 C CA . ALA B 1 182 ? -12.344 3.172 -6.586 1 94.94 182 ALA B CA 1
ATOM 3400 C C . ALA B 1 182 ? -13.797 3.57 -6.359 1 94.94 182 ALA B C 1
ATOM 3402 O O . ALA B 1 182 ? -14.672 2.709 -6.242 1 94.94 182 ALA B O 1
ATOM 3403 N N . LEU B 1 183 ? -14.062 4.867 -6.352 1 97.69 183 LEU B N 1
ATOM 3404 C CA . LEU B 1 183 ? -15.398 5.375 -6.039 1 97.69 183 LEU B CA 1
ATOM 3405 C C . LEU B 1 183 ? -16.438 4.797 -6.988 1 97.69 183 LEU B C 1
ATOM 3407 O O . LEU B 1 183 ? -17.594 4.582 -6.602 1 97.69 183 LEU B O 1
ATOM 3411 N N . ASP B 1 184 ? -16.078 4.488 -8.195 1 95.81 184 ASP B N 1
ATOM 3412 C CA . ASP B 1 184 ? -17.031 3.994 -9.195 1 95.81 184 ASP B CA 1
ATOM 3413 C C . ASP B 1 184 ? -17.328 2.512 -8.984 1 95.81 184 ASP B C 1
ATOM 3415 O O . ASP B 1 184 ? -18.297 1.984 -9.516 1 95.81 184 ASP B O 1
ATOM 3419 N N . ASP B 1 185 ? -16.578 1.892 -8.148 1 93.62 185 ASP B N 1
ATOM 3420 C CA . ASP B 1 185 ? -16.672 0.44 -8.031 1 93.62 185 ASP B CA 1
ATOM 3421 C C . ASP B 1 185 ? -17.172 0.032 -6.652 1 93.62 185 ASP B C 1
ATOM 3423 O O . ASP B 1 185 ? -17.375 -1.154 -6.387 1 93.62 185 ASP B O 1
ATOM 3427 N N . VAL B 1 186 ? -17.391 1.008 -5.766 1 97.19 186 VAL B N 1
ATOM 3428 C CA . VAL B 1 186 ? -17.828 0.697 -4.406 1 97.19 186 VAL B CA 1
ATOM 3429 C C . VAL B 1 186 ? -19.031 1.549 -4.047 1 97.19 186 VAL B C 1
ATOM 3431 O O . VAL B 1 186 ? -19.391 2.48 -4.77 1 97.19 186 VAL B O 1
ATOM 3434 N N . ASP B 1 187 ? -19.672 1.135 -2.91 1 98.62 187 ASP B N 1
ATOM 3435 C CA . ASP B 1 187 ? -20.812 1.907 -2.418 1 98.62 187 ASP B CA 1
ATOM 3436 C C . ASP B 1 187 ? -20.344 3.146 -1.657 1 98.62 187 ASP B C 1
ATOM 3438 O O . ASP B 1 187 ? -20.922 4.227 -1.813 1 98.62 187 ASP B O 1
ATOM 3442 N N . LEU B 1 188 ? -19.344 2.959 -0.849 1 98.88 188 LEU B N 1
ATOM 3443 C CA . LEU B 1 188 ? -18.734 4.031 -0.073 1 98.88 188 LEU B CA 1
ATOM 3444 C C . LEU B 1 188 ? -17.203 3.959 -0.152 1 98.88 188 LEU B C 1
ATOM 3446 O O . LEU B 1 188 ? -16.641 2.881 -0.344 1 98.88 188 LEU B O 1
ATOM 3450 N N . ALA B 1 189 ? -16.594 5.109 -0.037 1 98.88 189 ALA B N 1
ATOM 3451 C CA . ALA B 1 189 ? -15.148 5.199 0.13 1 98.88 189 ALA B CA 1
ATOM 3452 C C . ALA B 1 189 ? -14.781 6.18 1.239 1 98.88 189 ALA B C 1
ATOM 3454 O O . ALA B 1 189 ? -15.328 7.285 1.302 1 98.88 189 ALA B O 1
ATOM 3455 N N . VAL B 1 190 ? -13.914 5.684 2.131 1 98.94 190 VAL B N 1
ATOM 3456 C CA . VAL B 1 190 ? -13.305 6.574 3.111 1 98.94 190 VAL B CA 1
ATOM 3457 C C . VAL B 1 190 ? -11.969 7.086 2.582 1 98.94 190 VAL B C 1
ATOM 3459 O O . VAL B 1 190 ? -11.023 6.309 2.393 1 98.94 190 VAL B O 1
ATOM 3462 N N . ILE B 1 191 ? -11.875 8.406 2.314 1 98.81 191 ILE B N 1
ATOM 3463 C CA . ILE B 1 191 ? -10.75 8.977 1.587 1 98.81 191 ILE B CA 1
ATOM 3464 C C . ILE B 1 191 ? -10.078 10.047 2.438 1 98.81 191 ILE B C 1
ATOM 3466 O O . ILE B 1 191 ? -10.742 10.938 2.973 1 98.81 191 ILE B O 1
ATOM 3470 N N . ASN B 1 192 ? -8.789 9.938 2.586 1 98.62 192 ASN B N 1
ATOM 3471 C CA . ASN B 1 192 ? -8 10.984 3.221 1 98.62 192 ASN B CA 1
ATOM 3472 C C . ASN B 1 192 ? -8.195 12.328 2.521 1 98.62 192 ASN B C 1
ATOM 3474 O O . ASN B 1 192 ? -8.305 12.383 1.294 1 98.62 192 ASN B O 1
ATOM 3478 N N . GLY B 1 193 ? -8.117 13.359 3.371 1 98.38 193 GLY B N 1
ATOM 3479 C CA . GLY B 1 193 ? -8.375 14.688 2.846 1 98.38 193 GLY B CA 1
ATOM 3480 C C . GLY B 1 193 ? -7.457 15.07 1.702 1 98.38 193 GLY B C 1
ATOM 3481 O O . GLY B 1 193 ? -7.902 15.633 0.7 1 98.38 193 GLY B O 1
ATOM 3482 N N . ASN B 1 194 ? -6.16 14.758 1.796 1 97.69 194 ASN B N 1
ATOM 3483 C CA . ASN B 1 194 ? -5.195 15.133 0.769 1 97.69 194 ASN B CA 1
ATOM 3484 C C . ASN B 1 194 ? -5.48 14.43 -0.554 1 97.69 194 ASN B C 1
ATOM 3486 O O . ASN B 1 194 ? -5.391 15.047 -1.62 1 97.69 194 ASN B O 1
ATOM 3490 N N . PHE B 1 195 ? -5.879 13.188 -0.49 1 97.5 195 PHE B N 1
ATOM 3491 C CA . PHE B 1 195 ? -6.176 12.445 -1.709 1 97.5 195 PHE B CA 1
ATOM 3492 C C . PHE B 1 195 ? -7.527 12.852 -2.279 1 97.5 195 PHE B C 1
ATOM 3494 O O . PHE B 1 195 ? -7.719 12.852 -3.496 1 97.5 195 PHE B O 1
ATOM 3501 N N . ALA B 1 196 ? -8.484 13.203 -1.394 1 98.56 196 ALA B N 1
ATOM 3502 C CA . ALA B 1 196 ? -9.75 13.766 -1.861 1 98.56 196 ALA B CA 1
ATOM 3503 C C . ALA B 1 196 ? -9.523 15.062 -2.637 1 98.56 196 ALA B C 1
ATOM 3505 O O . ALA B 1 196 ? -10.023 15.219 -3.754 1 98.56 196 ALA B O 1
ATOM 3506 N N . LEU B 1 197 ? -8.75 15.938 -2.072 1 98.31 197 LEU B N 1
ATOM 3507 C CA . LEU B 1 197 ? -8.438 17.203 -2.719 1 98.31 197 LEU B CA 1
ATOM 3508 C C . LEU B 1 197 ? -7.727 16.984 -4.047 1 98.31 197 LEU B C 1
ATOM 3510 O O . LEU B 1 197 ? -8.07 17.609 -5.055 1 98.31 197 LEU B O 1
ATOM 3514 N N . GLU B 1 198 ? -6.793 16.078 -4.078 1 97 198 GLU B N 1
ATOM 3515 C CA . GLU B 1 198 ? -6.055 15.789 -5.301 1 97 198 GLU B CA 1
ATOM 3516 C C . GLU B 1 198 ? -6.984 15.25 -6.387 1 97 198 GLU B C 1
ATOM 3518 O O . GLU B 1 198 ? -6.762 15.492 -7.578 1 97 198 GLU B O 1
ATOM 3523 N N . ALA B 1 199 ? -7.992 14.586 -5.949 1 97.44 199 ALA B N 1
ATOM 3524 C CA . ALA B 1 199 ? -8.93 13.984 -6.895 1 97.44 199 ALA B CA 1
ATOM 3525 C C . ALA B 1 199 ? -10.016 14.969 -7.297 1 97.44 199 ALA B C 1
ATOM 3527 O O . ALA B 1 199 ? -10.945 14.617 -8.031 1 97.44 199 ALA B O 1
ATOM 3528 N N . GLY B 1 200 ? -9.945 16.172 -6.785 1 97.44 200 GLY B N 1
ATOM 3529 C CA . GLY B 1 200 ? -10.891 17.219 -7.16 1 97.44 200 GLY B CA 1
ATOM 3530 C C . GLY B 1 200 ? -12.133 17.234 -6.285 1 97.44 200 GLY B C 1
ATOM 3531 O O . GLY B 1 200 ? -13.102 17.938 -6.586 1 97.44 200 GLY B O 1
ATOM 3532 N N . LEU B 1 201 ? -12.148 16.484 -5.242 1 98.06 201 LEU B N 1
ATOM 3533 C CA . LEU B 1 201 ? -13.242 16.516 -4.277 1 98.06 201 LEU B CA 1
ATOM 3534 C C . LEU B 1 201 ? -13.07 17.672 -3.297 1 98.06 201 LEU B C 1
ATOM 3536 O O . LEU B 1 201 ? -11.945 18.125 -3.053 1 98.06 201 LEU B O 1
ATOM 3540 N N . GLU B 1 202 ? -14.188 18.125 -2.871 1 97.69 202 GLU B N 1
ATOM 3541 C CA . GLU B 1 202 ? -14.227 19.094 -1.785 1 97.69 202 GLU B CA 1
ATOM 3542 C C . GLU B 1 202 ? -14.82 18.484 -0.519 1 97.69 202 GLU B C 1
ATOM 3544 O O . GLU B 1 202 ? -16.047 18.484 -0.335 1 97.69 202 GLU B O 1
ATOM 3549 N N . PRO B 1 203 ? -14 18.125 0.386 1 98.06 203 PRO B N 1
ATOM 3550 C CA . PRO B 1 203 ? -14.477 17.375 1.555 1 98.06 203 PRO B CA 1
ATOM 3551 C C . PRO B 1 203 ? -15.609 18.078 2.291 1 98.06 203 PRO B C 1
ATOM 3553 O O . PRO B 1 203 ? -16.609 17.453 2.656 1 98.06 203 PRO B O 1
ATOM 3556 N N . ALA B 1 204 ? -15.523 19.344 2.455 1 96.06 204 ALA B N 1
ATOM 3557 C CA . ALA B 1 204 ? -16.531 20.109 3.199 1 96.06 204 ALA B CA 1
ATOM 3558 C C . ALA B 1 204 ? -17.875 20.078 2.496 1 96.06 204 ALA B C 1
ATOM 3560 O O . ALA B 1 204 ? -18.922 20.281 3.127 1 96.06 204 ALA B O 1
ATOM 3561 N N . LYS B 1 205 ? -17.906 19.766 1.198 1 96.62 205 LYS B N 1
ATOM 3562 C CA . LYS B 1 205 ? -19.141 19.812 0.411 1 96.62 205 LYS B CA 1
ATOM 3563 C C . LYS B 1 205 ? -19.562 18.406 -0.028 1 96.62 205 LYS B C 1
ATOM 3565 O O . LYS B 1 205 ? -20.75 18.078 -0.013 1 96.62 205 LYS B O 1
ATOM 3570 N N . ASP B 1 206 ? -18.578 17.609 -0.319 1 98.19 206 ASP B N 1
ATOM 3571 C CA . ASP B 1 206 ? -18.859 16.391 -1.066 1 98.19 206 ASP B CA 1
ATOM 3572 C C . ASP B 1 206 ? -19 15.195 -0.128 1 98.19 206 ASP B C 1
ATOM 3574 O O . ASP B 1 206 ? -19.547 14.156 -0.513 1 98.19 206 ASP B O 1
ATOM 3578 N N . ALA B 1 207 ? -18.531 15.297 1.056 1 98.62 207 ALA B N 1
ATOM 3579 C CA . ALA B 1 207 ? -18.516 14.148 1.956 1 98.62 207 ALA B CA 1
ATOM 3580 C C . ALA B 1 207 ? -19.922 13.859 2.486 1 98.62 207 ALA B C 1
ATOM 3582 O O . ALA B 1 207 ? -20.672 14.781 2.82 1 98.62 207 ALA B O 1
ATOM 3583 N N . LEU B 1 208 ? -20.266 12.578 2.578 1 98.81 208 LEU B N 1
ATOM 3584 C CA . LEU B 1 208 ? -21.5 12.133 3.213 1 98.81 208 LEU B CA 1
ATOM 3585 C C . LEU B 1 208 ? -21.344 12.086 4.73 1 98.81 208 LEU B C 1
ATOM 3587 O O . LEU B 1 208 ? -22.344 12.148 5.461 1 98.81 208 LEU B O 1
ATOM 3591 N N . GLY B 1 209 ? -20.203 11.898 5.195 1 98.5 209 GLY B N 1
ATOM 3592 C CA . GLY B 1 209 ? -19.719 11.961 6.562 1 98.5 209 GLY B CA 1
ATOM 3593 C C . GLY B 1 209 ? -18.297 12.5 6.668 1 98.5 209 GLY B C 1
ATOM 3594 O O . GLY B 1 209 ? -17.438 12.125 5.875 1 98.5 209 GLY B O 1
ATOM 3595 N N . LEU B 1 210 ? -18.094 13.406 7.57 1 98.19 210 LEU B N 1
ATOM 3596 C CA . LEU B 1 210 ? -16.812 14.086 7.691 1 98.19 210 LEU B CA 1
ATOM 3597 C C . LEU B 1 210 ? -16.375 14.164 9.148 1 98.19 210 LEU B C 1
ATOM 3599 O O . LEU B 1 210 ? -17.188 14.438 10.031 1 98.19 210 LEU B O 1
ATOM 3603 N N . GLU B 1 211 ? -15.133 13.938 9.359 1 97.88 211 GLU B N 1
ATOM 3604 C CA . GLU B 1 211 ? -14.586 14.062 10.711 1 97.88 211 GLU B CA 1
ATOM 3605 C C . GLU B 1 211 ? -14.766 15.484 11.242 1 97.88 211 GLU B C 1
ATOM 3607 O O . GLU B 1 211 ? -14.75 16.453 10.477 1 97.88 211 GLU B O 1
ATOM 3612 N N . GLN B 1 212 ? -14.852 15.469 12.516 1 93.25 212 GLN B N 1
ATOM 3613 C CA . GLN B 1 212 ? -14.859 16.766 13.188 1 93.25 212 GLN B CA 1
ATOM 3614 C C . GLN B 1 212 ? -13.438 17.234 13.492 1 93.25 212 GLN B C 1
ATOM 3616 O O . GLN B 1 212 ? -12.555 16.406 13.773 1 93.25 212 GLN B O 1
ATOM 3621 N N . ALA B 1 213 ? -13.312 18.531 13.406 1 90.81 213 ALA B N 1
ATOM 3622 C CA . ALA B 1 213 ? -11.992 19.094 13.688 1 90.81 213 ALA B CA 1
ATOM 3623 C C . ALA B 1 213 ? -11.68 19.031 15.18 1 90.81 213 ALA B C 1
ATOM 3625 O O . ALA B 1 213 ? -10.539 18.766 15.57 1 90.81 213 ALA B O 1
ATOM 3626 N N . LYS B 1 214 ? -12.695 19.297 15.977 1 90.12 214 LYS B N 1
ATOM 3627 C CA . LYS B 1 214 ? -12.492 19.359 17.422 1 90.12 214 LYS B CA 1
ATOM 3628 C C . LYS B 1 214 ? -12.07 18 17.969 1 90.12 214 LYS B C 1
ATOM 3630 O O . LYS B 1 214 ? -12.734 16.984 17.719 1 90.12 214 LYS B O 1
ATOM 3635 N N . GLY B 1 215 ? -10.961 18.047 18.703 1 89.69 215 GLY B N 1
ATOM 3636 C CA . GLY B 1 215 ? -10.5 16.828 19.328 1 89.69 215 GLY B CA 1
ATOM 3637 C C . GLY B 1 215 ? -9.93 15.82 18.344 1 89.69 215 GLY B C 1
ATOM 3638 O O . GLY B 1 215 ? -9.781 14.641 18.672 1 89.69 215 GLY B O 1
ATOM 3639 N N . ASN B 1 216 ? -9.633 16.266 17.188 1 95 216 ASN B N 1
ATOM 3640 C CA . ASN B 1 216 ? -9.117 15.383 16.141 1 95 216 ASN B CA 1
ATOM 3641 C C . ASN B 1 216 ? -7.633 15.086 16.344 1 95 216 ASN B C 1
ATOM 3643 O O . ASN B 1 216 ? -6.801 15.992 16.297 1 95 216 ASN B O 1
ATOM 3647 N N . PRO B 1 217 ? -7.262 13.844 16.562 1 96.38 217 PRO B N 1
ATOM 3648 C CA . PRO B 1 217 ? -5.863 13.523 16.859 1 96.38 217 PRO B CA 1
ATOM 3649 C C . PRO B 1 217 ? -5.008 13.398 15.602 1 96.38 217 PRO B C 1
ATOM 3651 O O . PRO B 1 217 ? -3.848 12.984 15.68 1 96.38 217 PRO B O 1
ATOM 3654 N N . TYR B 1 218 ? -5.551 13.812 14.461 1 97.88 218 TYR B N 1
ATOM 3655 C CA . TYR B 1 218 ? -4.871 13.539 13.203 1 97.88 218 TYR B CA 1
ATOM 3656 C C . TYR B 1 218 ? -4.406 14.828 12.539 1 97.88 218 TYR B C 1
ATOM 3658 O O . TYR B 1 218 ? -4.398 14.93 11.312 1 97.88 218 TYR B O 1
ATOM 3666 N N . ALA B 1 219 ? -4.035 15.82 13.344 1 97.88 219 ALA B N 1
ATOM 3667 C CA . ALA B 1 219 ? -3.434 17.016 12.758 1 97.88 219 ALA B CA 1
ATOM 3668 C C . ALA B 1 219 ? -2.127 16.672 12.047 1 97.88 219 ALA B C 1
ATOM 3670 O O . ALA B 1 219 ? -1.349 15.852 12.516 1 97.88 219 ALA B O 1
ATOM 3671 N N . ASN B 1 220 ? -1.957 17.375 10.938 1 98.62 220 ASN B N 1
ATOM 3672 C CA . ASN B 1 220 ? -0.72 17.172 10.188 1 98.62 220 ASN B CA 1
ATOM 3673 C C . ASN B 1 220 ? 0.429 17.984 10.781 1 98.62 220 ASN B C 1
ATOM 3675 O O . ASN B 1 220 ? 0.22 19.094 11.273 1 98.62 220 ASN B O 1
ATOM 3679 N N . ILE B 1 221 ? 1.588 17.406 10.594 1 98.81 221 ILE B N 1
ATOM 3680 C CA . ILE B 1 221 ? 2.719 17.906 11.367 1 98.81 221 ILE B CA 1
ATOM 3681 C C . ILE B 1 221 ? 3.926 18.109 10.461 1 98.81 221 ILE B C 1
ATOM 3683 O O . ILE B 1 221 ? 4.051 17.438 9.43 1 98.81 221 ILE B O 1
ATOM 3687 N N . LEU B 1 222 ? 4.777 19.062 10.805 1 98.94 222 LEU B N 1
ATOM 3688 C CA . LEU B 1 222 ? 6.148 19.156 10.312 1 98.94 222 LEU B CA 1
ATOM 3689 C C . LEU B 1 222 ? 7.086 18.297 11.141 1 98.94 222 LEU B C 1
ATOM 3691 O O . LEU B 1 222 ? 7.141 18.422 12.367 1 98.94 222 LEU B O 1
ATOM 3695 N N . VAL B 1 223 ? 7.801 17.406 10.453 1 98.94 223 VAL B N 1
ATOM 3696 C CA . VAL B 1 223 ? 8.641 16.438 11.156 1 98.94 223 VAL B CA 1
ATOM 3697 C C . VAL B 1 223 ? 10.094 16.594 10.695 1 98.94 223 VAL B C 1
ATOM 3699 O O . VAL B 1 223 ? 10.352 16.797 9.508 1 98.94 223 VAL B O 1
ATOM 3702 N N . THR B 1 224 ? 11.023 16.578 11.625 1 98.94 224 THR B N 1
ATOM 3703 C CA . THR B 1 224 ? 12.453 16.594 11.336 1 98.94 224 THR B CA 1
ATOM 3704 C C . THR B 1 224 ? 13.188 15.555 12.172 1 98.94 224 THR B C 1
ATOM 3706 O O . THR B 1 224 ? 12.57 14.617 12.688 1 98.94 224 THR B O 1
ATOM 3709 N N . THR B 1 225 ? 14.531 15.602 12.148 1 98.69 225 THR B N 1
ATOM 3710 C CA . THR B 1 225 ? 15.352 14.648 12.891 1 98.69 225 THR B CA 1
ATOM 3711 C C . THR B 1 225 ? 15.852 15.266 14.195 1 98.69 225 THR B C 1
ATOM 3713 O O . THR B 1 225 ? 15.906 16.484 14.328 1 98.69 225 THR B O 1
ATOM 3716 N N . PRO B 1 226 ? 16.203 14.398 15.195 1 98.38 226 PRO B N 1
ATOM 3717 C CA . PRO B 1 226 ? 16.781 14.93 16.422 1 98.38 226 PRO B CA 1
ATOM 3718 C C . PRO B 1 226 ? 18 15.812 16.172 1 98.38 226 PRO B C 1
ATOM 3720 O O . PRO B 1 226 ? 18.188 16.828 16.844 1 98.38 226 PRO B O 1
ATOM 3723 N N . LYS B 1 227 ? 18.781 15.531 15.18 1 97.56 227 LYS B N 1
ATOM 3724 C CA . LYS B 1 227 ? 19.984 16.281 14.836 1 97.56 227 LYS B CA 1
ATOM 3725 C C . LYS B 1 227 ? 19.625 17.703 14.391 1 97.56 227 LYS B C 1
ATOM 3727 O O . LYS B 1 227 ? 20.375 18.641 14.656 1 97.56 227 LYS B O 1
ATOM 3732 N N . LEU B 1 228 ? 18.469 17.812 13.75 1 98.12 228 LEU B N 1
ATOM 3733 C CA . LEU B 1 228 ? 18.109 19.109 13.172 1 98.12 228 LEU B CA 1
ATOM 3734 C C . LEU B 1 228 ? 17.047 19.797 14.023 1 98.12 228 LEU B C 1
ATOM 3736 O O . LEU B 1 228 ? 16.469 20.812 13.609 1 98.12 228 LEU B O 1
ATOM 3740 N N . ALA B 1 229 ? 16.812 19.312 15.219 1 97.81 229 ALA B N 1
ATOM 3741 C CA . ALA B 1 229 ? 15.711 19.797 16.047 1 97.81 229 ALA B CA 1
ATOM 3742 C C . ALA B 1 229 ? 15.891 21.281 16.375 1 97.81 229 ALA B C 1
ATOM 3744 O O . ALA B 1 229 ? 14.906 22.016 16.484 1 97.81 229 ALA B O 1
ATOM 3745 N N . ASP B 1 230 ? 17.172 21.781 16.438 1 97.25 230 ASP B N 1
ATOM 3746 C CA . ASP B 1 230 ? 17.438 23.156 16.828 1 97.25 230 ASP B CA 1
ATOM 3747 C C . ASP B 1 230 ? 17.922 23.984 15.641 1 97.25 230 ASP B C 1
ATOM 3749 O O . ASP B 1 230 ? 18.391 25.109 15.805 1 97.25 230 ASP B O 1
ATOM 3753 N N . ASP B 1 231 ? 17.859 23.359 14.523 1 97.81 231 ASP B N 1
ATOM 3754 C CA . ASP B 1 231 ? 18.203 24.094 13.312 1 97.81 231 ASP B CA 1
ATOM 3755 C C . ASP B 1 231 ? 17.344 25.344 13.164 1 97.81 231 ASP B C 1
ATOM 3757 O O . ASP B 1 231 ? 16.109 25.266 13.203 1 97.81 231 ASP B O 1
ATOM 3761 N N . PRO B 1 232 ? 18 26.5 12.984 1 97.62 232 PRO B N 1
ATOM 3762 C CA . PRO B 1 232 ? 17.219 27.75 12.914 1 97.62 232 PRO B CA 1
ATOM 3763 C C . PRO B 1 232 ? 16.234 27.766 11.75 1 97.62 232 PRO B C 1
ATOM 3765 O O . PRO B 1 232 ? 15.172 28.375 11.844 1 97.62 232 PRO B O 1
ATOM 3768 N N . ARG B 1 233 ? 16.547 27.109 10.633 1 98.06 233 ARG B N 1
ATOM 3769 C CA . ARG B 1 233 ? 15.625 27.047 9.5 1 98.06 233 ARG B CA 1
ATOM 3770 C C . ARG B 1 233 ? 14.359 26.281 9.859 1 98.06 233 ARG B C 1
ATOM 3772 O O . ARG B 1 233 ? 13.258 26.688 9.484 1 98.06 233 ARG B O 1
ATOM 3779 N N . ILE B 1 234 ? 14.531 25.172 10.586 1 98.75 234 ILE B N 1
ATOM 3780 C CA . ILE B 1 234 ? 13.398 24.359 11.023 1 98.75 234 ILE B CA 1
ATOM 3781 C C . ILE B 1 234 ? 12.531 25.156 11.984 1 98.75 234 ILE B C 1
ATOM 3783 O O . ILE B 1 234 ? 11.305 25.156 11.859 1 98.75 234 ILE B O 1
ATOM 3787 N N . ARG B 1 235 ? 13.141 25.859 12.938 1 98.12 235 ARG B N 1
ATOM 3788 C CA . ARG B 1 235 ? 12.406 26.672 13.906 1 98.12 235 ARG B CA 1
ATOM 3789 C C . ARG B 1 235 ? 11.625 27.781 13.211 1 98.12 235 ARG B C 1
ATOM 3791 O O . ARG B 1 235 ? 10.469 28.047 13.555 1 98.12 235 ARG B O 1
ATOM 3798 N N . GLN B 1 236 ? 12.258 28.375 12.25 1 97.94 236 GLN B N 1
ATOM 3799 C CA . GLN B 1 236 ? 11.594 29.438 11.508 1 97.94 236 GLN B CA 1
ATOM 3800 C C . GLN B 1 236 ? 10.406 28.906 10.719 1 97.94 236 GLN B C 1
ATOM 3802 O O . GLN B 1 236 ? 9.328 29.5 10.711 1 97.94 236 GLN B O 1
ATOM 3807 N N . LEU B 1 237 ? 10.594 27.781 10.008 1 98.5 237 LEU B N 1
ATOM 3808 C CA . LEU B 1 237 ? 9.5 27.172 9.258 1 98.5 237 LEU B CA 1
ATOM 3809 C C . LEU B 1 237 ? 8.344 26.812 10.188 1 98.5 237 LEU B C 1
ATOM 3811 O O . LEU B 1 237 ? 7.18 27.016 9.844 1 98.5 237 LEU B O 1
ATOM 3815 N N . ALA B 1 238 ? 8.672 26.25 11.344 1 98.38 238 ALA B N 1
ATOM 3816 C CA . ALA B 1 238 ? 7.656 25.906 12.328 1 98.38 238 ALA B CA 1
ATOM 3817 C C . ALA B 1 238 ? 6.836 27.125 12.727 1 98.38 238 ALA B C 1
ATOM 3819 O O . ALA B 1 238 ? 5.609 27.062 12.812 1 98.38 238 ALA B O 1
ATOM 3820 N N . ASN B 1 239 ? 7.535 28.203 12.938 1 97.62 239 ASN B N 1
ATOM 3821 C CA . ASN B 1 239 ? 6.859 29.438 13.289 1 97.62 239 ASN B CA 1
ATOM 3822 C C . ASN B 1 239 ? 5.961 29.922 12.156 1 97.62 239 ASN B C 1
ATOM 3824 O O . ASN B 1 239 ? 4.828 30.344 12.391 1 97.62 239 ASN B O 1
ATOM 3828 N N . ASP B 1 240 ? 6.457 29.875 10.945 1 98 240 ASP B N 1
ATOM 3829 C CA . ASP B 1 240 ? 5.688 30.312 9.781 1 98 240 ASP B CA 1
ATOM 3830 C C . ASP B 1 240 ? 4.434 29.453 9.602 1 98 240 ASP B C 1
ATOM 3832 O O . ASP B 1 240 ? 3.365 29.984 9.281 1 98 240 ASP B O 1
ATOM 3836 N N . LEU B 1 241 ? 4.531 28.141 9.859 1 98.44 241 LEU B N 1
ATOM 3837 C CA . LEU B 1 241 ? 3.438 27.203 9.664 1 98.44 241 LEU B CA 1
ATOM 3838 C C . LEU B 1 241 ? 2.389 27.344 10.766 1 98.44 241 LEU B C 1
ATOM 3840 O O . LEU B 1 241 ? 1.278 26.828 10.641 1 98.44 241 LEU B O 1
ATOM 3844 N N . ARG B 1 242 ? 2.734 28.109 11.789 1 97.25 242 ARG B N 1
ATOM 3845 C CA . ARG B 1 242 ? 1.804 28.328 12.891 1 97.25 242 ARG B CA 1
ATOM 3846 C C . ARG B 1 242 ? 1.327 29.781 12.922 1 97.25 242 ARG B C 1
ATOM 3848 O O . ARG B 1 242 ? 0.704 30.203 13.891 1 97.25 242 ARG B O 1
ATOM 3855 N N . SER B 1 243 ? 1.595 30.547 11.922 1 96.5 243 SER B N 1
ATOM 3856 C CA . SER B 1 243 ? 1.284 31.969 11.914 1 96.5 243 SER B CA 1
ATOM 3857 C C . SER B 1 243 ? -0.197 32.219 11.641 1 96.5 243 SER B C 1
ATOM 3859 O O . SER B 1 243 ? -0.835 31.438 10.922 1 96.5 243 SER B O 1
ATOM 3861 N N . PRO B 1 244 ? -0.704 33.312 12.164 1 96.56 244 PRO B N 1
ATOM 3862 C CA . PRO B 1 244 ? -2.082 33.688 11.844 1 96.56 244 PRO B CA 1
ATOM 3863 C C . PRO B 1 244 ? -2.289 33.938 10.352 1 96.56 244 PRO B C 1
ATOM 3865 O O . PRO B 1 244 ? -3.373 33.656 9.82 1 96.56 244 PRO B O 1
ATOM 3868 N N . GLU B 1 245 ? -1.294 34.469 9.711 1 96.5 245 GLU B N 1
ATOM 3869 C CA . GLU B 1 245 ? -1.375 34.719 8.273 1 96.5 245 GLU B CA 1
ATOM 3870 C C . GLU B 1 245 ? -1.586 33.406 7.5 1 96.5 245 GLU B C 1
ATOM 3872 O O . GLU B 1 245 ? -2.402 33.375 6.582 1 96.5 245 GLU B O 1
ATOM 3877 N N . LEU B 1 246 ? -0.831 32.375 7.84 1 97.5 246 LEU B N 1
ATOM 3878 C CA . LEU B 1 246 ? -1.016 31.094 7.16 1 97.5 246 LEU B CA 1
ATOM 3879 C C . LEU B 1 246 ? -2.389 30.516 7.469 1 97.5 246 LEU B C 1
ATOM 3881 O O . LEU B 1 246 ? -3.043 29.953 6.586 1 97.5 246 LEU B O 1
ATOM 3885 N N . ALA B 1 247 ? -2.773 30.578 8.711 1 97.25 247 ALA B N 1
ATOM 3886 C CA . ALA B 1 247 ? -4.094 30.078 9.086 1 97.25 247 ALA B CA 1
ATOM 3887 C C . ALA B 1 247 ? -5.188 30.719 8.234 1 97.25 247 ALA B C 1
ATOM 3889 O O . ALA B 1 247 ? -6.105 30.031 7.777 1 97.25 247 ALA B O 1
ATOM 3890 N N . LYS B 1 248 ? -5.109 32.062 8.062 1 96.81 248 LYS B N 1
ATOM 3891 C CA . LYS B 1 248 ? -6.066 32.781 7.23 1 96.81 248 LYS B CA 1
ATOM 3892 C C . LYS B 1 248 ? -6.035 32.25 5.793 1 96.81 248 LYS B C 1
ATOM 3894 O O . LYS B 1 248 ? -7.082 32.062 5.176 1 96.81 248 LYS B O 1
ATOM 3899 N N . PHE B 1 249 ? -4.859 32.094 5.277 1 97.69 249 PHE B N 1
ATOM 3900 C CA . PHE B 1 249 ? -4.695 31.562 3.926 1 97.69 249 PHE B CA 1
ATOM 3901 C C . PHE B 1 249 ? -5.383 30.219 3.783 1 97.69 249 PHE B C 1
ATOM 3903 O O . PHE B 1 249 ? -6.113 29.984 2.82 1 97.69 249 PHE B O 1
ATOM 3910 N N . ILE B 1 250 ? -5.105 29.25 4.723 1 98.12 250 ILE B N 1
ATOM 3911 C CA . ILE B 1 250 ? -5.66 27.906 4.672 1 98.12 250 ILE B CA 1
ATOM 3912 C C . ILE B 1 250 ? -7.188 27.969 4.672 1 98.12 250 ILE B C 1
ATOM 3914 O O . ILE B 1 250 ? -7.844 27.328 3.852 1 98.12 250 ILE B O 1
ATOM 3918 N N . ASN B 1 251 ? -7.746 28.781 5.559 1 96.62 251 ASN B N 1
ATOM 3919 C CA . ASN B 1 251 ? -9.195 28.922 5.645 1 96.62 251 ASN B CA 1
ATOM 3920 C C . ASN B 1 251 ? -9.789 29.438 4.332 1 96.62 251 ASN B C 1
ATOM 3922 O O . ASN B 1 251 ? -10.797 28.906 3.859 1 96.62 251 ASN B O 1
ATOM 3926 N N . GLU B 1 252 ? -9.18 30.438 3.775 1 97.12 252 GLU B N 1
ATOM 3927 C CA . GLU B 1 252 ? -9.695 31.047 2.555 1 97.12 252 GLU B CA 1
ATOM 3928 C C . GLU B 1 252 ? -9.523 30.125 1.354 1 97.12 252 GLU B C 1
ATOM 3930 O O . GLU B 1 252 ? -10.414 30.016 0.514 1 97.12 252 GLU B O 1
ATOM 3935 N N . LYS B 1 253 ? -8.414 29.469 1.287 1 97.44 253 LYS B N 1
ATOM 3936 C CA . LYS B 1 253 ? -8.078 28.688 0.105 1 97.44 253 LYS B CA 1
ATOM 3937 C C . LYS B 1 253 ? -8.867 27.375 0.07 1 97.44 253 LYS B C 1
ATOM 3939 O O . LYS B 1 253 ? -9.328 26.953 -0.993 1 97.44 253 LYS B O 1
ATOM 3944 N N . TYR B 1 254 ? -9.008 26.703 1.23 1 97.44 254 TYR B N 1
ATOM 3945 C CA . TYR B 1 254 ? -9.531 25.328 1.216 1 97.44 254 TYR B CA 1
ATOM 3946 C C . TYR B 1 254 ? -10.938 25.281 1.802 1 97.44 254 TYR B C 1
ATOM 3948 O O . TYR B 1 254 ? -11.57 24.234 1.83 1 97.44 254 TYR B O 1
ATOM 3956 N N . ALA B 1 255 ? -11.422 26.391 2.332 1 93.12 255 ALA B N 1
ATOM 3957 C CA . ALA B 1 255 ? -12.828 26.609 2.664 1 93.12 255 ALA B CA 1
ATOM 3958 C C . ALA B 1 255 ? -13.391 25.453 3.479 1 93.12 255 ALA B C 1
ATOM 3960 O O . ALA B 1 255 ? -14.414 24.859 3.113 1 93.12 255 ALA B O 1
ATOM 3961 N N . GLY B 1 256 ? -12.703 25.062 4.516 1 93.88 256 GLY B N 1
ATOM 3962 C CA . GLY B 1 256 ? -13.211 24.062 5.441 1 93.88 256 GLY B CA 1
ATOM 3963 C C . GLY B 1 256 ? -12.734 22.656 5.129 1 93.88 256 GLY B C 1
ATOM 3964 O O . GLY B 1 256 ? -12.844 21.766 5.965 1 93.88 256 GLY B O 1
ATOM 3965 N N . SER B 1 257 ? -12.117 22.422 3.98 1 97.06 257 SER B N 1
ATOM 3966 C CA . SER B 1 257 ? -11.57 21.125 3.613 1 97.06 257 SER B CA 1
ATOM 3967 C C . SER B 1 257 ? -10.219 20.875 4.285 1 97.06 257 SER B C 1
ATOM 3969 O O . SER B 1 257 ? -9.758 19.734 4.375 1 97.06 257 SER B O 1
ATOM 3971 N N . VAL B 1 258 ? -9.578 21.875 4.59 1 98.12 258 VAL B N 1
ATOM 3972 C CA . VAL B 1 258 ? -8.406 21.922 5.445 1 98.12 258 VAL B CA 1
ATOM 3973 C C . VAL B 1 258 ? -8.617 22.953 6.559 1 98.12 258 VAL B C 1
ATOM 3975 O O . VAL B 1 258 ? -9.125 24.047 6.312 1 98.12 258 VAL B O 1
ATOM 3978 N N . ILE B 1 259 ? -8.289 22.578 7.797 1 97.62 259 ILE B N 1
ATOM 3979 C CA . ILE B 1 259 ? -8.609 23.422 8.938 1 97.62 259 ILE B CA 1
ATOM 3980 C C . ILE B 1 259 ? -7.348 23.672 9.773 1 97.62 259 ILE B C 1
ATOM 3982 O O . ILE B 1 259 ? -6.785 22.719 10.336 1 97.62 259 ILE B O 1
ATOM 3986 N N . PRO B 1 260 ? -6.879 24.891 9.797 1 97.19 260 PRO B N 1
ATOM 3987 C CA . PRO B 1 260 ? -5.707 25.156 10.633 1 97.19 260 PRO B CA 1
ATOM 3988 C C . PRO B 1 260 ? -5.938 24.812 12.102 1 97.19 260 PRO B C 1
ATOM 3990 O O . PRO B 1 260 ? -7.055 24.953 12.609 1 97.19 260 PRO B O 1
ATOM 3993 N N . VAL B 1 261 ? -4.863 24.188 12.758 1 91.75 261 VAL B N 1
ATOM 3994 C CA . VAL B 1 261 ? -4.969 23.953 14.195 1 91.75 261 VAL B CA 1
ATOM 3995 C C . VAL B 1 261 ? -4.926 25.281 14.945 1 91.75 261 VAL B C 1
ATOM 3997 O O . VAL B 1 261 ? -4.172 26.188 14.578 1 91.75 261 VAL B O 1
ATOM 4000 N N . ALA B 1 262 ? -6 25.703 15.492 1 65.56 262 ALA B N 1
ATOM 4001 C CA . ALA B 1 262 ? -6.129 26.984 16.172 1 65.56 262 ALA B CA 1
ATOM 4002 C C . ALA B 1 262 ? -4.887 27.297 17 1 65.56 262 ALA B C 1
ATOM 4004 O O . ALA B 1 262 ? -4.305 26.406 17.625 1 65.56 262 ALA B O 1
ATOM 4005 N N . VAL B 1 263 ? -4.02 28.141 16.406 1 53.44 263 VAL B N 1
ATOM 4006 C CA . VAL B 1 263 ? -2.975 28.672 17.266 1 53.44 263 VAL B CA 1
ATOM 4007 C C . VAL B 1 263 ? -3.598 29.266 18.531 1 53.44 263 VAL B C 1
ATOM 4009 O O . VAL B 1 263 ? -4.566 30.016 18.453 1 53.44 263 VAL B O 1
ATOM 4012 N N . GLU B 1 264 ? -3.711 28.406 19.562 1 40.97 264 GLU B N 1
ATOM 4013 C CA . GLU B 1 264 ? -3.988 29.156 20.797 1 40.97 264 GLU B CA 1
ATOM 4014 C C . GLU B 1 264 ? -3.158 30.422 20.859 1 40.97 264 GLU B C 1
ATOM 4016 O O . GLU B 1 264 ? -2.035 30.469 20.344 1 40.97 264 GLU B O 1
#

Foldseek 3Di:
DPPPPPPPPPDDPDPCPVDLPDAAEEEEAVPPTLVLVVVLCVVCVSHHHDYHHDDPPDDVVVCQVVVVGFKYWYWFDLVQVVVCVVVVHHWDFQAFFWDQKKFKFAPVDPAPVPAAQQFEEEFAADFLRQQVVVVQCVVVPQFDFAPPSDDSSPDTDDPVRTDGHPSNYHYDHDHQLCQVVCNVVGGMYTHTLRSCVVSVHQRVPGGNTIDDPPPDRIGITMIGHPVCSPPPSSNVVNDSSLDPVSQVVQCVPNVPSMHTDPPD/DPPPPPPPPPDDPPPDPVDLPDAAEEEEAVPPTLVLVVVLCVVCVSHHHDYHHDDPPDDVVVCQVVVVGFKYWYWFDLVQVVVCVVVVHDWDFQAFFWDQKKFKFAPVDPAPVPAAQQFEEEFAADFLRQQVQVVQCVVVPQFDFAPPSDDSSPDTDDPVRTDGHPSNYHYDHDHQLCQVVCNVVGGMYTHTLRSCVVSVHQRVPGGNTIDDPPPDRIGITMIGHPVCSPPPSSNVVNDSSLDPVSQVVQCVPNVPSMHTDPPD

pLDDT: mean 91.26, std 17.78, range [22.95, 98.94]

Nearest PDB structures (foldseek):
  4qhq-assembly1_A  TM=9.496E-01  e=1.492E-30  Burkholderia cenocepacia J2315
  4ib2-assembly2_B  TM=9.350E-01  e=4.784E-28  Mediterraneibacter gnavus ATCC 29149
  4got-assembly1_A  TM=9.398E-01  e=9.467E-28  Bacillus subtilis subsp. subtilis str. 168
  4yah-assembly1_X  TM=9.357E-01  e=2.384E-26  Escherichia coli K-12
  4ef2-assembly2_B  TM=9.282E-01  e=9.401E-27  Enterococcus faecalis V583

Radius of gyration: 24.41 Å; Cα contacts (8 Å, |Δi|>4): 993; chains: 2; bounding box: 58×69×58 Å